Protein AF-0000000065986230 (afdb_homodimer)

pLDDT: mean 93.47, std 9.66, range [29.11, 98.75]

Secondary structure (DSSP, 8-state):
---EEEEEEEEEEEEEETTEEEEEEEEEEEEEETT-EEEEE--TTSSHHHHHHHHTTSS--SEEEEEETTB-GGGS-HHHHHHHHHHHEEEEESS----TTS-HHHHHHHHHHHHT--HHHHHHHHHHHHHHTT-GGGTT--GGGS-HHHHHHHHHHHHHTT--SEEEEESTTTTS-HHHHHHHHHHHHHHHHHH--EEEEE-S-HHHHGGGSEEEEEETTEEEEEE-----/---EEEEEEEEEEEEEETTEEEEEEEEEEEEEETT-EEEEE--TTSSHHHHHHHHTTSS--SEEEEEETTB-GGGS-HHHHHHHHHHHEEEEESS----TTS-HHHHHHHHHHHHT--HHHHHHHHHHHHHHTT-GGGTT--GGGS-HHHHHHHHHHHHHTT--SEEEEESTTTTS-HHHHHHHHHHHHHHHHHH--EEEEE-S-HHHHGGGSEEEEEETTEEEEEE-----

Sequence (464 aa):
MNDLVISCENLNKVYQDGSNQVAVLKGVDLALQQGEMLAIVGSSGSGKSTLLHILGTLDTATSGSAKIKNQEVAKLSRTEQAAFRNKNLGFIYQFHHLLMEFSAVENVAMPLLIKGLSAKAAKVAALEMLEKVGLAHRSSHKPSALSGGERQRVAIARALVTKPALVLADEPTGNLDKQNAIKIYDLINELNKSLNTSFVVVTHDLELADKLGKIAYLDDGKLTIKESQHVAMNDLVISCENLNKVYQDGSNQVAVLKGVDLALQQGEMLAIVGSSGSGKSTLLHILGTLDTATSGSAKIKNQEVAKLSRTEQAAFRNKNLGFIYQFHHLLMEFSAVENVAMPLLIKGLSAKAAKVAALEMLEKVGLAHRSSHKPSALSGGERQRVAIARALVTKPALVLADEPTGNLDKQNAIKIYDLINELNKSLNTSFVVVTHDLELADKLGKIAYLDDGKLTIKESQHVA

Radius of gyration: 23.33 Å; Cα contacts (8 Å, |Δi|>4): 1016; chains: 2; bounding box: 46×66×68 Å

Organism: Pseudoalteromonas translucida (strain TAC 125) (NCBI:txid326442)

Structure (mmCIF, N/CA/C/O backbone):
data_AF-0000000065986230-model_v1
#
loop_
_entity.id
_entity.type
_entity.pdbx_description
1 polymer 'Lipoprotein-releasing system ATP-binding protein LolD'
#
loop_
_atom_site.group_PDB
_atom_site.id
_atom_site.type_symbol
_atom_site.label_atom_id
_atom_site.label_alt_id
_atom_site.label_comp_id
_atom_site.label_asym_id
_atom_site.label_entity_id
_atom_site.label_seq_id
_atom_site.pdbx_PDB_ins_code
_atom_site.Cartn_x
_atom_site.Cartn_y
_atom_site.Cartn_z
_atom_site.occupancy
_atom_site.B_iso_or_equiv
_atom_site.auth_seq_id
_atom_site.auth_comp_id
_atom_site.auth_asym_id
_atom_site.auth_atom_id
_atom_site.pdbx_PDB_model_num
ATOM 1 N N . MET A 1 1 ? 13.422 33.094 14.484 1 44.09 1 MET A N 1
ATOM 2 C CA . MET A 1 1 ? 12.938 32.688 13.156 1 44.09 1 MET A CA 1
ATOM 3 C C . MET A 1 1 ? 11.742 31.75 13.273 1 44.09 1 MET A C 1
ATOM 5 O O . MET A 1 1 ? 11.688 30.922 14.18 1 44.09 1 MET A O 1
ATOM 9 N N . ASN A 1 2 ? 10.578 32.094 12.773 1 60.41 2 ASN A N 1
ATOM 10 C CA . ASN A 1 2 ? 9.305 31.469 13.133 1 60.41 2 ASN A CA 1
ATOM 11 C C . ASN A 1 2 ? 9.289 29.984 12.773 1 60.41 2 ASN A C 1
ATOM 13 O O . ASN A 1 2 ? 9.508 29.609 11.617 1 60.41 2 ASN A O 1
ATOM 17 N N . ASP A 1 3 ? 9.523 28.969 13.734 1 86.12 3 ASP A N 1
ATOM 18 C CA . ASP A 1 3 ? 9.758 27.531 13.797 1 86.12 3 ASP A CA 1
ATOM 19 C C . ASP A 1 3 ? 8.461 26.75 13.555 1 86.12 3 ASP A C 1
ATOM 21 O O . ASP A 1 3 ? 8.242 25.703 14.172 1 86.12 3 ASP A O 1
ATOM 25 N N . LEU A 1 4 ? 7.605 27.391 12.672 1 93.94 4 LEU A N 1
ATOM 26 C CA . LEU A 1 4 ? 6.336 26.719 12.422 1 93.94 4 LEU A CA 1
ATOM 27 C C . LEU A 1 4 ? 6.496 25.625 11.367 1 93.94 4 LEU A C 1
ATOM 29 O O . LEU A 1 4 ? 7.086 25.859 10.312 1 93.94 4 LEU A O 1
ATOM 33 N N . VAL A 1 5 ? 5.961 24.547 11.727 1 97.62 5 VAL A N 1
ATOM 34 C CA . VAL A 1 5 ? 5.965 23.484 10.734 1 97.62 5 VAL A CA 1
ATOM 35 C C . VAL A 1 5 ? 4.703 23.562 9.883 1 97.62 5 VAL A C 1
ATOM 37 O O . VAL A 1 5 ? 4.727 23.219 8.695 1 97.62 5 VAL A O 1
ATOM 40 N N . ILE A 1 6 ? 3.572 24.016 10.445 1 97.75 6 ILE A N 1
ATOM 41 C CA . ILE A 1 6 ? 2.32 24.234 9.734 1 97.75 6 ILE A CA 1
ATOM 42 C C . ILE A 1 6 ? 1.841 25.672 9.953 1 97.75 6 ILE A C 1
ATOM 44 O O . ILE A 1 6 ? 1.875 26.172 11.07 1 97.75 6 ILE A O 1
ATOM 48 N N . SER A 1 7 ? 1.421 26.312 8.898 1 97.19 7 SER A N 1
ATOM 49 C CA . SER A 1 7 ? 0.742 27.594 8.969 1 97.19 7 SER A CA 1
ATOM 50 C C . SER A 1 7 ? -0.382 27.688 7.941 1 97.19 7 SER A C 1
ATOM 52 O O . SER A 1 7 ? -0.126 27.828 6.742 1 97.19 7 SER A O 1
ATOM 54 N N . CYS A 1 8 ? -1.575 27.594 8.398 1 96.62 8 CYS A N 1
ATOM 55 C CA . CYS A 1 8 ? -2.756 27.734 7.551 1 96.62 8 CYS A CA 1
ATOM 56 C C . CYS A 1 8 ? -3.506 29.016 7.871 1 96.62 8 CYS A C 1
ATOM 58 O O . CYS A 1 8 ? -3.725 29.344 9.039 1 96.62 8 CYS A O 1
ATOM 60 N N . GLU A 1 9 ? -3.832 29.688 6.844 1 97 9 GLU A N 1
ATOM 61 C CA . GLU A 1 9 ? -4.598 30.922 6.98 1 97 9 GLU A CA 1
ATOM 62 C C . GLU A 1 9 ? -5.852 30.891 6.113 1 97 9 GLU A C 1
ATOM 64 O O . GLU A 1 9 ? -5.762 30.875 4.883 1 97 9 GLU A O 1
ATOM 69 N N . ASN A 1 10 ? -6.98 30.969 6.746 1 97.62 10 ASN A N 1
ATOM 70 C CA . ASN A 1 10 ? -8.281 31.031 6.094 1 97.62 10 ASN A CA 1
ATOM 71 C C . ASN A 1 10 ? -8.414 29.984 5 1 97.62 10 ASN A C 1
ATOM 73 O O . ASN A 1 10 ? -8.766 30.297 3.863 1 97.62 10 ASN A O 1
ATOM 77 N N . LEU A 1 11 ? -8.094 28.766 5.336 1 97.62 11 LEU A N 1
ATOM 78 C CA . LEU A 1 11 ? -8.078 27.672 4.367 1 97.62 11 LEU A CA 1
ATOM 79 C C . LEU A 1 11 ? -9.5 27.219 4.043 1 97.62 11 LEU A C 1
ATOM 81 O O . LEU A 1 11 ? -10.273 26.891 4.945 1 97.62 11 LEU A O 1
ATOM 85 N N . ASN A 1 12 ? -9.844 27.234 2.744 1 98 12 ASN A N 1
ATOM 86 C CA . ASN A 1 12 ? -11.156 26.828 2.268 1 98 12 ASN A CA 1
ATOM 87 C C . ASN A 1 12 ? -11.047 25.703 1.245 1 98 12 ASN A C 1
ATOM 89 O O . ASN A 1 12 ? -10.102 25.656 0.454 1 98 12 ASN A O 1
ATOM 93 N N . LYS A 1 13 ? -11.977 24.781 1.287 1 97.56 13 LYS A N 1
ATOM 94 C CA . LYS A 1 13 ? -12.078 23.734 0.271 1 97.56 13 LYS A CA 1
ATOM 95 C C . LYS A 1 13 ? -13.539 23.5 -0.131 1 97.56 13 LYS A C 1
ATOM 97 O O . LYS A 1 13 ? -14.383 23.219 0.719 1 97.56 13 LYS A O 1
ATOM 102 N N . VAL A 1 14 ? -13.773 23.688 -1.346 1 96.44 14 VAL A N 1
ATOM 103 C CA . VAL A 1 14 ? -15.086 23.453 -1.927 1 96.44 14 VAL A CA 1
ATOM 104 C C . VAL A 1 14 ? -14.984 22.406 -3.029 1 96.44 14 VAL A C 1
ATOM 106 O O . VAL A 1 14 ? -14.109 22.484 -3.893 1 96.44 14 VAL A O 1
ATOM 109 N N . TYR A 1 15 ? -15.789 21.406 -2.924 1 92.25 15 TYR A N 1
ATOM 110 C CA . TYR A 1 15 ? -15.859 20.406 -3.984 1 92.25 15 TYR A CA 1
ATOM 111 C C . TYR A 1 15 ? -17.078 20.625 -4.867 1 92.25 15 TYR A C 1
ATOM 113 O O . TYR A 1 15 ? -18.141 21.047 -4.383 1 92.25 15 TYR A O 1
ATOM 121 N N . GLN A 1 16 ? -16.859 20.344 -6.105 1 88.44 16 GLN A N 1
ATOM 122 C CA . GLN A 1 16 ? -17.984 20.406 -7.039 1 88.44 16 GLN A CA 1
ATOM 123 C C . GLN A 1 16 ? -18.703 19.062 -7.137 1 88.44 16 GLN A C 1
ATOM 125 O O . GLN A 1 16 ? -18.078 18.031 -7.344 1 88.44 16 GLN A O 1
ATOM 130 N N . ASP A 1 17 ? -19.922 18.922 -6.836 1 84.38 17 ASP A N 1
ATOM 131 C CA . ASP A 1 17 ? -20.781 17.75 -7 1 84.38 17 ASP A CA 1
ATOM 132 C C . ASP A 1 17 ? -21.891 18.016 -8.016 1 84.38 17 ASP A C 1
ATOM 134 O O . ASP A 1 17 ? -22.969 18.469 -7.652 1 84.38 17 ASP A O 1
ATOM 138 N N . GLY A 1 18 ? -21.656 17.562 -9.273 1 82.19 18 GLY A N 1
ATOM 139 C CA . GLY A 1 18 ? -22.594 17.969 -10.305 1 82.19 18 GLY A CA 1
ATOM 140 C C . GLY A 1 18 ? -22.766 19.469 -10.406 1 82.19 18 GLY A C 1
ATOM 141 O O . GLY A 1 18 ? -21.781 20.203 -10.609 1 82.19 18 GLY A O 1
ATOM 142 N N . SER A 1 19 ? -23.906 19.938 -10.266 1 84.62 19 SER A N 1
ATOM 143 C CA . SER A 1 19 ? -24.219 21.359 -10.328 1 84.62 19 SER A CA 1
ATOM 144 C C . SER A 1 19 ? -24.125 22.016 -8.961 1 84.62 19 SER A C 1
ATOM 146 O O . SER A 1 19 ? -24.15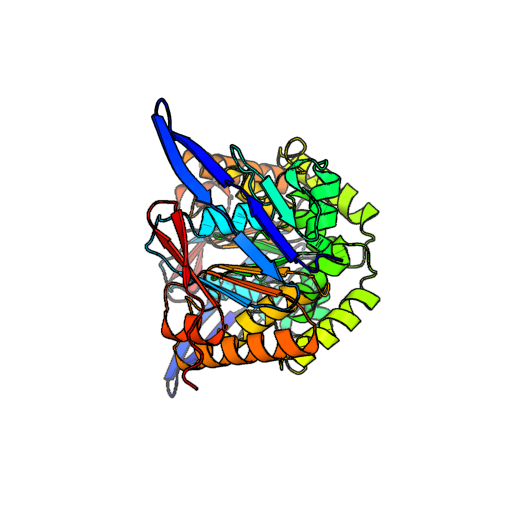6 23.25 -8.844 1 84.62 19 SER A O 1
ATOM 148 N N . ASN A 1 20 ? -23.812 21.203 -7.93 1 90.5 20 ASN A N 1
ATOM 149 C CA . ASN A 1 20 ? -23.766 21.719 -6.566 1 90.5 20 ASN A CA 1
ATOM 150 C C . ASN A 1 20 ? -22.344 21.844 -6.055 1 90.5 20 ASN A C 1
ATOM 152 O O . ASN A 1 20 ? -21.438 21.156 -6.543 1 90.5 20 ASN A O 1
ATOM 156 N N . GLN A 1 21 ? -22.188 22.891 -5.207 1 92.5 21 GLN A N 1
ATOM 157 C CA . GLN A 1 21 ? -20.922 23.094 -4.512 1 92.5 21 GLN A CA 1
ATOM 158 C C . GLN A 1 21 ? -21.047 22.75 -3.029 1 92.5 21 GLN A C 1
ATOM 160 O O . GLN A 1 21 ? -22.031 23.109 -2.387 1 92.5 21 GLN A O 1
ATOM 165 N N . VAL A 1 22 ? -20.125 21.969 -2.514 1 93.12 22 VAL A N 1
ATOM 166 C CA . VAL A 1 22 ? -20.125 21.594 -1.103 1 93.12 22 VAL A CA 1
ATOM 167 C C . VAL A 1 22 ? -18.859 22.141 -0.432 1 93.12 22 VAL A C 1
ATOM 169 O O . VAL A 1 22 ? -17.75 21.75 -0.783 1 93.12 22 VAL A O 1
ATOM 172 N N . ALA A 1 23 ? -19.078 23.047 0.481 1 95.81 23 ALA A N 1
ATOM 173 C CA . ALA A 1 23 ? -17.953 23.578 1.259 1 95.81 23 ALA A CA 1
ATOM 174 C C . ALA A 1 23 ? -17.562 22.609 2.377 1 95.81 23 ALA A C 1
ATOM 176 O O . ALA A 1 23 ? -18.344 22.375 3.305 1 95.81 23 ALA A O 1
ATOM 177 N N . VAL A 1 24 ? -16.344 22.125 2.338 1 96.69 24 VAL A N 1
ATOM 178 C CA . VAL A 1 24 ? -15.891 21.125 3.295 1 96.69 24 VAL A CA 1
ATOM 179 C C . VAL A 1 24 ? -15.039 21.781 4.375 1 96.69 24 VAL A C 1
ATOM 181 O O . VAL A 1 24 ? -15.164 21.453 5.559 1 96.69 24 VAL A O 1
ATOM 184 N N . LEU A 1 25 ? -14.172 22.672 3.998 1 98 25 LEU A N 1
ATOM 185 C CA . LEU A 1 25 ? -13.414 23.516 4.918 1 98 25 LEU A CA 1
ATOM 186 C C . LEU A 1 25 ? -13.812 24.969 4.773 1 98 25 LEU A C 1
ATOM 188 O O . LEU A 1 25 ? -13.922 25.484 3.654 1 98 25 LEU A O 1
ATOM 192 N N . LYS A 1 26 ? -14.055 25.625 5.883 1 97.69 26 LYS A N 1
ATOM 193 C CA . LYS A 1 26 ? -14.641 26.969 5.898 1 97.69 26 LYS A CA 1
ATOM 194 C C . LYS A 1 26 ? -13.781 27.938 6.699 1 97.69 26 LYS A C 1
ATOM 196 O O . LYS A 1 26 ? -14.211 28.453 7.734 1 97.69 26 LYS A O 1
ATOM 201 N N . GLY A 1 27 ? -12.641 28.188 6.16 1 97.44 27 GLY A N 1
ATOM 202 C CA . GLY A 1 27 ? -11.781 29.203 6.766 1 97.44 27 GLY A CA 1
ATOM 203 C C . GLY A 1 27 ? -10.969 28.672 7.934 1 97.44 27 GLY A C 1
ATOM 204 O O . GLY A 1 27 ? -10.992 29.234 9.023 1 97.44 27 GLY A O 1
ATOM 205 N N . VAL A 1 28 ? -10.18 27.625 7.711 1 97.25 28 VAL A N 1
ATOM 206 C CA . VAL A 1 28 ? -9.414 26.969 8.766 1 97.25 28 VAL A CA 1
ATOM 207 C C . VAL A 1 28 ? -8.109 27.734 9 1 97.25 28 VAL A C 1
ATOM 209 O O . VAL A 1 28 ? -7.367 28.016 8.055 1 97.25 28 VAL A O 1
ATOM 212 N N . ASP A 1 29 ? -7.902 28.141 10.234 1 97.06 29 ASP A N 1
ATOM 213 C CA . ASP A 1 29 ? -6.617 28.656 10.703 1 97.06 29 ASP A CA 1
ATOM 214 C C . ASP A 1 29 ? -5.918 27.656 11.609 1 97.06 29 ASP A C 1
ATOM 216 O O . ASP A 1 29 ? -6.523 27.125 12.547 1 97.06 29 ASP A O 1
ATOM 220 N N . LEU A 1 30 ? -4.676 27.375 11.258 1 96.62 30 LEU A N 1
ATOM 221 C CA . LEU A 1 30 ? -3.934 26.375 12.031 1 96.62 30 LEU A CA 1
ATOM 222 C C . LEU A 1 30 ? -2.443 26.703 12.039 1 96.62 30 LEU A C 1
ATOM 224 O O . LEU A 1 30 ? -1.858 26.984 10.992 1 96.62 30 LEU A O 1
ATOM 228 N N . ALA A 1 31 ? -1.879 26.703 13.203 1 96 31 ALA A N 1
ATOM 229 C CA . ALA A 1 31 ? -0.438 26.859 13.383 1 96 31 ALA A CA 1
ATOM 230 C C . ALA A 1 31 ? 0.117 25.781 14.312 1 96 31 ALA A C 1
ATOM 232 O O . ALA A 1 31 ? -0.494 25.453 15.336 1 96 31 ALA A O 1
ATOM 233 N N . LEU A 1 32 ? 1.18 25.188 13.891 1 96.5 32 LEU A N 1
ATOM 234 C CA . LEU A 1 32 ? 1.862 24.172 14.68 1 96.5 32 LEU A CA 1
ATOM 235 C C . LEU A 1 32 ? 3.371 24.391 14.656 1 96.5 32 LEU A C 1
ATOM 237 O O . LEU A 1 32 ? 3.953 24.625 13.594 1 96.5 32 LEU A O 1
ATOM 241 N N . GLN A 1 33 ? 4.008 24.297 15.805 1 96 33 GLN A N 1
ATOM 242 C CA . GLN A 1 33 ? 5.461 24.438 15.883 1 96 33 GLN A CA 1
ATOM 243 C C . GLN A 1 33 ? 6.156 23.109 15.586 1 96 33 GLN A C 1
ATOM 245 O O . GLN A 1 33 ? 5.574 22.047 15.781 1 96 33 GLN A O 1
ATOM 250 N N . GLN A 1 34 ? 7.383 23.266 15.117 1 96.56 34 GLN A N 1
ATOM 251 C CA . GLN A 1 34 ? 8.172 22.047 14.891 1 96.56 34 GLN A CA 1
ATOM 252 C C . GLN A 1 34 ? 8.32 21.234 16.172 1 96.56 34 GLN A C 1
ATOM 254 O O . GLN A 1 34 ? 8.609 21.797 17.234 1 96.56 34 GLN A O 1
ATOM 259 N N . GLY A 1 35 ? 8.016 20 16.078 1 96 35 GLY A N 1
ATOM 260 C CA . GLY A 1 35 ? 8.164 19.109 17.219 1 96 35 GLY A CA 1
ATOM 261 C C . GLY A 1 35 ? 6.891 18.938 18.016 1 96 35 GLY A C 1
ATOM 262 O O . GLY A 1 35 ? 6.801 18.062 18.875 1 96 35 GLY A O 1
ATOM 263 N N . GLU A 1 36 ? 5.883 19.688 17.703 1 96.06 36 GLU A N 1
ATOM 264 C CA . GLU A 1 36 ? 4.602 19.562 18.391 1 96.06 36 GLU A CA 1
ATOM 265 C C . GLU A 1 36 ? 3.742 18.469 17.75 1 96.06 36 GLU A C 1
ATOM 267 O O . GLU A 1 36 ? 3.965 18.094 16.609 1 96.06 36 GLU A O 1
ATOM 272 N N . MET A 1 37 ? 2.828 18.031 18.562 1 97.38 37 MET A N 1
ATOM 273 C CA . MET A 1 37 ? 1.848 17.062 18.078 1 97.38 37 MET A CA 1
ATOM 274 C C . MET A 1 37 ? 0.429 17.594 18.25 1 97.38 37 MET A C 1
ATOM 276 O O . MET A 1 37 ? 0.14 18.312 19.219 1 97.38 37 MET A O 1
ATOM 280 N N . LEU A 1 38 ? -0.382 17.281 17.297 1 97.44 38 LEU A N 1
ATOM 281 C CA . LEU A 1 38 ? -1.752 17.781 17.281 1 97.44 38 LEU A CA 1
ATOM 282 C C . LEU A 1 38 ? -2.734 16.672 16.906 1 97.44 38 LEU A C 1
ATOM 284 O O . LEU A 1 38 ? -2.525 15.953 15.938 1 97.44 38 LEU A O 1
ATOM 288 N N . ALA A 1 39 ? -3.734 16.5 17.719 1 97.44 39 ALA A N 1
ATOM 289 C CA . ALA A 1 39 ? -4.871 15.664 17.344 1 97.44 39 ALA A CA 1
ATOM 290 C C . ALA A 1 39 ? -6.004 16.5 16.75 1 97.44 39 ALA A C 1
ATOM 292 O O . ALA A 1 39 ? -6.332 17.562 17.281 1 97.44 39 ALA A O 1
ATOM 293 N N . ILE A 1 40 ? -6.504 16.062 15.703 1 97.19 40 ILE A N 1
ATOM 294 C CA . ILE A 1 40 ? -7.711 16.656 15.133 1 97.19 40 ILE A CA 1
ATOM 295 C C . ILE A 1 40 ? -8.891 15.695 15.312 1 97.19 40 ILE A C 1
ATOM 297 O O . ILE A 1 40 ? -8.867 14.57 14.797 1 97.19 40 ILE A O 1
ATOM 301 N N . VAL A 1 41 ? -9.859 16.172 16.016 1 96.12 41 VAL A N 1
ATOM 302 C CA . VAL A 1 41 ? -11.023 15.359 16.312 1 96.12 41 VAL A CA 1
ATOM 303 C C . VAL A 1 41 ? -12.273 15.984 15.695 1 96.12 41 VAL A C 1
ATOM 305 O O . VAL A 1 41 ? -12.32 17.203 15.492 1 96.12 41 VAL A O 1
ATOM 308 N N . GLY A 1 42 ? -13.227 15.125 15.352 1 92.69 42 GLY A N 1
ATOM 309 C CA . GLY A 1 42 ? -14.469 15.578 14.742 1 92.69 42 GLY A CA 1
ATOM 310 C C . GLY A 1 42 ? -15.328 14.438 14.227 1 92.69 42 GLY A C 1
ATOM 311 O O . GLY A 1 42 ? -14.883 13.297 14.164 1 92.69 42 GLY A O 1
ATOM 312 N N . SER A 1 43 ? -16.516 14.789 13.859 1 90.62 43 SER A N 1
ATOM 313 C CA . SER A 1 43 ? -17.469 13.789 13.367 1 90.62 43 SER A CA 1
ATOM 314 C C . SER A 1 43 ? -17.109 13.344 11.953 1 90.62 43 SER A C 1
ATOM 316 O O . SER A 1 43 ? -16.281 13.977 11.281 1 90.62 43 SER A O 1
ATOM 318 N N . SER A 1 44 ? -17.641 12.203 11.555 1 88.5 44 SER A N 1
ATOM 319 C CA . SER A 1 44 ? -17.484 11.758 10.172 1 88.5 44 SER A CA 1
ATOM 320 C C . SER A 1 44 ? -17.984 12.812 9.188 1 88.5 44 SER A C 1
ATOM 322 O O . SER A 1 44 ? -19.031 13.414 9.406 1 88.5 44 SER A O 1
ATOM 324 N N . GLY A 1 45 ? -17.203 13.102 8.258 1 88.19 45 GLY A N 1
ATOM 325 C CA . GLY A 1 45 ? -17.625 14.055 7.242 1 88.19 45 GLY A CA 1
ATOM 326 C C . GLY A 1 45 ? -17.312 15.492 7.613 1 88.19 45 GLY A C 1
ATOM 327 O O . GLY A 1 45 ? -17.641 16.406 6.863 1 88.19 45 GLY A O 1
ATOM 328 N N . SER A 1 46 ? -16.609 15.711 8.648 1 92.38 46 SER A N 1
ATOM 329 C CA . SER A 1 46 ? -16.391 17.062 9.125 1 92.38 46 SER A CA 1
ATOM 330 C C . SER A 1 46 ? -15.273 17.75 8.336 1 92.38 46 SER A C 1
ATOM 332 O O . SER A 1 46 ? -15.109 18.969 8.414 1 92.38 46 SER A O 1
ATOM 334 N N . GLY A 1 47 ? -14.469 16.953 7.605 1 94 47 GLY A N 1
ATOM 335 C CA . GLY A 1 47 ? -13.414 17.531 6.793 1 94 47 GLY A CA 1
ATOM 336 C C . GLY A 1 47 ? -12.023 17.156 7.273 1 94 47 GLY A C 1
ATOM 337 O O . GLY A 1 47 ? -11.023 17.672 6.754 1 94 47 GLY A O 1
ATOM 338 N N . LYS A 1 48 ? -11.906 16.281 8.227 1 94.94 48 LYS A N 1
ATOM 339 C CA . LYS A 1 48 ? -10.625 15.922 8.82 1 94.94 48 LYS A CA 1
ATOM 340 C C . LYS A 1 48 ? -9.664 15.367 7.762 1 94.94 48 LYS A C 1
ATOM 342 O O . LYS A 1 48 ? -8.531 15.836 7.645 1 94.94 48 LYS A O 1
ATOM 347 N N . SER A 1 49 ? -10.18 14.422 6.984 1 93.69 49 SER A N 1
ATOM 348 C CA . SER A 1 49 ? -9.328 13.812 5.965 1 93.69 49 SER A CA 1
ATOM 349 C C . SER A 1 49 ? -8.969 14.82 4.871 1 93.69 49 SER A C 1
ATOM 351 O O . SER A 1 49 ? -7.844 14.812 4.367 1 93.69 49 SER A O 1
ATOM 353 N N . THR A 1 50 ? -9.898 15.688 4.508 1 94.62 50 THR A N 1
ATOM 354 C CA . THR A 1 50 ? -9.633 16.734 3.525 1 94.62 50 THR A CA 1
ATOM 355 C C . THR A 1 50 ? -8.516 17.656 4.008 1 94.62 50 THR A C 1
ATOM 357 O O . THR A 1 50 ? -7.574 17.938 3.26 1 94.62 50 THR A O 1
ATOM 360 N N . LEU A 1 51 ? -8.648 18.078 5.27 1 96.62 51 LEU A N 1
ATOM 361 C CA . LEU A 1 51 ? -7.609 18.922 5.84 1 96.62 51 LEU A CA 1
ATOM 362 C C . LEU A 1 51 ? -6.262 18.219 5.828 1 96.62 51 LEU A C 1
ATOM 364 O O . LEU A 1 51 ? -5.254 18.797 5.406 1 96.62 51 LEU A O 1
ATOM 368 N N . LEU A 1 52 ? -6.246 16.969 6.254 1 96.38 52 LEU A N 1
ATOM 369 C CA . LEU A 1 52 ? -5.016 16.188 6.281 1 96.38 52 LEU A CA 1
ATOM 370 C C . LEU A 1 52 ? -4.418 16.078 4.883 1 96.38 52 LEU A C 1
ATOM 372 O O . LEU A 1 52 ? -3.203 16.219 4.715 1 96.38 52 LEU A O 1
ATOM 376 N N . HIS A 1 53 ? -5.223 15.891 3.914 1 94.56 53 HIS A N 1
ATOM 377 C CA . HIS A 1 53 ? -4.754 15.734 2.541 1 94.56 53 HIS A CA 1
ATOM 378 C C . HIS A 1 53 ? -4.176 17.031 2.006 1 94.56 53 HIS A C 1
ATOM 380 O O . HIS A 1 53 ? -3.193 17.031 1.259 1 94.56 53 HIS A O 1
ATOM 386 N N . ILE A 1 54 ? -4.781 18.094 2.334 1 95.12 54 ILE A N 1
ATOM 387 C CA . ILE A 1 54 ? -4.273 19.391 1.903 1 95.12 54 ILE A CA 1
ATOM 388 C C . ILE A 1 54 ? -2.928 19.672 2.568 1 95.12 54 ILE A C 1
ATOM 390 O O . ILE A 1 54 ? -1.97 20.078 1.904 1 95.12 54 ILE A O 1
ATOM 394 N N . LEU A 1 55 ? -2.867 19.344 3.852 1 95.44 55 LEU A N 1
ATOM 395 C CA . LEU A 1 55 ? -1.605 19.516 4.562 1 95.44 55 LEU A CA 1
ATOM 396 C C . LEU A 1 55 ? -0.524 18.625 3.973 1 95.44 55 LEU A C 1
ATOM 398 O O . LEU A 1 55 ? 0.649 19 3.936 1 95.44 55 LEU A O 1
ATOM 402 N N . GLY A 1 56 ? -0.938 17.5 3.496 1 94.75 56 GLY A N 1
ATOM 403 C CA . GLY A 1 56 ? -0.013 16.531 2.947 1 94.75 56 GLY A CA 1
ATOM 404 C C . GLY A 1 56 ? 0.272 16.734 1.472 1 94.75 56 GLY A C 1
ATOM 405 O O . GLY A 1 56 ? 0.973 15.938 0.848 1 94.75 56 GLY A O 1
ATOM 406 N N . THR A 1 57 ? -0.316 17.734 0.903 1 92.44 57 THR A N 1
ATOM 407 C CA . THR A 1 57 ? -0.129 18.078 -0.5 1 92.44 57 THR A CA 1
ATOM 408 C C . THR A 1 57 ? -0.72 17.016 -1.411 1 92.44 57 THR A C 1
ATOM 410 O O . THR A 1 57 ? -0.25 16.812 -2.533 1 92.44 57 THR A O 1
ATOM 413 N N . LEU A 1 58 ? -1.607 16.297 -0.912 1 91.81 58 LEU A N 1
ATOM 414 C CA . LEU A 1 58 ? -2.326 15.289 -1.691 1 91.81 58 LEU A CA 1
ATOM 415 C C . LEU A 1 58 ? -3.578 15.891 -2.322 1 91.81 58 LEU A C 1
ATOM 417 O O . LEU A 1 58 ? -4.172 15.289 -3.225 1 91.81 58 LEU A O 1
ATOM 421 N N . ASP A 1 59 ? -3.963 17.016 -1.85 1 91.56 59 ASP A N 1
ATOM 422 C CA . ASP A 1 59 ? -5.055 17.844 -2.365 1 91.56 59 ASP A CA 1
ATOM 423 C C . ASP A 1 59 ? -4.723 19.328 -2.254 1 91.56 59 ASP A C 1
ATOM 425 O O . ASP A 1 59 ? -3.715 19.703 -1.649 1 91.56 59 ASP A O 1
ATOM 429 N N . THR A 1 60 ? -5.543 20.109 -2.922 1 92.56 60 THR A N 1
ATOM 430 C CA . THR A 1 60 ? -5.297 21.547 -2.916 1 92.56 60 THR A CA 1
ATOM 431 C C . THR A 1 60 ? -6.512 22.297 -2.377 1 92.56 60 THR A C 1
ATOM 433 O O . THR A 1 60 ? -7.652 21.953 -2.693 1 92.56 60 THR A O 1
ATOM 436 N N . ALA A 1 61 ? -6.211 23.312 -1.619 1 95.75 61 ALA A N 1
ATOM 437 C CA . ALA A 1 61 ? -7.277 24.172 -1.11 1 95.75 61 ALA A CA 1
ATOM 438 C C . ALA A 1 61 ? -7.898 25 -2.232 1 95.75 61 ALA A C 1
ATOM 440 O O . ALA A 1 61 ? -7.234 25.297 -3.229 1 95.75 61 ALA A O 1
ATOM 441 N N . THR A 1 62 ? -9.156 25.281 -2.064 1 96.38 62 THR A N 1
ATOM 442 C CA . THR A 1 62 ? -9.82 26.172 -3.014 1 96.38 62 THR A CA 1
ATOM 443 C C . THR A 1 62 ? -9.336 27.609 -2.846 1 96.38 62 THR A C 1
ATOM 445 O O . THR A 1 62 ? -9.102 28.312 -3.832 1 96.38 62 THR A O 1
ATOM 448 N N . SER A 1 63 ? -9.258 28.047 -1.63 1 96.94 63 SER A N 1
ATOM 449 C CA . SER A 1 63 ? -8.719 29.359 -1.31 1 96.94 63 SER A CA 1
ATOM 450 C C . SER A 1 63 ? -8.062 29.359 0.066 1 96.94 63 SER A C 1
ATOM 452 O O . SER A 1 63 ? -8.148 28.391 0.807 1 96.94 63 SER A O 1
ATOM 454 N N . GLY A 1 64 ? -7.289 30.422 0.317 1 96.88 64 GLY A N 1
ATOM 455 C CA . GLY A 1 64 ? -6.461 30.469 1.512 1 96.88 64 GLY A CA 1
ATOM 456 C C . GLY A 1 64 ? -5.051 29.953 1.281 1 96.88 64 GLY A C 1
ATOM 457 O O . GLY A 1 64 ? -4.617 29.812 0.136 1 96.88 64 GLY A O 1
ATOM 458 N N . SER A 1 65 ? -4.363 29.828 2.486 1 95.75 65 SER A N 1
ATOM 459 C CA . SER A 1 65 ? -2.979 29.406 2.328 1 95.75 65 SER A CA 1
ATOM 460 C C . SER A 1 65 ? -2.602 28.359 3.371 1 95.75 65 SER A C 1
ATOM 462 O O . SER A 1 65 ? -3.105 28.375 4.496 1 95.75 65 SER A O 1
ATOM 464 N N . ALA A 1 66 ? -1.837 27.469 2.91 1 95.94 66 ALA A N 1
ATOM 465 C CA . ALA A 1 66 ? -1.217 26.469 3.771 1 95.94 66 ALA A CA 1
ATOM 466 C C . ALA A 1 66 ? 0.284 26.375 3.512 1 95.94 66 ALA A C 1
ATOM 468 O O . ALA A 1 66 ? 0.71 26.125 2.381 1 95.94 66 ALA A O 1
ATOM 469 N N . LYS A 1 67 ? 1.016 26.609 4.551 1 96.62 67 LYS A N 1
ATOM 470 C CA . LYS A 1 67 ? 2.467 26.484 4.453 1 96.62 67 LYS A CA 1
ATOM 471 C C . LYS A 1 67 ? 2.984 25.359 5.34 1 96.62 67 LYS A C 1
ATOM 473 O O . LYS A 1 67 ? 2.512 25.172 6.461 1 96.62 67 LYS A O 1
ATOM 478 N N . ILE A 1 68 ? 3.855 24.625 4.777 1 96.75 68 ILE A N 1
ATOM 479 C CA . ILE A 1 68 ? 4.617 23.625 5.516 1 96.75 68 ILE A CA 1
ATOM 480 C C . ILE A 1 68 ? 6.098 24 5.516 1 96.75 68 ILE A C 1
ATOM 482 O O . ILE A 1 68 ? 6.691 24.219 4.457 1 96.75 68 ILE A O 1
ATOM 486 N N . LYS A 1 69 ? 6.664 24.125 6.652 1 95.81 69 LYS A N 1
ATOM 487 C CA . LYS A 1 69 ? 8.039 24.609 6.766 1 95.81 69 LYS A CA 1
ATOM 488 C C . LYS A 1 69 ? 8.227 25.906 5.984 1 95.81 69 LYS A C 1
ATOM 490 O O . LYS A 1 69 ? 9.164 26.031 5.191 1 95.81 69 LYS A O 1
ATOM 495 N N . ASN A 1 70 ? 7.277 26.734 6.094 1 93.88 70 ASN A N 1
ATOM 496 C CA . ASN A 1 70 ? 7.281 28.094 5.539 1 93.88 70 ASN A CA 1
ATOM 497 C C . ASN A 1 70 ? 7.234 28.062 4.016 1 93.88 70 ASN A C 1
ATOM 499 O O . ASN A 1 70 ? 7.551 29.062 3.365 1 93.88 70 ASN A O 1
ATOM 503 N N . GLN A 1 71 ? 6.891 26.953 3.479 1 94.44 71 GLN A N 1
ATOM 504 C CA . GLN A 1 71 ? 6.762 26.844 2.029 1 94.44 71 GLN A CA 1
ATOM 505 C C . GLN A 1 71 ? 5.305 26.641 1.62 1 94.44 71 GLN A C 1
ATOM 507 O O . GLN A 1 71 ? 4.613 25.781 2.164 1 94.44 71 GLN A O 1
ATOM 512 N N . GLU A 1 72 ? 4.871 27.469 0.707 1 93.94 72 GLU A N 1
ATOM 513 C CA . GLU A 1 72 ? 3.562 27.25 0.096 1 93.94 72 GLU A CA 1
ATOM 514 C C . GLU A 1 72 ? 3.627 26.172 -0.974 1 93.94 72 GLU A C 1
ATOM 516 O O . GLU A 1 72 ? 3.791 26.469 -2.158 1 93.94 72 GLU A O 1
ATOM 521 N N . VAL A 1 73 ? 3.334 25.016 -0.612 1 89 73 VAL A N 1
ATOM 522 C CA . VAL A 1 73 ? 3.625 23.844 -1.433 1 89 73 VAL A CA 1
ATOM 523 C C . VAL A 1 73 ? 2.707 23.828 -2.652 1 89 73 VAL A C 1
ATOM 525 O O . VAL A 1 73 ? 3.086 23.328 -3.715 1 89 73 VAL A O 1
ATOM 528 N N . ALA A 1 74 ? 1.52 24.438 -2.516 1 89.31 74 ALA A N 1
ATOM 529 C CA . ALA A 1 74 ? 0.554 24.453 -3.611 1 89.31 74 ALA A CA 1
ATOM 530 C C . ALA A 1 74 ? 1.089 25.234 -4.805 1 89.31 74 ALA A C 1
ATOM 532 O O . ALA A 1 74 ? 0.588 25.094 -5.922 1 89.31 74 ALA A O 1
ATOM 533 N N . LYS A 1 75 ? 2.061 26 -4.629 1 91.81 75 LYS A N 1
ATOM 534 C CA . LYS A 1 75 ? 2.596 26.875 -5.68 1 91.81 75 LYS A CA 1
ATOM 535 C C . LYS A 1 75 ? 3.758 26.203 -6.406 1 91.81 75 LYS A C 1
ATOM 537 O O . LYS A 1 75 ? 4.238 26.703 -7.418 1 91.81 75 LYS A O 1
ATOM 542 N N . LEU A 1 76 ? 4.156 25.062 -5.93 1 91.44 76 LEU A N 1
ATOM 543 C CA . LEU A 1 76 ? 5.25 24.328 -6.547 1 91.44 76 LEU A CA 1
ATOM 544 C C . LEU A 1 76 ? 4.754 23.516 -7.738 1 91.44 76 LEU A C 1
ATOM 546 O O . LEU A 1 76 ? 3.551 23.266 -7.871 1 91.44 76 LEU A O 1
ATOM 550 N N . SER A 1 77 ? 5.738 23.172 -8.578 1 90.31 77 SER A N 1
ATOM 551 C CA . SER A 1 77 ? 5.414 22.25 -9.648 1 90.31 77 SER A CA 1
ATOM 552 C C . SER A 1 77 ? 5.098 20.859 -9.102 1 90.31 77 SER A C 1
ATOM 554 O O . SER A 1 77 ? 5.398 20.562 -7.945 1 90.31 77 SER A O 1
ATOM 556 N N . ARG A 1 78 ? 4.539 20.031 -9.898 1 86.06 78 ARG A N 1
ATOM 557 C CA . ARG A 1 78 ? 4.195 18.688 -9.484 1 86.06 78 ARG A CA 1
ATOM 558 C C . ARG A 1 78 ? 5.434 17.922 -9.031 1 86.06 78 ARG A C 1
ATOM 560 O O . ARG A 1 78 ? 5.406 17.234 -8.008 1 86.06 78 ARG A O 1
ATOM 567 N N . THR A 1 79 ? 6.465 18.141 -9.758 1 87.56 79 THR A N 1
ATOM 568 C CA . THR A 1 79 ? 7.719 17.453 -9.438 1 87.56 79 THR A CA 1
ATOM 569 C C . THR A 1 79 ? 8.289 17.969 -8.125 1 87.56 79 THR A C 1
ATOM 571 O O . THR A 1 79 ? 8.75 17.188 -7.293 1 87.56 79 THR A O 1
ATOM 574 N N . GLU A 1 80 ? 8.195 19.203 -7.926 1 92.19 80 GLU A N 1
ATOM 575 C CA . GLU A 1 80 ? 8.695 19.812 -6.695 1 92.19 80 GLU A CA 1
ATOM 576 C C . GLU A 1 80 ? 7.836 19.406 -5.496 1 92.19 80 GLU A C 1
ATOM 578 O O . GLU A 1 80 ? 8.359 19.203 -4.398 1 92.19 80 GLU A O 1
ATOM 583 N N . GLN A 1 81 ? 6.555 19.312 -5.734 1 93.06 81 GLN A N 1
ATOM 584 C CA . GLN A 1 81 ? 5.66 18.859 -4.676 1 93.06 81 GLN A CA 1
ATOM 585 C C . GLN A 1 81 ? 6 17.438 -4.23 1 93.06 81 GLN A C 1
ATOM 587 O O . GLN A 1 81 ? 6.035 17.156 -3.033 1 93.06 81 GLN A O 1
ATOM 592 N N . ALA A 1 82 ? 6.312 16.656 -5.176 1 91.06 82 ALA A N 1
ATOM 593 C CA . ALA A 1 82 ? 6.652 15.258 -4.887 1 91.06 82 ALA A CA 1
ATOM 594 C C . ALA A 1 82 ? 7.945 15.164 -4.082 1 91.06 82 ALA A C 1
ATOM 596 O O . ALA A 1 82 ? 8.023 14.422 -3.1 1 91.06 82 ALA A O 1
ATOM 597 N N . ALA A 1 83 ? 8.906 15.93 -4.531 1 93.12 83 ALA A N 1
ATOM 598 C CA . ALA A 1 83 ? 10.18 15.953 -3.822 1 93.12 83 ALA A CA 1
ATOM 599 C C . ALA A 1 83 ? 10.016 16.5 -2.406 1 93.12 83 ALA A C 1
ATOM 601 O O . ALA A 1 83 ? 10.602 15.969 -1.459 1 93.12 83 ALA A O 1
ATOM 602 N N . PHE A 1 84 ? 9.203 17.531 -2.332 1 95.06 84 PHE A N 1
ATOM 603 C CA . PHE A 1 84 ? 8.938 18.141 -1.029 1 95.06 84 PHE A CA 1
ATOM 604 C C . PHE A 1 84 ? 8.258 17.125 -0.104 1 95.06 84 PHE A C 1
ATOM 606 O O . PHE A 1 84 ? 8.664 16.969 1.049 1 95.06 84 PHE A O 1
ATOM 613 N N . ARG A 1 85 ? 7.293 16.422 -0.587 1 95.75 85 ARG A N 1
ATOM 614 C CA . ARG A 1 85 ? 6.535 15.438 0.184 1 95.75 85 ARG A CA 1
ATOM 615 C C . ARG A 1 85 ? 7.438 14.305 0.662 1 95.75 85 ARG A C 1
ATOM 617 O O . ARG A 1 85 ? 7.398 13.922 1.834 1 95.75 85 ARG A O 1
ATOM 624 N N . ASN A 1 86 ? 8.203 13.805 -0.185 1 96 86 ASN A N 1
ATOM 625 C CA . ASN A 1 86 ? 9.102 12.703 0.15 1 96 86 ASN A CA 1
ATOM 626 C C . ASN A 1 86 ? 10.094 13.102 1.236 1 96 86 ASN A C 1
ATOM 628 O O . ASN A 1 86 ? 10.367 12.32 2.148 1 96 86 ASN A O 1
ATOM 632 N N . LYS A 1 87 ? 10.492 14.32 1.158 1 96 87 LYS A N 1
ATOM 633 C CA . LYS A 1 87 ? 11.547 14.789 2.051 1 96 87 LYS A CA 1
ATOM 634 C C . LYS A 1 87 ? 10.977 15.211 3.404 1 96 87 LYS A C 1
ATOM 636 O O . LYS A 1 87 ? 11.586 14.945 4.445 1 96 87 LYS A O 1
ATOM 641 N N . ASN A 1 88 ? 9.812 15.844 3.367 1 97.38 88 ASN A N 1
ATOM 642 C CA . ASN A 1 88 ? 9.414 16.578 4.559 1 97.38 88 ASN A CA 1
ATOM 643 C C . ASN A 1 88 ? 8.18 15.969 5.211 1 97.38 88 ASN A C 1
ATOM 645 O O . ASN A 1 88 ? 7.84 16.312 6.348 1 97.38 88 ASN A O 1
ATOM 649 N N . LEU A 1 89 ? 7.57 15.039 4.48 1 97.94 89 LEU A N 1
ATOM 650 C CA . LEU A 1 89 ? 6.293 14.547 4.988 1 97.94 89 LEU A CA 1
ATOM 651 C C . LEU A 1 89 ? 6.293 13.031 5.086 1 97.94 89 LEU A C 1
ATOM 653 O O . LEU A 1 89 ? 6.887 12.352 4.246 1 97.94 89 LEU A O 1
ATOM 657 N N . GLY A 1 90 ? 5.68 12.492 6.113 1 98 90 GLY A N 1
ATOM 658 C CA . GLY A 1 90 ? 5.32 11.094 6.254 1 98 90 GLY A CA 1
ATOM 659 C C . GLY A 1 90 ? 3.828 10.875 6.414 1 98 90 GLY A C 1
ATOM 660 O O . GLY A 1 90 ? 3.102 11.781 6.828 1 98 90 GLY A O 1
ATOM 661 N N . PHE A 1 91 ? 3.418 9.68 6.094 1 97.75 91 PHE A N 1
ATOM 662 C CA . PHE A 1 91 ? 1.989 9.391 6.125 1 97.75 91 PHE A CA 1
ATOM 663 C C . PHE A 1 91 ? 1.722 8.055 6.805 1 97.75 91 PHE A C 1
ATOM 665 O O . PHE A 1 91 ? 2.443 7.078 6.578 1 97.75 91 PHE A O 1
ATOM 672 N N . ILE A 1 92 ? 0.749 8.078 7.648 1 97.25 92 ILE A N 1
ATOM 673 C CA . ILE A 1 92 ? 0.264 6.863 8.297 1 97.25 92 ILE A CA 1
ATOM 674 C C . ILE A 1 92 ? -1.245 6.742 8.102 1 97.25 92 ILE A C 1
ATOM 676 O O . ILE A 1 92 ? -1.982 7.711 8.289 1 97.25 92 ILE A O 1
ATOM 680 N N . TYR A 1 93 ? -1.672 5.551 7.738 1 94.12 93 TYR A N 1
ATOM 681 C CA . TYR A 1 93 ? -3.088 5.301 7.492 1 94.12 93 TYR A CA 1
ATOM 682 C C . TYR A 1 93 ? -3.604 4.168 8.375 1 94.12 93 TYR A C 1
ATOM 684 O O . TYR A 1 93 ? -2.816 3.381 8.906 1 94.12 93 TYR A O 1
ATOM 692 N N . GLN A 1 94 ? -4.902 4.219 8.406 1 89.69 94 GLN A N 1
ATOM 693 C CA . GLN A 1 94 ? -5.547 3.123 9.117 1 89.69 94 GLN A CA 1
ATOM 694 C C . GLN A 1 94 ? -5.227 1.781 8.461 1 89.69 94 GLN A C 1
ATOM 696 O O . GLN A 1 94 ? -4.879 0.819 9.148 1 89.69 94 GLN A O 1
ATOM 701 N N . PHE A 1 95 ? -5.32 1.858 7.105 1 88.81 95 PHE A N 1
ATOM 702 C CA . PHE A 1 95 ? -4.848 0.704 6.355 1 88.81 95 PHE A CA 1
ATOM 703 C C . PHE A 1 95 ? -3.367 0.848 6.02 1 88.81 95 PHE A C 1
ATOM 705 O O . PHE A 1 95 ? -2.979 1.751 5.273 1 88.81 95 PHE A O 1
ATOM 712 N N . HIS A 1 96 ? -2.562 0.04 6.566 1 89.88 96 HIS A N 1
ATOM 713 C CA . HIS A 1 96 ? -1.11 0.174 6.578 1 89.88 96 HIS A CA 1
ATOM 714 C C . HIS A 1 96 ? -0.562 0.366 5.168 1 89.88 96 HIS A C 1
ATOM 716 O O . HIS A 1 96 ? 0.491 0.982 4.988 1 89.88 96 HIS A O 1
ATOM 722 N N . HIS A 1 97 ? -1.28 -0.164 4.152 1 92.81 97 HIS A N 1
ATOM 723 C CA . HIS A 1 97 ? -0.875 -0.122 2.754 1 92.81 97 HIS A CA 1
ATOM 724 C C . HIS A 1 97 ? 0.509 -0.734 2.562 1 92.81 97 HIS A C 1
ATOM 726 O O . HIS A 1 97 ? 1.325 -0.208 1.802 1 92.81 97 HIS A O 1
ATOM 732 N N . LEU A 1 98 ? 0.775 -1.682 3.348 1 96.19 98 LEU A N 1
ATOM 733 C CA . LEU A 1 98 ? 2.012 -2.422 3.125 1 96.19 98 LEU A CA 1
ATOM 734 C C . LEU A 1 98 ? 1.897 -3.312 1.893 1 96.19 98 LEU A C 1
ATOM 736 O O . LEU A 1 98 ? 0.845 -3.908 1.646 1 96.19 98 LEU A O 1
ATOM 740 N N . LEU A 1 99 ? 2.938 -3.371 1.183 1 95.38 99 LEU A N 1
ATOM 741 C CA . LEU A 1 99 ? 3.004 -4.312 0.071 1 95.38 99 LEU A CA 1
ATOM 742 C C . LEU A 1 99 ? 3.33 -5.719 0.567 1 95.38 99 LEU A C 1
ATOM 744 O O . LEU A 1 99 ? 4.43 -5.961 1.073 1 95.38 99 LEU A O 1
ATOM 748 N N . MET A 1 100 ? 2.492 -6.637 0.319 1 93.19 100 MET A N 1
ATOM 749 C CA . MET A 1 100 ? 2.48 -7.941 0.978 1 93.19 100 MET A CA 1
ATOM 750 C C . MET A 1 100 ? 3.607 -8.828 0.452 1 93.19 100 MET A C 1
ATOM 752 O O . MET A 1 100 ? 4.016 -9.781 1.116 1 93.19 100 MET A O 1
ATOM 756 N N . GLU A 1 101 ? 4.098 -8.586 -0.674 1 93.69 101 GLU A N 1
ATOM 757 C CA . GLU A 1 101 ? 5.117 -9.422 -1.304 1 93.69 101 GLU A CA 1
ATOM 758 C C . GLU A 1 101 ? 6.52 -8.992 -0.894 1 93.69 101 GLU A C 1
ATOM 760 O O . GLU A 1 101 ? 7.504 -9.656 -1.215 1 93.69 101 GLU A O 1
ATOM 765 N N . PHE A 1 102 ? 6.582 -7.902 -0.131 1 95.44 102 PHE A N 1
ATOM 766 C CA . PHE A 1 102 ? 7.883 -7.414 0.32 1 95.44 102 PHE A CA 1
ATOM 767 C C . PHE A 1 102 ? 7.996 -7.504 1.837 1 95.44 102 PHE A C 1
ATOM 769 O O . PHE A 1 102 ? 6.984 -7.508 2.543 1 95.44 102 PHE A O 1
ATOM 776 N N . SER A 1 103 ? 9.242 -7.559 2.293 1 96.19 103 SER A N 1
ATOM 777 C CA . SER A 1 103 ? 9.508 -7.641 3.727 1 96.19 103 SER A CA 1
ATOM 778 C C . SER A 1 103 ? 9.266 -6.301 4.41 1 96.19 103 SER A C 1
ATOM 780 O O . SER A 1 103 ? 9.062 -5.281 3.742 1 96.19 103 SER A O 1
ATOM 782 N N . ALA A 1 104 ? 9.297 -6.387 5.742 1 97.69 104 ALA A N 1
ATOM 783 C CA . ALA A 1 104 ? 9.164 -5.164 6.527 1 97.69 104 ALA A CA 1
ATOM 784 C C . ALA A 1 104 ? 10.227 -4.145 6.141 1 97.69 104 ALA A C 1
ATOM 786 O O . ALA A 1 104 ? 9.922 -2.975 5.898 1 97.69 104 ALA A O 1
ATOM 787 N N . VAL A 1 105 ? 11.445 -4.582 6.02 1 98.06 105 VAL A N 1
ATOM 788 C CA . VAL A 1 105 ? 12.555 -3.674 5.742 1 98.06 105 VAL A CA 1
ATOM 789 C C . VAL A 1 105 ? 12.422 -3.1 4.336 1 98.06 105 VAL A C 1
ATOM 791 O O . VAL A 1 105 ? 12.711 -1.925 4.105 1 98.06 105 VAL A O 1
ATOM 794 N N . GLU A 1 106 ? 11.945 -3.898 3.416 1 97.38 106 GLU A N 1
ATOM 795 C CA . GLU A 1 106 ? 11.742 -3.42 2.053 1 97.38 106 GLU A CA 1
ATOM 796 C C . GLU A 1 106 ? 10.602 -2.4 1.992 1 97.38 106 GLU A C 1
ATOM 798 O O . GLU A 1 106 ? 10.703 -1.397 1.283 1 97.38 106 GLU A O 1
ATOM 803 N N . ASN A 1 107 ? 9.562 -2.658 2.689 1 98.12 107 ASN A N 1
ATOM 804 C CA . ASN A 1 107 ? 8.461 -1.701 2.775 1 98.12 107 ASN A CA 1
ATOM 805 C C . ASN A 1 107 ? 8.93 -0.361 3.336 1 98.12 107 ASN A C 1
ATOM 807 O O . ASN A 1 107 ? 8.586 0.695 2.801 1 98.12 107 ASN A O 1
ATOM 811 N N . VAL A 1 108 ? 9.742 -0.404 4.332 1 98.69 108 VAL A N 1
ATOM 812 C CA . VAL A 1 108 ? 10.195 0.795 5.031 1 98.69 108 VAL A CA 1
ATOM 813 C C . VAL A 1 108 ? 11.188 1.56 4.152 1 98.69 108 VAL A C 1
ATOM 815 O O . VAL A 1 108 ? 11.234 2.791 4.191 1 98.69 108 VAL A O 1
ATOM 818 N N . ALA A 1 109 ? 11.867 0.891 3.277 1 98.44 109 ALA A N 1
ATOM 819 C CA . ALA A 1 109 ? 12.953 1.492 2.498 1 98.44 109 ALA A CA 1
ATOM 820 C C . ALA A 1 109 ? 12.398 2.26 1.3 1 98.44 109 ALA A C 1
ATOM 822 O O . ALA A 1 109 ? 13.109 3.059 0.686 1 98.44 109 ALA A O 1
ATOM 823 N N . MET A 1 110 ? 11.203 2.1 0.98 1 97.62 110 MET A N 1
ATOM 824 C CA . MET A 1 110 ? 10.633 2.537 -0.292 1 97.62 110 MET A CA 1
ATOM 825 C C . MET A 1 110 ? 10.766 4.047 -0.458 1 97.62 110 MET A C 1
ATOM 827 O O . MET A 1 110 ? 11.211 4.523 -1.502 1 97.62 110 MET A O 1
ATOM 831 N N . PRO A 1 111 ? 10.422 4.836 0.557 1 98.06 111 PRO A N 1
ATOM 832 C CA . PRO A 1 111 ? 10.555 6.285 0.373 1 98.06 111 PRO A CA 1
ATOM 833 C C . PRO A 1 111 ? 11.992 6.707 0.064 1 98.06 111 PRO A C 1
ATOM 835 O O . PRO A 1 111 ? 12.211 7.621 -0.739 1 98.06 111 PRO A O 1
ATOM 838 N N . LEU A 1 112 ? 12.945 6.035 0.645 1 98.38 112 LEU A N 1
ATOM 839 C CA . LEU A 1 112 ? 14.352 6.359 0.42 1 98.38 112 LEU A CA 1
ATOM 840 C C . LEU A 1 112 ? 14.781 5.957 -0.986 1 98.38 112 LEU A C 1
ATOM 842 O O . LEU A 1 112 ? 15.547 6.676 -1.634 1 98.38 112 LEU A O 1
ATOM 846 N N . LEU A 1 113 ? 14.289 4.836 -1.424 1 97.62 113 LEU A N 1
ATOM 847 C CA . LEU A 1 113 ? 14.586 4.375 -2.775 1 97.62 113 LEU A CA 1
ATOM 848 C C . LEU A 1 113 ? 14.047 5.348 -3.814 1 97.62 113 LEU A C 1
ATOM 850 O O . LEU A 1 113 ? 14.742 5.691 -4.773 1 97.62 113 LEU A O 1
ATOM 854 N N . ILE A 1 114 ? 12.867 5.797 -3.582 1 95.62 114 ILE A N 1
ATOM 855 C CA . ILE A 1 114 ? 12.227 6.742 -4.488 1 95.62 114 ILE A CA 1
ATOM 856 C C . ILE A 1 114 ? 13 8.055 -4.492 1 95.62 114 ILE A C 1
ATOM 858 O O . ILE A 1 114 ? 13.117 8.711 -5.531 1 95.62 114 ILE A O 1
ATOM 862 N N . LYS A 1 115 ? 13.562 8.391 -3.344 1 94.62 115 LYS A N 1
ATOM 863 C CA . LYS A 1 115 ? 14.367 9.602 -3.199 1 94.62 115 LYS A CA 1
ATOM 864 C C . LYS A 1 115 ? 15.688 9.484 -3.953 1 94.62 115 LYS A C 1
ATOM 866 O O . LYS A 1 115 ? 16.359 10.484 -4.203 1 94.62 115 LYS A O 1
ATOM 871 N N . GLY A 1 116 ? 16.141 8.227 -4.207 1 95.12 116 GLY A N 1
ATOM 872 C CA . GLY A 1 116 ? 17.312 8.039 -5.035 1 95.12 116 GLY A CA 1
ATOM 873 C C . GLY A 1 116 ? 18.469 7.375 -4.297 1 95.12 116 GLY A C 1
ATOM 874 O O . GLY A 1 116 ? 19.562 7.215 -4.848 1 95.12 116 GLY A O 1
ATOM 875 N N . LEU A 1 117 ? 18.234 7.004 -3.104 1 96.06 117 LEU A N 1
ATOM 876 C CA . LEU A 1 117 ? 19.281 6.277 -2.387 1 96.06 117 LEU A CA 1
ATOM 877 C C . LEU A 1 117 ? 19.484 4.895 -2.99 1 96.06 117 LEU A C 1
ATOM 879 O O . LEU A 1 117 ? 18.562 4.301 -3.539 1 96.06 117 LEU A O 1
ATOM 883 N N . SER A 1 118 ? 20.703 4.406 -2.836 1 95.5 118 SER A N 1
ATOM 884 C CA . SER A 1 118 ? 20.953 3.033 -3.26 1 95.5 118 SER A CA 1
ATOM 885 C C . SER A 1 118 ? 20.188 2.035 -2.393 1 95.5 118 SER A C 1
ATOM 887 O O . SER A 1 118 ? 19.875 2.326 -1.237 1 95.5 118 SER A O 1
ATOM 889 N N . ALA A 1 119 ? 19.953 0.899 -2.922 1 94.19 119 ALA A N 1
ATOM 890 C CA . ALA A 1 119 ? 19.266 -0.15 -2.184 1 94.19 119 ALA A CA 1
ATOM 891 C C . ALA A 1 119 ? 19.984 -0.478 -0.88 1 94.19 119 ALA A C 1
ATOM 893 O O . ALA A 1 119 ? 19.344 -0.667 0.159 1 94.19 119 ALA A O 1
ATOM 894 N N . LYS A 1 120 ? 21.266 -0.496 -0.957 1 95.31 120 LYS A N 1
ATOM 895 C CA . LYS A 1 120 ? 22.062 -0.82 0.223 1 95.31 120 LYS A CA 1
ATOM 896 C C . LYS A 1 120 ? 21.906 0.248 1.302 1 95.31 120 LYS A C 1
ATOM 898 O O . LYS A 1 120 ? 21.625 -0.069 2.459 1 95.31 120 LYS A O 1
ATOM 903 N N . ALA A 1 121 ? 22.047 1.529 0.953 1 97.69 121 ALA A N 1
ATOM 904 C CA . ALA A 1 121 ? 21.938 2.633 1.903 1 97.69 121 ALA A CA 1
ATOM 905 C C . ALA A 1 121 ? 20.516 2.721 2.467 1 97.69 121 ALA A C 1
ATOM 907 O O . ALA A 1 121 ? 20.328 2.955 3.664 1 97.69 121 ALA A O 1
ATOM 908 N N . ALA A 1 122 ? 19.547 2.529 1.61 1 98.12 122 ALA A N 1
ATOM 909 C CA . ALA A 1 122 ? 18.156 2.57 2.033 1 98.12 122 ALA A CA 1
ATOM 910 C C . ALA A 1 122 ? 17.859 1.465 3.041 1 98.12 122 ALA A C 1
ATOM 912 O O . ALA A 1 122 ? 17.141 1.689 4.027 1 98.12 122 ALA A O 1
ATOM 913 N N . LYS A 1 123 ? 18.422 0.306 2.801 1 97.06 123 LYS A N 1
ATOM 914 C CA . LYS A 1 123 ? 18.203 -0.83 3.689 1 97.06 123 LYS A CA 1
ATOM 915 C C . LYS A 1 123 ? 18.797 -0.572 5.074 1 97.06 123 LYS A C 1
ATOM 917 O O . LYS A 1 123 ? 18.172 -0.881 6.09 1 97.06 123 LYS A O 1
ATOM 922 N N . VAL A 1 124 ? 19.906 0.014 5.125 1 98.19 124 VAL A N 1
ATOM 923 C CA . VAL A 1 124 ? 20.562 0.321 6.395 1 98.19 124 VAL A CA 1
ATOM 924 C C . VAL A 1 124 ? 19.719 1.3 7.195 1 98.19 124 VAL A C 1
ATOM 926 O O . VAL A 1 124 ? 19.438 1.07 8.375 1 98.19 124 VAL A O 1
ATOM 929 N N . ALA A 1 125 ? 19.266 2.338 6.539 1 98.5 125 ALA A N 1
ATOM 930 C CA . ALA A 1 125 ? 18.438 3.336 7.203 1 98.5 125 ALA A CA 1
ATOM 931 C C . ALA A 1 125 ? 17.094 2.734 7.645 1 98.5 125 ALA A C 1
ATOM 933 O O . ALA A 1 125 ? 16.609 3.045 8.734 1 98.5 125 ALA A O 1
ATOM 934 N N . ALA A 1 126 ? 16.547 1.891 6.816 1 98.69 126 ALA A N 1
ATOM 935 C CA . ALA A 1 126 ? 15.281 1.235 7.129 1 98.69 126 ALA A CA 1
ATOM 936 C C . ALA A 1 126 ? 15.414 0.324 8.344 1 98.69 126 ALA A C 1
ATOM 938 O O . ALA A 1 126 ? 14.531 0.284 9.203 1 98.69 126 ALA A O 1
ATOM 939 N N . LEU A 1 127 ? 16.516 -0.38 8.375 1 98.5 127 LEU A N 1
ATOM 940 C CA . LEU A 1 127 ? 16.766 -1.264 9.508 1 98.5 127 LEU A CA 1
ATOM 941 C C . LEU A 1 127 ? 16.891 -0.465 10.805 1 98.5 127 LEU A C 1
ATOM 943 O O . LEU A 1 127 ? 16.359 -0.87 11.844 1 98.5 127 LEU A O 1
ATOM 947 N N . GLU A 1 128 ? 17.547 0.661 10.727 1 98.5 128 GLU A N 1
ATOM 948 C CA . GLU A 1 128 ? 17.672 1.538 11.891 1 98.5 128 GLU A CA 1
ATOM 949 C C . GLU A 1 128 ? 16.297 2.023 12.359 1 98.5 128 GLU A C 1
ATOM 951 O O . GLU A 1 128 ? 16.031 2.055 13.562 1 98.5 128 GLU A O 1
ATOM 956 N N . MET A 1 129 ? 15.469 2.357 11.438 1 98.5 129 MET A N 1
ATOM 957 C CA . MET A 1 129 ? 14.141 2.852 11.797 1 98.5 129 MET A CA 1
ATOM 958 C C . MET A 1 129 ? 13.281 1.73 12.375 1 98.5 129 MET A C 1
ATOM 960 O O . MET A 1 129 ? 12.508 1.95 13.312 1 98.5 129 MET A O 1
ATOM 964 N N . LEU A 1 130 ? 13.422 0.553 11.805 1 98.69 130 LEU A N 1
ATOM 965 C CA . LEU A 1 130 ? 12.703 -0.596 12.336 1 98.69 130 LEU A CA 1
ATOM 966 C C . LEU A 1 130 ? 13.133 -0.892 13.766 1 98.69 130 LEU A C 1
ATOM 968 O O . LEU A 1 130 ? 12.32 -1.315 14.594 1 98.69 130 LEU A O 1
ATOM 972 N N . GLU A 1 131 ? 14.406 -0.692 14.023 1 98.38 131 GLU A N 1
ATOM 973 C CA . GLU A 1 131 ? 14.906 -0.85 15.383 1 98.38 131 GLU A CA 1
ATOM 974 C C . GLU A 1 131 ? 14.242 0.147 16.328 1 98.38 131 GLU A C 1
ATOM 976 O O . GLU A 1 131 ? 13.852 -0.212 17.438 1 98.38 131 GLU A O 1
ATOM 981 N N . LYS A 1 132 ? 14.062 1.341 15.945 1 97.75 132 LYS A N 1
ATOM 982 C CA . LYS A 1 132 ? 13.453 2.387 16.766 1 97.75 132 LYS A CA 1
ATOM 983 C C . LYS A 1 132 ? 12.008 2.051 17.094 1 97.75 132 LYS A C 1
ATOM 985 O O . LYS A 1 132 ? 11.484 2.482 18.125 1 97.75 132 LYS A O 1
ATOM 990 N N . VAL A 1 133 ? 11.398 1.279 16.188 1 98 133 VAL A N 1
ATOM 991 C CA . VAL A 1 133 ? 10 0.952 16.469 1 98 133 VAL A CA 1
ATOM 992 C C . VAL A 1 133 ? 9.906 -0.449 17.062 1 98 133 VAL A C 1
ATOM 994 O O . VAL A 1 133 ? 8.82 -1.022 17.156 1 98 133 VAL A O 1
ATOM 997 N N . GLY A 1 134 ? 10.992 -1.069 17.328 1 97.44 134 GLY A N 1
ATOM 998 C CA . GLY A 1 134 ? 11.039 -2.326 18.062 1 97.44 134 GLY A CA 1
ATOM 999 C C . GLY A 1 134 ? 10.844 -3.541 17.172 1 97.44 134 GLY A C 1
ATOM 1000 O O . GLY A 1 134 ? 10.344 -4.57 17.625 1 97.44 134 GLY A O 1
ATOM 1001 N N . LEU A 1 135 ? 11.281 -3.432 15.875 1 97.88 135 LEU A N 1
ATOM 1002 C CA . LEU A 1 135 ? 10.992 -4.531 14.961 1 97.88 135 LEU A CA 1
ATOM 1003 C C . LEU A 1 135 ? 12.258 -4.98 14.234 1 97.88 135 LEU A C 1
ATOM 1005 O O . LEU A 1 135 ? 12.18 -5.566 13.148 1 97.88 135 LEU A O 1
ATOM 1009 N N . ALA A 1 136 ? 13.414 -4.695 14.797 1 96.25 136 ALA A N 1
ATOM 1010 C CA . ALA A 1 136 ? 14.664 -5.133 14.18 1 96.25 136 ALA A CA 1
ATOM 1011 C C . ALA A 1 136 ? 14.656 -6.641 13.938 1 96.25 136 ALA A C 1
ATOM 1013 O O . ALA A 1 136 ? 15.047 -7.102 12.859 1 96.25 136 ALA A O 1
ATOM 1014 N N . HIS A 1 137 ? 14.125 -7.383 14.875 1 95.12 137 HIS A N 1
ATOM 1015 C CA . HIS A 1 137 ? 14.133 -8.844 14.82 1 95.12 137 HIS A CA 1
ATOM 1016 C C . HIS A 1 137 ? 13.102 -9.367 13.828 1 95.12 137 HIS A C 1
ATOM 1018 O O . HIS A 1 137 ? 13.094 -10.555 13.508 1 95.12 137 HIS A O 1
ATOM 1024 N N . ARG A 1 138 ? 12.227 -8.484 13.305 1 95.06 138 ARG A N 1
ATOM 1025 C CA . ARG A 1 138 ? 11.172 -8.867 12.375 1 95.06 138 ARG A CA 1
ATOM 1026 C C . ARG A 1 138 ? 11.375 -8.203 11.016 1 95.06 138 ARG A C 1
ATOM 1028 O O . ARG A 1 138 ? 10.469 -8.195 10.18 1 95.06 138 ARG A O 1
ATOM 1035 N N . SER A 1 139 ? 12.562 -7.738 10.773 1 96.38 139 SER A N 1
ATOM 1036 C CA . SER A 1 139 ? 12.82 -6.895 9.609 1 96.38 139 SER A CA 1
ATOM 1037 C C . SER A 1 139 ? 12.625 -7.668 8.305 1 96.38 139 SER A C 1
ATOM 1039 O O . SER A 1 139 ? 12.211 -7.102 7.297 1 96.38 139 SER A O 1
ATOM 1041 N N . SER A 1 140 ? 12.836 -8.977 8.336 1 94.25 140 SER A N 1
ATOM 1042 C CA . SER A 1 140 ? 12.789 -9.773 7.109 1 94.25 140 SER A CA 1
ATOM 1043 C C . SER A 1 140 ? 11.422 -10.422 6.922 1 94.25 140 SER A C 1
ATOM 1045 O O . SER A 1 140 ? 11.172 -11.07 5.906 1 94.25 140 SER A O 1
ATOM 1047 N N . HIS A 1 141 ? 10.523 -10.234 7.852 1 93.94 141 HIS A N 1
ATOM 1048 C CA . HIS A 1 141 ? 9.203 -10.844 7.773 1 93.94 141 HIS A CA 1
ATOM 1049 C C . HIS A 1 141 ? 8.305 -10.102 6.793 1 93.94 141 HIS A C 1
ATOM 1051 O O . HIS A 1 141 ? 8.383 -8.875 6.684 1 93.94 141 HIS A O 1
ATOM 1057 N N . LYS A 1 142 ? 7.516 -10.883 6.164 1 94.12 142 LYS A N 1
ATOM 1058 C CA . LYS A 1 142 ? 6.461 -10.289 5.348 1 94.12 142 LYS A CA 1
ATOM 1059 C C . LYS A 1 142 ? 5.281 -9.844 6.211 1 94.12 142 LYS A C 1
ATOM 1061 O O . LYS A 1 142 ? 5.102 -10.344 7.324 1 94.12 142 LYS A O 1
ATOM 1066 N N . PRO A 1 143 ? 4.504 -8.914 5.668 1 94.88 143 PRO A N 1
ATOM 1067 C CA . PRO A 1 143 ? 3.371 -8.398 6.438 1 94.88 143 PRO A CA 1
ATOM 1068 C C . PRO A 1 143 ? 2.432 -9.5 6.914 1 94.88 143 PRO A C 1
ATOM 1070 O O . PRO A 1 143 ? 1.876 -9.414 8.008 1 94.88 143 PRO A O 1
ATOM 1073 N N . SER A 1 144 ? 2.295 -10.57 6.215 1 89.88 144 SER A N 1
ATOM 1074 C CA . SER A 1 144 ? 1.402 -11.664 6.59 1 89.88 144 SER A CA 1
ATOM 1075 C C . SER A 1 144 ? 1.894 -12.375 7.848 1 89.88 144 SER A C 1
ATOM 1077 O O . SER A 1 144 ? 1.123 -13.062 8.523 1 89.88 144 SER A O 1
ATOM 1079 N N . ALA A 1 145 ? 3.094 -12.211 8.141 1 91.31 145 ALA A N 1
ATOM 1080 C CA . ALA A 1 145 ? 3.689 -12.859 9.305 1 91.31 145 ALA A CA 1
ATOM 1081 C C . ALA A 1 145 ? 3.754 -11.914 10.492 1 91.31 145 ALA A C 1
ATOM 1083 O O . ALA A 1 145 ? 4.402 -12.211 11.5 1 91.31 145 ALA A O 1
ATOM 1084 N N . LEU A 1 146 ? 3.156 -10.742 10.383 1 94.38 146 LEU A N 1
ATOM 1085 C CA . LEU A 1 146 ? 3.176 -9.719 11.43 1 94.38 146 LEU A CA 1
ATOM 1086 C C . LEU A 1 146 ? 1.79 -9.547 12.039 1 94.38 146 LEU A C 1
ATOM 1088 O O . LEU A 1 146 ? 0.779 -9.672 11.344 1 94.38 146 LEU A O 1
ATOM 1092 N N . SER A 1 147 ? 1.789 -9.258 13.32 1 93.69 147 SER A N 1
ATOM 1093 C CA . SER A 1 147 ? 0.526 -8.898 13.953 1 93.69 147 SER A CA 1
ATOM 1094 C C . SER A 1 147 ? 0.047 -7.523 13.492 1 93.69 147 SER A C 1
ATOM 1096 O O . SER A 1 147 ? 0.791 -6.785 12.844 1 93.69 147 SER A O 1
ATOM 1098 N N . GLY A 1 148 ? -1.204 -7.195 13.789 1 93.5 148 GLY A N 1
ATOM 1099 C CA . GLY A 1 148 ? -1.733 -5.883 13.453 1 93.5 148 GLY A CA 1
ATOM 1100 C C . GLY A 1 148 ? -0.884 -4.742 13.984 1 93.5 148 GLY A C 1
ATOM 1101 O O . GLY A 1 148 ? -0.573 -3.801 13.258 1 93.5 148 GLY A O 1
ATOM 1102 N N . GLY A 1 149 ? -0.521 -4.879 15.242 1 95.12 149 GLY A N 1
ATOM 1103 C CA . GLY A 1 149 ? 0.332 -3.881 15.867 1 95.12 149 GLY A CA 1
ATOM 1104 C C . GLY A 1 149 ? 1.697 -3.771 15.211 1 95.12 149 GLY A C 1
ATOM 1105 O O . GLY A 1 149 ? 2.232 -2.672 15.062 1 95.12 149 GLY A O 1
ATOM 1106 N N . GLU A 1 150 ? 2.26 -4.934 14.828 1 96.88 150 GLU A N 1
ATOM 1107 C CA . GLU A 1 150 ? 3.559 -4.938 14.164 1 96.88 150 GLU A CA 1
ATOM 1108 C C . GLU A 1 150 ? 3.471 -4.289 12.781 1 96.88 150 GLU A C 1
ATOM 1110 O O . GLU A 1 150 ? 4.367 -3.539 12.383 1 96.88 150 GLU A O 1
ATOM 1115 N N . ARG A 1 151 ? 2.381 -4.551 12.102 1 97.31 151 ARG A N 1
ATOM 1116 C CA . ARG A 1 151 ? 2.189 -3.928 10.789 1 97.31 151 ARG A CA 1
ATOM 1117 C C . ARG A 1 151 ? 2.105 -2.41 10.914 1 97.31 151 ARG A C 1
ATOM 1119 O O . ARG A 1 151 ? 2.67 -1.684 10.094 1 97.31 151 ARG A O 1
ATOM 1126 N N . GLN A 1 152 ? 1.424 -1.99 11.906 1 97.5 152 GLN A N 1
ATOM 1127 C CA . GLN A 1 152 ? 1.317 -0.552 12.125 1 97.5 152 GLN A CA 1
ATOM 1128 C C . GLN A 1 152 ? 2.682 0.06 12.438 1 97.5 152 GLN A C 1
ATOM 1130 O O . GLN A 1 152 ? 2.998 1.153 11.961 1 97.5 152 GLN A O 1
ATOM 1135 N N . ARG A 1 153 ? 3.459 -0.643 13.203 1 98.06 153 ARG A N 1
ATOM 1136 C CA . ARG A 1 153 ? 4.801 -0.161 13.516 1 98.06 153 ARG A CA 1
ATOM 1137 C C . ARG A 1 153 ? 5.66 -0.082 12.266 1 98.06 153 ARG A C 1
ATOM 1139 O O . ARG A 1 153 ? 6.465 0.842 12.117 1 98.06 153 ARG A O 1
ATOM 1146 N N . VAL A 1 154 ? 5.477 -1.047 11.352 1 98.5 154 VAL A N 1
ATOM 1147 C CA . VAL A 1 154 ? 6.184 -0.992 10.07 1 98.5 154 VAL A CA 1
ATOM 1148 C C . VAL A 1 154 ? 5.742 0.242 9.289 1 98.5 154 VAL A C 1
ATOM 1150 O O . VAL A 1 154 ? 6.574 0.953 8.719 1 98.5 154 VAL A O 1
ATOM 1153 N N . ALA A 1 155 ? 4.473 0.507 9.297 1 98.25 155 ALA A N 1
ATOM 1154 C CA . ALA A 1 155 ? 3.938 1.676 8.602 1 98.25 155 ALA A CA 1
ATOM 1155 C C . ALA A 1 155 ? 4.48 2.969 9.203 1 98.25 155 ALA A C 1
ATOM 1157 O O . ALA A 1 155 ? 4.797 3.914 8.477 1 98.25 155 ALA A O 1
ATOM 1158 N N . ILE A 1 156 ? 4.59 3.004 10.469 1 98.44 156 ILE A N 1
ATOM 1159 C CA . ILE A 1 156 ? 5.145 4.16 11.164 1 98.44 156 ILE A CA 1
ATOM 1160 C C . ILE A 1 156 ? 6.617 4.332 10.789 1 98.44 156 ILE A C 1
ATOM 1162 O O . ILE A 1 156 ? 7.059 5.441 10.484 1 98.44 156 ILE A O 1
ATOM 1166 N N . ALA A 1 157 ? 7.328 3.219 10.766 1 98.75 157 ALA A N 1
ATOM 1167 C CA . ALA A 1 157 ? 8.734 3.262 10.359 1 98.75 157 ALA A CA 1
ATOM 1168 C C . ALA A 1 157 ? 8.875 3.803 8.945 1 98.75 157 ALA A C 1
ATOM 1170 O O . ALA A 1 157 ? 9.75 4.633 8.68 1 98.75 157 ALA A O 1
ATOM 1171 N N . ARG A 1 158 ? 8.016 3.371 8.094 1 98.62 158 ARG A N 1
ATOM 1172 C CA . ARG A 1 158 ? 8.062 3.84 6.711 1 98.62 158 ARG A CA 1
ATOM 1173 C C . ARG A 1 158 ? 7.812 5.344 6.637 1 98.62 158 ARG A C 1
ATOM 1175 O O . ARG A 1 158 ? 8.469 6.051 5.875 1 98.62 158 ARG A O 1
ATOM 1182 N N . ALA A 1 159 ? 6.918 5.801 7.426 1 98.5 159 ALA A N 1
ATOM 1183 C CA . ALA A 1 159 ? 6.559 7.215 7.434 1 98.5 159 ALA A CA 1
ATOM 1184 C C . ALA A 1 159 ? 7.719 8.07 7.941 1 98.5 159 ALA A C 1
ATOM 1186 O O . ALA A 1 159 ? 7.84 9.242 7.578 1 98.5 159 ALA A O 1
ATOM 1187 N N . LEU A 1 160 ? 8.617 7.484 8.719 1 98.56 160 LEU A N 1
ATOM 1188 C CA . LEU A 1 160 ? 9.609 8.266 9.445 1 98.56 160 LEU A CA 1
ATOM 1189 C C . LEU A 1 160 ? 11 8.07 8.844 1 98.56 160 LEU A C 1
ATOM 1191 O O . LEU A 1 160 ? 11.938 8.789 9.203 1 98.56 160 LEU A O 1
ATOM 1195 N N . VAL A 1 161 ? 11.102 7.164 7.93 1 98.5 161 VAL A N 1
ATOM 1196 C CA . VAL A 1 161 ? 12.422 6.699 7.504 1 98.5 161 VAL A CA 1
ATOM 1197 C C . VAL A 1 161 ? 13.18 7.844 6.836 1 98.5 161 VAL A C 1
ATOM 1199 O O . VAL A 1 161 ? 14.414 7.891 6.887 1 98.5 161 VAL A O 1
ATOM 1202 N N . THR A 1 162 ? 12.477 8.805 6.277 1 98 162 THR A N 1
ATOM 1203 C CA . THR A 1 162 ? 13.117 9.945 5.645 1 98 162 THR A CA 1
ATOM 1204 C C . THR A 1 162 ? 13.375 11.055 6.66 1 98 162 THR A C 1
ATOM 1206 O O . THR A 1 162 ? 13.883 12.125 6.309 1 98 162 THR A O 1
ATOM 1209 N N . LYS A 1 163 ? 12.977 10.797 7.941 1 97.38 163 LYS A N 1
ATOM 1210 C CA . LYS A 1 163 ? 13.102 11.773 9.016 1 97.38 163 LYS A CA 1
ATOM 1211 C C . LYS A 1 163 ? 12.391 13.078 8.664 1 97.38 163 LYS A C 1
ATOM 1213 O O . LYS A 1 163 ? 12.992 14.148 8.695 1 97.38 163 LYS A O 1
ATOM 1218 N N . PRO A 1 164 ? 11.125 12.969 8.391 1 98.19 164 PRO A N 1
ATOM 1219 C CA . PRO A 1 164 ? 10.352 14.125 7.934 1 98.19 164 PRO A CA 1
ATOM 1220 C C . PRO A 1 164 ? 10.125 15.156 9.031 1 98.19 164 PRO A C 1
ATOM 1222 O O . PRO A 1 164 ? 10.312 14.859 10.219 1 98.19 164 PRO A O 1
ATOM 1225 N N . ALA A 1 165 ? 9.766 16.344 8.578 1 97.69 165 ALA A N 1
ATOM 1226 C CA . ALA A 1 165 ? 9.422 17.406 9.516 1 97.69 165 ALA A CA 1
ATOM 1227 C C . ALA A 1 165 ? 8.039 17.188 10.117 1 97.69 165 ALA A C 1
ATOM 1229 O O . ALA A 1 165 ? 7.766 17.594 11.242 1 97.69 165 ALA A O 1
ATOM 1230 N N . LEU A 1 166 ? 7.203 16.484 9.344 1 98.31 166 LEU A N 1
ATOM 1231 C CA . LEU A 1 166 ? 5.801 16.344 9.719 1 98.31 166 LEU A CA 1
ATOM 1232 C C . LEU A 1 166 ? 5.246 15 9.266 1 98.31 166 LEU A C 1
ATOM 1234 O O . LEU A 1 166 ? 5.441 14.594 8.117 1 98.31 166 LEU A O 1
ATOM 1238 N N . VAL A 1 167 ? 4.613 14.336 10.188 1 98.62 167 VAL A N 1
ATOM 1239 C CA . VAL A 1 167 ? 3.879 13.1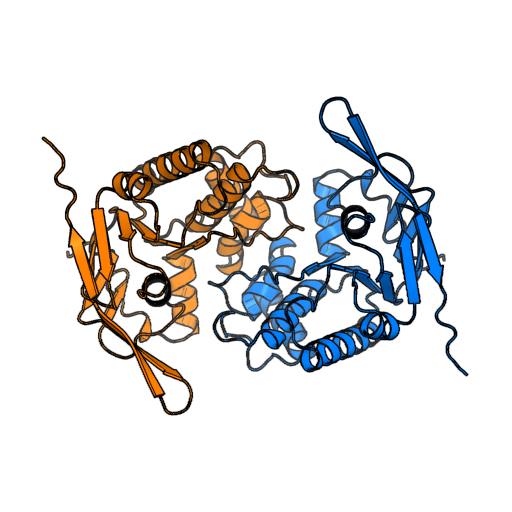17 9.859 1 98.62 167 VAL A CA 1
ATOM 1240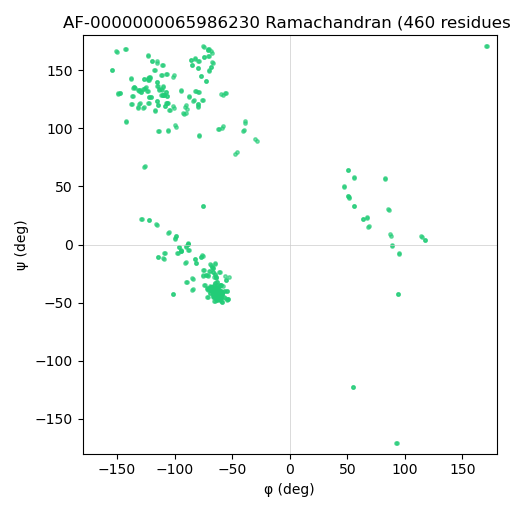 C C . VAL A 1 167 ? 2.377 13.367 9.992 1 98.62 167 VAL A C 1
ATOM 1242 O O . VAL A 1 167 ? 1.922 13.945 10.977 1 98.62 167 VAL A O 1
ATOM 1245 N N . LEU A 1 168 ? 1.675 13.016 8.969 1 98.38 168 LEU A N 1
ATOM 1246 C CA . LEU A 1 168 ? 0.219 13.094 8.93 1 98.38 168 LEU A CA 1
ATOM 1247 C C . LEU A 1 168 ? -0.403 11.703 9.047 1 98.38 168 LEU A C 1
ATOM 1249 O O . LEU A 1 168 ? -0.126 10.828 8.227 1 98.38 168 LEU A O 1
ATOM 1253 N N . ALA A 1 169 ? -1.215 11.523 10.047 1 98.06 169 ALA A N 1
ATOM 1254 C CA . ALA A 1 169 ? -1.787 10.211 10.305 1 98.06 169 ALA A CA 1
ATOM 1255 C C . ALA A 1 169 ? -3.312 10.258 10.281 1 98.06 169 ALA A C 1
ATOM 1257 O O . ALA A 1 169 ? -3.922 11.07 10.977 1 98.06 169 ALA A O 1
ATOM 1258 N N . ASP A 1 170 ? -3.93 9.422 9.508 1 96.25 170 ASP A N 1
ATOM 1259 C CA . ASP A 1 170 ? -5.383 9.305 9.422 1 96.25 170 ASP A CA 1
ATOM 1260 C C . ASP A 1 170 ? -5.879 8.039 10.117 1 96.25 170 ASP A C 1
ATOM 1262 O O . ASP A 1 170 ? -5.828 6.953 9.547 1 96.25 170 ASP A O 1
ATOM 1266 N N . GLU A 1 171 ? -6.305 8.227 11.289 1 95.44 171 GLU A N 1
ATOM 1267 C CA . GLU A 1 171 ? -6.801 7.137 12.125 1 95.44 171 GLU A CA 1
ATOM 1268 C C . GLU A 1 171 ? -5.809 5.98 12.172 1 95.44 171 GLU A C 1
ATOM 1270 O O . GLU A 1 171 ? -6.168 4.836 11.875 1 95.44 171 GLU A O 1
ATOM 1275 N N . PRO A 1 172 ? -4.637 6.223 12.727 1 96.06 172 PRO A N 1
ATOM 1276 C CA . PRO A 1 172 ? -3.559 5.238 12.602 1 96.06 172 PRO A CA 1
ATOM 1277 C C . PRO A 1 172 ? -3.832 3.963 13.398 1 96.06 172 PRO A C 1
ATOM 1279 O O . PRO A 1 172 ? -3.188 2.938 13.164 1 96.06 172 PRO A O 1
ATOM 1282 N N . THR A 1 173 ? -4.746 3.988 14.336 1 95.12 173 THR A N 1
ATOM 1283 C CA . THR A 1 173 ? -4.965 2.799 15.148 1 95.12 173 THR A CA 1
ATOM 1284 C C . THR A 1 173 ? -6.41 2.33 15.047 1 95.12 173 THR A C 1
ATOM 1286 O O . THR A 1 173 ? -6.91 1.639 15.938 1 95.12 173 THR A O 1
ATOM 1289 N N . GLY A 1 174 ? -7.09 2.725 14 1 91.19 174 GLY A N 1
ATOM 1290 C CA . GLY A 1 174 ? -8.492 2.389 13.844 1 91.19 174 GLY A CA 1
ATOM 1291 C C . GLY A 1 174 ? -8.75 0.895 13.781 1 91.19 174 GLY A C 1
ATOM 1292 O O . GLY A 1 174 ? -9.844 0.43 14.117 1 91.19 174 GLY A O 1
ATOM 1293 N N . ASN A 1 175 ? -7.812 0.159 13.422 1 89.75 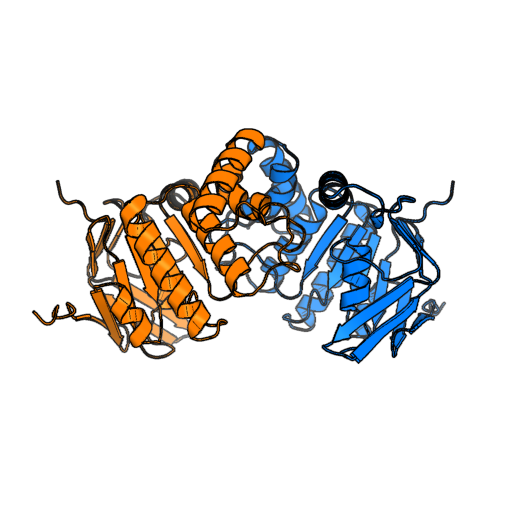175 ASN A N 1
ATOM 1294 C CA . ASN A 1 175 ? -7.988 -1.278 13.242 1 89.75 175 ASN A CA 1
ATOM 1295 C C . ASN A 1 175 ? -7.352 -2.07 14.383 1 89.75 175 ASN A C 1
ATOM 1297 O O . ASN A 1 175 ? -7.234 -3.293 14.305 1 89.75 175 ASN A O 1
ATOM 1301 N N . LEU A 1 176 ? -6.938 -1.414 15.414 1 93.69 176 LEU A N 1
ATOM 1302 C CA . LEU A 1 176 ? -6.246 -2.078 16.516 1 93.69 176 LEU A CA 1
ATOM 1303 C C . LEU A 1 176 ? -7.121 -2.109 17.766 1 93.69 176 LEU A C 1
ATOM 1305 O O . LEU A 1 176 ? -7.996 -1.26 17.938 1 93.69 176 LEU A O 1
ATOM 1309 N N . ASP A 1 177 ? -6.852 -3.096 18.594 1 93.38 177 ASP A N 1
ATOM 1310 C CA . ASP A 1 177 ? -7.492 -3.088 19.906 1 93.38 177 ASP A CA 1
ATOM 1311 C C . ASP A 1 177 ? -6.926 -1.979 20.797 1 93.38 177 ASP A C 1
ATOM 1313 O O . ASP A 1 177 ? -5.898 -1.382 20.469 1 93.38 177 ASP A O 1
ATOM 1317 N N . LYS A 1 178 ? -7.605 -1.753 21.875 1 93.44 178 LYS A N 1
ATOM 1318 C CA . LYS A 1 178 ? -7.293 -0.609 22.734 1 93.44 178 LYS A CA 1
ATOM 1319 C C . LYS A 1 178 ? -5.867 -0.699 23.266 1 93.44 178 LYS A C 1
ATOM 1321 O O . LYS A 1 178 ? -5.137 0.294 23.281 1 93.44 178 LYS A O 1
ATOM 1326 N N . GLN A 1 179 ? -5.492 -1.82 23.703 1 94.69 179 GLN A N 1
ATOM 1327 C CA . GLN A 1 179 ? -4.164 -1.986 24.281 1 94.69 179 GLN A CA 1
ATOM 1328 C C . GLN A 1 179 ? -3.072 -1.689 23.266 1 94.69 179 GLN A C 1
ATOM 1330 O O . GLN A 1 179 ? -2.127 -0.952 23.547 1 94.69 179 GLN A O 1
ATOM 1335 N N . ASN A 1 180 ? -3.184 -2.182 22.094 1 94.56 180 ASN A N 1
ATOM 1336 C CA . ASN A 1 180 ? -2.213 -1.944 21.031 1 94.56 180 ASN A CA 1
ATOM 1337 C C . ASN A 1 180 ? -2.24 -0.493 20.562 1 94.56 180 ASN A C 1
ATOM 1339 O O . ASN A 1 180 ? -1.199 0.074 20.219 1 94.56 180 ASN A O 1
ATOM 1343 N N . ALA A 1 181 ? -3.432 0.018 20.562 1 96.25 181 ALA A N 1
ATOM 1344 C CA . ALA A 1 181 ? -3.557 1.422 20.172 1 96.25 181 ALA A CA 1
ATOM 1345 C C . ALA A 1 181 ? -2.771 2.32 21.125 1 96.25 181 ALA A C 1
ATOM 1347 O O . ALA A 1 181 ? -2.029 3.201 20.688 1 96.25 181 ALA A O 1
ATOM 1348 N N . ILE A 1 182 ? -2.881 2.055 22.344 1 96.12 182 ILE A N 1
ATOM 1349 C CA . ILE A 1 182 ? -2.18 2.84 23.359 1 96.12 182 ILE A CA 1
ATOM 1350 C C . ILE A 1 182 ? -0.671 2.709 23.156 1 96.12 182 ILE A C 1
ATOM 1352 O O . ILE A 1 182 ? 0.056 3.703 23.203 1 96.12 182 ILE A O 1
ATOM 1356 N N . LYS A 1 183 ? -0.245 1.5 22.891 1 96.56 183 LYS A N 1
ATOM 1357 C CA . LYS A 1 183 ? 1.176 1.259 22.656 1 96.56 183 LYS A CA 1
ATOM 1358 C C . LYS A 1 183 ? 1.678 2.047 21.453 1 96.56 183 LYS A C 1
ATOM 1360 O O . LYS A 1 183 ? 2.801 2.553 21.453 1 96.56 183 LYS A O 1
ATOM 1365 N N . ILE A 1 184 ? 0.871 2.104 20.484 1 96.94 184 ILE A N 1
ATOM 1366 C CA . ILE A 1 184 ? 1.24 2.828 19.281 1 96.94 184 ILE A CA 1
ATOM 1367 C C . ILE A 1 184 ? 1.37 4.32 19.594 1 96.94 184 ILE A C 1
ATOM 1369 O O . ILE A 1 184 ? 2.326 4.969 19.156 1 96.94 184 ILE A O 1
ATOM 1373 N N . TYR A 1 185 ? 0.472 4.918 20.312 1 97.12 185 TYR A N 1
ATOM 1374 C CA . TYR A 1 185 ? 0.545 6.336 20.656 1 97.12 185 TYR A CA 1
ATOM 1375 C C . TYR A 1 185 ? 1.733 6.613 21.562 1 97.12 185 TYR A C 1
ATOM 1377 O O . TYR A 1 185 ? 2.375 7.66 21.453 1 97.12 185 TYR A O 1
ATOM 1385 N N . ASP A 1 186 ? 2.035 5.652 22.453 1 97.25 186 ASP A N 1
ATOM 1386 C CA . ASP A 1 186 ? 3.246 5.777 23.25 1 97.25 186 ASP A CA 1
ATOM 1387 C C . ASP A 1 186 ? 4.492 5.801 22.375 1 97.25 186 ASP A C 1
ATOM 1389 O O . ASP A 1 186 ? 5.406 6.594 22.609 1 97.25 186 ASP A O 1
ATOM 1393 N N . LEU A 1 187 ? 4.453 4.949 21.438 1 97.56 187 LEU A N 1
ATOM 1394 C CA . LEU A 1 187 ? 5.562 4.902 20.484 1 97.56 187 LEU A CA 1
ATOM 1395 C C . LEU A 1 187 ? 5.68 6.219 19.719 1 97.56 187 LEU A C 1
ATOM 1397 O O . LEU A 1 187 ? 6.781 6.75 19.562 1 97.56 187 LEU A O 1
ATOM 1401 N N . ILE A 1 188 ? 4.586 6.746 19.281 1 97.56 188 ILE A N 1
ATOM 1402 C CA . ILE A 1 188 ? 4.566 8.008 18.562 1 97.56 188 ILE A CA 1
ATOM 1403 C C . ILE A 1 188 ? 5.164 9.109 19.438 1 97.56 188 ILE A C 1
ATOM 1405 O O . ILE A 1 188 ? 5.98 9.914 18.969 1 97.56 188 ILE A O 1
ATOM 1409 N N . ASN A 1 189 ? 4.809 9.133 20.641 1 96.75 189 ASN A N 1
ATOM 1410 C CA . ASN A 1 189 ? 5.344 10.109 21.578 1 96.75 189 ASN A CA 1
ATOM 1411 C C . ASN A 1 189 ? 6.859 9.984 21.719 1 96.75 189 ASN A C 1
ATOM 1413 O O . ASN A 1 189 ? 7.574 10.992 21.719 1 96.75 189 ASN A O 1
ATOM 1417 N N . GLU A 1 190 ? 7.277 8.781 21.828 1 97.06 190 GLU A N 1
ATOM 1418 C CA . GLU A 1 190 ? 8.711 8.539 21.953 1 97.06 190 GLU A CA 1
ATOM 1419 C C . GLU A 1 190 ? 9.461 8.992 20.719 1 97.06 190 GLU A C 1
ATOM 1421 O O . GLU A 1 190 ? 10.508 9.633 20.812 1 97.06 190 GLU A O 1
ATOM 1426 N N . LEU A 1 191 ? 8.922 8.664 19.594 1 97.44 191 LEU A N 1
ATOM 1427 C CA . LEU A 1 191 ? 9.562 9.016 18.328 1 97.44 191 LEU A CA 1
ATOM 1428 C C . LEU A 1 191 ? 9.555 10.523 18.109 1 97.44 191 LEU A C 1
ATOM 1430 O O . LEU A 1 191 ? 10.523 11.086 17.594 1 97.44 191 LEU A O 1
ATOM 1434 N N . ASN A 1 192 ? 8.469 11.133 18.484 1 97 192 ASN A N 1
ATOM 1435 C CA . ASN A 1 192 ? 8.391 12.594 18.438 1 97 192 ASN A CA 1
ATOM 1436 C C . ASN A 1 192 ? 9.547 13.234 19.219 1 97 192 ASN A C 1
ATOM 1438 O O . ASN A 1 192 ? 10.227 14.125 18.688 1 97 192 ASN A O 1
ATOM 1442 N N . LYS A 1 193 ? 9.805 12.797 20.375 1 94.38 193 LYS A N 1
ATOM 1443 C CA . LYS A 1 193 ? 10.836 13.359 21.25 1 94.38 193 LYS A CA 1
ATOM 1444 C C . LYS A 1 193 ? 12.227 13.094 20.703 1 94.38 193 LYS A C 1
ATOM 1446 O O . LYS A 1 193 ? 13.094 13.977 20.734 1 94.38 193 LYS A O 1
ATOM 1451 N N . SER A 1 194 ? 12.414 11.953 20.109 1 95.5 194 SER A N 1
ATOM 1452 C CA . SER A 1 194 ? 13.742 11.547 19.688 1 95.5 194 SER A CA 1
ATOM 1453 C C . SER A 1 194 ? 14.094 12.117 18.312 1 95.5 194 SER A C 1
ATOM 1455 O O . SER A 1 194 ? 15.266 12.383 18.031 1 95.5 194 SER A O 1
ATOM 1457 N N . LEU A 1 195 ? 13.117 12.352 17.438 1 95 195 LEU A N 1
ATOM 1458 C CA . LEU A 1 195 ? 13.406 12.734 16.047 1 95 195 LEU A CA 1
ATOM 1459 C C . LEU A 1 195 ? 13.023 14.195 15.805 1 95 195 LEU A C 1
ATOM 1461 O O . LEU A 1 195 ? 13.375 14.766 14.773 1 95 195 LEU A O 1
ATOM 1465 N N . ASN A 1 196 ? 12.312 14.836 16.688 1 94.06 196 ASN A N 1
ATOM 1466 C CA . ASN A 1 196 ? 11.805 16.203 16.547 1 94.06 196 ASN A CA 1
ATOM 1467 C C . ASN A 1 196 ? 10.812 16.312 15.391 1 94.06 196 ASN A C 1
ATOM 1469 O O . ASN A 1 196 ? 10.727 17.359 14.75 1 94.06 196 ASN A O 1
ATOM 1473 N N . THR A 1 197 ? 10.227 15.219 14.992 1 97.12 197 THR A N 1
ATOM 1474 C CA . THR A 1 197 ? 9.188 15.18 13.969 1 97.12 197 THR A CA 1
ATOM 1475 C C . THR A 1 197 ? 7.84 15.594 14.555 1 97.12 197 THR A C 1
ATOM 1477 O O . THR A 1 197 ? 7.488 15.188 15.664 1 97.12 197 THR A O 1
ATOM 1480 N N . SER A 1 198 ? 7.176 16.469 13.891 1 98.12 198 SER A N 1
ATOM 1481 C CA . SER A 1 198 ? 5.82 16.828 14.289 1 98.12 198 SER A CA 1
ATOM 1482 C C . SER A 1 198 ? 4.809 15.797 13.812 1 98.12 198 SER A C 1
ATOM 1484 O O . SER A 1 198 ? 5.035 15.109 12.812 1 98.12 198 SER A O 1
ATOM 1486 N N . PHE A 1 199 ? 3.701 15.688 14.586 1 98.38 199 PHE A N 1
ATOM 1487 C CA . PHE A 1 199 ? 2.637 14.758 14.211 1 98.38 199 PHE A CA 1
ATOM 1488 C C . PHE A 1 199 ? 1.285 15.461 14.203 1 98.38 199 PHE A C 1
ATOM 1490 O O . PHE A 1 199 ? 0.97 16.219 15.125 1 98.38 199 PHE A O 1
ATOM 1497 N N . VAL A 1 200 ? 0.542 15.289 13.172 1 98.31 200 VAL A N 1
ATOM 1498 C CA . VAL A 1 200 ? -0.886 15.586 13.133 1 98.31 200 VAL A CA 1
ATOM 1499 C C . VAL A 1 200 ? -1.679 14.297 12.953 1 98.31 200 VAL A C 1
ATOM 1501 O O . VAL A 1 200 ? -1.508 13.586 11.961 1 98.31 200 VAL A O 1
ATOM 1504 N N . VAL A 1 201 ? -2.543 14.031 13.93 1 98.06 201 VAL A N 1
ATOM 1505 C CA . VAL A 1 201 ? -3.277 12.766 13.93 1 98.06 201 VAL A CA 1
ATOM 1506 C C . VAL A 1 201 ? -4.781 13.047 13.945 1 98.06 201 VAL A C 1
ATOM 1508 O O . VAL A 1 201 ? -5.277 13.766 14.812 1 98.06 201 VAL A O 1
ATOM 1511 N N . VAL A 1 202 ? -5.398 12.531 12.93 1 96.94 202 VAL A N 1
ATOM 1512 C CA . VAL A 1 202 ? -6.855 12.539 12.93 1 96.94 202 VAL A CA 1
ATOM 1513 C C . VAL A 1 202 ? -7.383 11.297 13.633 1 96.94 202 VAL A C 1
ATOM 1515 O O . VAL A 1 202 ? -6.965 10.172 13.328 1 96.94 202 VAL A O 1
ATOM 1518 N N . THR A 1 203 ? -8.258 11.508 14.625 1 94.5 203 THR A N 1
ATOM 1519 C CA . THR A 1 203 ? -8.82 10.375 15.352 1 94.5 203 THR A CA 1
ATOM 1520 C C . THR A 1 203 ? -10.18 10.734 15.938 1 94.5 203 THR A C 1
ATOM 1522 O O . THR A 1 203 ? -10.461 11.898 16.219 1 94.5 203 THR A O 1
ATOM 1525 N N . HIS A 1 204 ? -10.93 9.766 16.031 1 91.31 204 HIS A N 1
ATOM 1526 C CA . HIS A 1 204 ? -12.203 9.953 16.719 1 91.31 204 HIS A CA 1
ATOM 1527 C C . HIS A 1 204 ? -12.102 9.555 18.188 1 91.31 204 HIS A C 1
ATOM 1529 O O . HIS A 1 204 ? -13.055 9.742 18.953 1 91.31 204 HIS A O 1
ATOM 1535 N N . ASP A 1 205 ? -11.039 9.047 18.641 1 91.69 205 ASP A N 1
ATOM 1536 C CA . ASP A 1 205 ? -10.82 8.578 20 1 91.69 205 ASP A CA 1
ATOM 1537 C C . ASP A 1 205 ? -10.219 9.688 20.859 1 91.69 205 ASP A C 1
ATOM 1539 O O . ASP A 1 205 ? -9.023 9.977 20.766 1 91.69 205 ASP A O 1
ATOM 1543 N N . LEU A 1 206 ? -10.945 10.141 21.797 1 91.81 206 LEU A N 1
ATOM 1544 C CA . LEU A 1 206 ? -10.531 11.289 22.594 1 91.81 206 LEU A CA 1
ATOM 1545 C C . LEU A 1 206 ? -9.438 10.898 23.578 1 91.81 206 LEU A C 1
ATOM 1547 O O . LEU A 1 206 ? -8.57 11.703 23.906 1 91.81 206 LEU A O 1
ATOM 1551 N N . GLU A 1 207 ? -9.523 9.742 24.062 1 92.88 207 GLU A N 1
ATOM 1552 C CA . GLU A 1 207 ? -8.492 9.273 24.984 1 92.88 207 GLU A CA 1
ATOM 1553 C C . GLU A 1 207 ? -7.125 9.234 24.312 1 92.88 207 GLU A C 1
ATOM 1555 O O . GLU A 1 207 ? -6.129 9.664 24.891 1 92.88 207 GLU A O 1
ATOM 1560 N N . LEU A 1 208 ? -7.125 8.773 23.125 1 94.12 208 LEU A N 1
ATOM 1561 C CA . LEU A 1 208 ? -5.879 8.727 22.375 1 94.12 208 LEU A CA 1
ATOM 1562 C C . LEU A 1 208 ? -5.438 10.133 21.969 1 94.12 208 LEU A C 1
ATOM 1564 O O . LEU A 1 208 ? -4.246 10.445 22 1 94.12 208 LEU A O 1
ATOM 1568 N N . ALA A 1 209 ? -6.379 10.961 21.625 1 94.69 209 ALA A N 1
ATOM 1569 C CA . ALA A 1 209 ? -6.098 12.344 21.266 1 94.69 209 ALA A CA 1
ATOM 1570 C C . ALA A 1 209 ? -5.398 13.078 22.406 1 94.69 209 ALA A C 1
ATOM 1572 O O . ALA A 1 209 ? -4.473 13.859 22.188 1 94.69 209 ALA A O 1
ATOM 1573 N N . ASP A 1 210 ? -5.762 12.766 23.578 1 92.69 210 ASP A N 1
ATOM 1574 C CA . ASP A 1 210 ? -5.25 13.438 24.766 1 92.69 210 ASP A CA 1
ATOM 1575 C C . ASP A 1 210 ? -3.76 13.148 24.953 1 92.69 210 ASP A C 1
ATOM 1577 O O . ASP A 1 210 ? -3.051 13.93 25.594 1 92.69 210 ASP A O 1
ATOM 1581 N N . LYS A 1 211 ? -3.324 12.164 24.375 1 92.88 211 LYS A N 1
ATOM 1582 C CA . LYS A 1 211 ? -1.926 11.766 24.516 1 92.88 211 LYS A CA 1
ATOM 1583 C C . LYS A 1 211 ? -1.011 12.648 23.672 1 92.88 211 LYS A C 1
ATOM 1585 O O . LYS A 1 211 ? 0.211 12.609 23.828 1 92.88 211 LYS A O 1
ATOM 1590 N N . LEU A 1 212 ? -1.532 13.445 22.812 1 94.44 212 LEU A N 1
ATOM 1591 C CA . LEU A 1 212 ? -0.716 14.203 21.859 1 94.44 212 LEU A CA 1
ATOM 1592 C C . LEU A 1 212 ? -0.467 15.617 22.359 1 94.44 212 LEU A C 1
ATOM 1594 O O . LEU A 1 212 ? 0.335 16.359 21.781 1 94.44 212 LEU A O 1
ATOM 1598 N N . GLY A 1 213 ? -1.028 16.047 23.359 1 89.19 213 GLY A N 1
ATOM 1599 C CA . GLY A 1 213 ? -0.734 17.312 23.984 1 89.19 213 GLY A CA 1
ATOM 1600 C C . GLY A 1 213 ? -1.64 18.438 23.516 1 89.19 213 GLY A C 1
ATOM 1601 O O . GLY A 1 213 ? -1.987 19.328 24.297 1 89.19 213 GLY A O 1
ATOM 1602 N N . LYS A 1 214 ? -1.918 18.531 22.234 1 94.19 214 LYS A N 1
ATOM 1603 C CA . LYS A 1 214 ? -2.838 19.516 21.672 1 94.19 214 LYS A CA 1
ATOM 1604 C C . LYS A 1 214 ? -3.98 18.828 20.922 1 94.19 214 LYS A C 1
ATOM 1606 O O . LYS A 1 214 ? -3.771 17.828 20.234 1 94.19 214 LYS A O 1
ATOM 1611 N N . ILE A 1 215 ? -5.156 19.516 21.078 1 95.94 215 ILE A N 1
ATOM 1612 C CA . ILE A 1 215 ? -6.328 18.969 20.391 1 95.94 215 ILE A CA 1
ATOM 1613 C C . ILE A 1 215 ? -7.047 20.094 19.641 1 95.94 215 ILE A C 1
ATOM 1615 O O . ILE A 1 215 ? -7.242 21.188 20.172 1 95.94 215 ILE A O 1
ATOM 1619 N N . ALA A 1 216 ? -7.359 19.828 18.438 1 96.62 216 ALA A N 1
ATOM 1620 C CA . ALA A 1 216 ? -8.219 20.688 17.625 1 96.62 216 ALA A CA 1
ATOM 1621 C C . ALA A 1 216 ? -9.516 19.969 17.266 1 96.62 216 ALA A C 1
ATOM 1623 O O . ALA A 1 216 ? -9.508 18.781 16.953 1 96.62 216 ALA A O 1
ATOM 1624 N N . TYR A 1 217 ? -10.594 20.703 17.312 1 96.12 217 TYR A N 1
ATOM 1625 C CA . TYR A 1 217 ? -11.898 20.172 16.938 1 96.12 217 TYR A CA 1
ATOM 1626 C C . TYR A 1 217 ? -12.359 20.734 15.602 1 96.12 217 TYR A C 1
ATOM 1628 O O . TYR A 1 217 ? -12.383 21.953 15.398 1 96.12 217 TYR A O 1
ATOM 1636 N N . LEU A 1 218 ? -12.602 19.828 14.711 1 96.19 218 LEU A N 1
ATOM 1637 C CA . LEU A 1 218 ? -13.141 20.219 13.422 1 96.19 218 LEU A CA 1
ATOM 1638 C C . LEU A 1 218 ? -14.633 19.891 13.328 1 96.19 218 LEU A C 1
ATOM 1640 O O . LEU A 1 218 ? -15.016 18.719 13.383 1 96.19 218 LEU A O 1
ATOM 1644 N N . ASP A 1 219 ? -15.414 20.906 13.211 1 93.88 219 ASP A N 1
ATOM 1645 C CA . ASP A 1 219 ? -16.859 20.781 13.141 1 93.88 219 ASP A CA 1
ATOM 1646 C C . ASP A 1 219 ? -17.438 21.594 11.984 1 93.88 219 ASP A C 1
ATOM 1648 O O . ASP A 1 219 ? -17.297 22.812 11.953 1 93.88 219 ASP A O 1
ATOM 1652 N N . ASP A 1 220 ? -18.031 20.906 11.086 1 94.19 220 ASP A N 1
ATOM 1653 C CA . ASP A 1 220 ? -18.656 21.531 9.914 1 94.19 220 ASP A CA 1
ATOM 1654 C C . ASP A 1 220 ? -17.688 22.469 9.203 1 94.19 220 ASP A C 1
ATOM 1656 O O . ASP A 1 220 ? -18 23.625 8.945 1 94.19 220 ASP A O 1
ATOM 1660 N N . GLY A 1 221 ? -16.453 22.031 9.109 1 96 221 GLY A N 1
ATOM 1661 C CA . GLY A 1 221 ? -15.469 22.719 8.305 1 96 221 GLY A CA 1
ATOM 1662 C C . GLY A 1 221 ? -14.727 23.797 9.07 1 96 221 GLY A C 1
ATOM 1663 O O . GLY A 1 221 ? -13.844 24.469 8.523 1 96 221 GLY A O 1
ATOM 1664 N N . LYS A 1 222 ? -15.055 23.984 10.32 1 96.06 222 LYS A N 1
ATOM 1665 C CA . LYS A 1 222 ? -14.398 24.984 11.156 1 96.06 222 LYS A CA 1
ATOM 1666 C C . LYS A 1 222 ? -13.531 24.328 12.219 1 96.06 222 LYS A C 1
ATOM 1668 O O . LYS A 1 222 ? -13.922 23.328 12.812 1 96.06 222 LYS A O 1
ATOM 1673 N N . LEU A 1 223 ? -12.336 24.875 12.367 1 96.69 223 LEU A N 1
ATOM 1674 C CA . LEU A 1 223 ? -11.367 24.281 13.289 1 96.69 223 LEU A CA 1
ATOM 1675 C C . LEU A 1 223 ? -11.188 25.172 14.523 1 96.69 223 LEU A C 1
ATOM 1677 O O . LEU A 1 223 ? -11 26.375 14.398 1 96.69 223 LEU A O 1
ATOM 1681 N N . THR A 1 224 ? -11.305 24.578 15.68 1 94.88 224 THR A N 1
ATOM 1682 C CA . THR A 1 224 ? -11.031 25.234 16.953 1 94.88 224 THR A CA 1
ATOM 1683 C C . THR A 1 224 ? -9.977 24.469 17.75 1 94.88 224 THR A C 1
ATOM 1685 O O . THR A 1 224 ? -10.016 23.25 17.812 1 94.88 224 THR A O 1
ATOM 1688 N N . ILE A 1 225 ? -9.047 25.172 18.234 1 89.44 225 ILE A N 1
ATOM 1689 C CA . ILE A 1 225 ? -7.961 24.531 18.969 1 89.44 225 ILE A CA 1
ATOM 1690 C C . ILE A 1 225 ? -8.195 24.703 20.469 1 89.44 225 ILE A C 1
ATOM 1692 O O . ILE A 1 225 ? -8.484 25.797 20.938 1 89.44 225 ILE A O 1
ATOM 1696 N N . LYS A 1 226 ? -8.328 23.547 21.078 1 77.19 226 LYS A N 1
ATOM 1697 C CA . LYS A 1 226 ? -8.406 23.578 2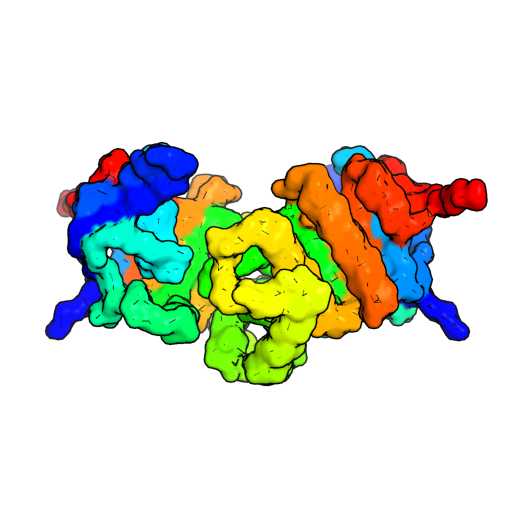2.547 1 77.19 226 LYS A CA 1
ATOM 1698 C C . LYS A 1 226 ? -7.055 23.219 23.156 1 77.19 226 LYS A C 1
ATOM 1700 O O . LYS A 1 226 ? -6.375 22.297 22.719 1 77.19 226 LYS A O 1
ATOM 1705 N N . GLU A 1 227 ? -6.273 24.172 23.656 1 63.16 227 GLU A N 1
ATOM 1706 C CA . GLU A 1 227 ? -5.035 23.828 24.344 1 63.16 227 GLU A CA 1
ATOM 1707 C C . GLU A 1 227 ? -5.309 22.922 25.547 1 63.16 227 GLU A C 1
ATOM 1709 O O . GLU A 1 227 ? -6.348 23.047 26.203 1 63.16 227 GLU A O 1
ATOM 1714 N N . SER A 1 228 ? -5.105 21.656 25.422 1 55.72 228 SER A N 1
ATOM 1715 C CA . SER A 1 228 ? -5.258 20.812 26.594 1 55.72 228 SER A CA 1
ATOM 1716 C C . SER A 1 228 ? -4.719 21.5 27.844 1 55.72 228 SER A C 1
ATOM 1718 O O . SER A 1 228 ? -3.684 22.156 27.797 1 55.72 228 SER A O 1
ATOM 1720 N N . GLN A 1 229 ? -5.543 21.969 28.734 1 44.28 229 GLN A N 1
ATOM 1721 C CA . GLN A 1 229 ? -5.137 22.391 30.078 1 44.28 229 GLN A CA 1
ATOM 1722 C C . GLN A 1 229 ? -4.238 21.344 30.734 1 44.28 229 GLN A C 1
ATOM 1724 O O . GLN A 1 229 ? -4.594 20.172 30.812 1 44.28 229 GLN A O 1
ATOM 1729 N N . HIS A 1 230 ? -2.982 21.203 30.438 1 41.28 230 HIS A N 1
ATOM 1730 C CA . HIS A 1 230 ? -2.221 20.453 31.422 1 41.28 230 HIS A CA 1
ATOM 1731 C C . HIS A 1 230 ? -2.822 20.594 32.812 1 41.28 230 HIS A C 1
ATOM 1733 O O . HIS A 1 230 ? -3.029 21.719 33.281 1 41.28 230 HIS A O 1
ATOM 1739 N N . VAL A 1 231 ? -3.793 19.766 33.312 1 35.41 231 VAL A N 1
ATOM 1740 C CA . VAL A 1 231 ? -3.98 19.797 34.781 1 35.41 231 VAL A CA 1
ATOM 1741 C C . VAL A 1 231 ? -2.623 19.891 35.469 1 35.41 231 VAL A C 1
ATOM 1743 O O . VAL A 1 231 ? -1.778 19 35.312 1 35.41 231 VAL A O 1
ATOM 1746 N N . ALA A 1 232 ? -2.236 21.125 35.875 1 30.42 232 ALA A N 1
ATOM 1747 C CA . ALA A 1 232 ? -1.217 21.172 36.938 1 30.42 232 ALA A CA 1
ATOM 1748 C C . ALA A 1 232 ? -1.572 20.234 38.094 1 30.42 232 ALA A C 1
ATOM 1750 O O . ALA A 1 232 ? -2.744 20.109 38.438 1 30.42 232 ALA A O 1
ATOM 1751 N N . MET B 1 1 ? 11.648 -29.5 -23.016 1 44.31 1 MET B N 1
ATOM 1752 C CA . MET B 1 1 ? 11.945 -29.172 -21.625 1 44.31 1 MET B CA 1
ATOM 1753 C C . MET B 1 1 ? 10.711 -28.641 -20.922 1 44.31 1 MET B C 1
ATOM 1755 O O . MET B 1 1 ? 9.906 -27.922 -21.516 1 44.31 1 MET B O 1
ATOM 1759 N N . ASN B 1 2 ? 10.188 -29.25 -19.875 1 60.44 2 ASN B N 1
ATOM 1760 C CA . ASN B 1 2 ? 8.836 -29.078 -19.359 1 60.44 2 ASN B CA 1
ATOM 1761 C C . ASN B 1 2 ? 8.602 -27.641 -18.906 1 60.44 2 ASN B C 1
ATOM 1763 O O . ASN B 1 2 ? 9.32 -27.125 -18.031 1 60.44 2 ASN B O 1
ATOM 1767 N N . ASP B 1 3 ? 7.93 -26.688 -19.703 1 86.12 3 ASP B N 1
ATOM 1768 C CA . ASP B 1 3 ? 7.652 -25.25 -19.734 1 86.12 3 ASP B CA 1
ATOM 1769 C C . ASP B 1 3 ? 6.574 -24.875 -18.719 1 86.12 3 ASP B C 1
ATOM 1771 O O . ASP B 1 3 ? 5.738 -24 -18.984 1 86.12 3 ASP B O 1
ATOM 1775 N N . LEU B 1 4 ? 6.621 -25.656 -17.578 1 93.94 4 LEU B N 1
ATOM 1776 C CA . LEU B 1 4 ? 5.602 -25.359 -16.562 1 93.94 4 LEU B CA 1
ATOM 1777 C C . LEU B 1 4 ? 6.008 -24.172 -15.703 1 93.94 4 LEU B C 1
ATOM 1779 O O . LEU B 1 4 ? 7.133 -24.109 -15.211 1 93.94 4 LEU B O 1
ATOM 1783 N N . VAL B 1 5 ? 5.078 -23.344 -15.578 1 97.62 5 VAL B N 1
ATOM 1784 C CA . VAL B 1 5 ? 5.332 -22.219 -14.68 1 97.62 5 VAL B CA 1
ATOM 1785 C C . VAL B 1 5 ? 4.898 -22.594 -13.266 1 97.62 5 VAL B C 1
ATOM 1787 O O . VAL B 1 5 ? 5.496 -22.141 -12.289 1 97.62 5 VAL B O 1
ATOM 1790 N N . ILE B 1 6 ? 3.85 -23.422 -13.109 1 97.81 6 ILE B N 1
ATOM 1791 C CA . ILE B 1 6 ? 3.383 -23.938 -11.828 1 97.81 6 ILE B CA 1
ATOM 1792 C C . ILE B 1 6 ? 3.326 -25.453 -11.867 1 97.81 6 ILE B C 1
ATOM 1794 O O . ILE B 1 6 ? 2.852 -26.047 -12.844 1 97.81 6 ILE B O 1
ATOM 1798 N N . SER B 1 7 ? 3.803 -26.078 -10.836 1 97.19 7 SER B N 1
ATOM 1799 C CA . SER B 1 7 ? 3.637 -27.516 -10.617 1 97.19 7 SER B CA 1
ATOM 1800 C C . SER B 1 7 ? 3.41 -27.828 -9.141 1 97.19 7 SER B C 1
ATOM 1802 O O . SER B 1 7 ? 4.344 -27.766 -8.336 1 97.19 7 SER B O 1
ATOM 1804 N N . CYS B 1 8 ? 2.215 -28.156 -8.805 1 96.69 8 CYS B N 1
ATOM 1805 C CA . CYS B 1 8 ? 1.856 -28.562 -7.445 1 96.69 8 CYS B CA 1
ATOM 1806 C C . CYS B 1 8 ? 1.489 -30.031 -7.391 1 96.69 8 CYS B C 1
ATOM 1808 O O . CYS B 1 8 ? 0.74 -30.531 -8.234 1 96.69 8 CYS B O 1
ATOM 1810 N N . GLU B 1 9 ? 2.029 -30.656 -6.434 1 97 9 GLU B N 1
ATOM 1811 C CA . GLU B 1 9 ? 1.739 -32.094 -6.219 1 97 9 GLU B CA 1
ATOM 1812 C C . GLU B 1 9 ? 1.285 -32.344 -4.785 1 97 9 GLU B C 1
ATOM 1814 O O . GLU B 1 9 ? 2.061 -32.156 -3.842 1 97 9 GLU B O 1
ATOM 1819 N N . ASN B 1 10 ? 0.087 -32.812 -4.652 1 97.62 10 ASN B N 1
ATOM 1820 C CA . ASN B 1 10 ? -0.499 -33.188 -3.373 1 97.62 10 ASN B CA 1
ATOM 1821 C C . ASN B 1 10 ? -0.275 -32.125 -2.311 1 97.62 10 ASN B C 1
ATOM 1823 O O . ASN B 1 10 ? 0.218 -32.406 -1.221 1 97.62 10 ASN B O 1
ATOM 1827 N N . LEU B 1 11 ? -0.583 -30.906 -2.65 1 97.62 11 LEU B N 1
ATOM 1828 C CA . LEU B 1 11 ? -0.338 -29.781 -1.77 1 97.62 11 LEU B CA 1
ATOM 1829 C C . LEU B 1 11 ? -1.357 -29.734 -0.636 1 97.62 11 LEU B C 1
ATOM 1831 O O . LEU B 1 11 ? -2.566 -29.75 -0.881 1 97.62 11 LEU B O 1
ATOM 1835 N N . ASN B 1 12 ? -0.863 -29.719 0.605 1 98 12 ASN B N 1
ATOM 1836 C CA . ASN B 1 12 ? -1.704 -29.672 1.796 1 98 12 ASN B CA 1
ATOM 1837 C C . ASN B 1 12 ? -1.365 -28.469 2.67 1 98 12 ASN B C 1
ATOM 1839 O O . ASN B 1 12 ? -0.201 -28.078 2.766 1 98 12 ASN B O 1
ATOM 1843 N N . LYS B 1 13 ? -2.357 -27.875 3.258 1 97.62 13 LYS B N 1
ATOM 1844 C CA . LYS B 1 13 ? -2.156 -26.812 4.242 1 97.62 13 LYS B CA 1
ATOM 1845 C C . LYS B 1 13 ? -3.092 -26.984 5.434 1 97.62 13 LYS B C 1
ATOM 1847 O O . LYS B 1 13 ? -4.312 -27.062 5.27 1 97.62 13 LYS B O 1
ATOM 1852 N N . VAL B 1 14 ? -2.512 -27.109 6.535 1 96.5 14 VAL B N 1
ATOM 1853 C CA . VAL B 1 14 ? -3.24 -27.219 7.793 1 96.5 14 VAL B CA 1
ATOM 1854 C C . VAL B 1 14 ? -2.838 -26.078 8.727 1 96.5 14 VAL B C 1
ATOM 1856 O O . VAL B 1 14 ? -1.648 -25.812 8.906 1 96.5 14 VAL B O 1
ATOM 1859 N N . TYR B 1 15 ? -3.805 -25.375 9.203 1 92.38 15 TYR B N 1
ATOM 1860 C CA . TYR B 1 15 ? -3.543 -24.344 10.195 1 92.38 15 TYR B CA 1
ATOM 1861 C C . TYR B 1 15 ? -3.885 -24.844 11.602 1 92.38 15 TYR B C 1
ATOM 1863 O O . TYR B 1 15 ? -4.84 -25.594 11.781 1 92.38 15 TYR B O 1
ATOM 1871 N N . GLN B 1 16 ? -3.1 -24.375 12.508 1 88.69 16 GLN B N 1
ATOM 1872 C CA . GLN B 1 16 ? -3.379 -24.672 13.906 1 88.69 16 GLN B CA 1
ATOM 1873 C C . GLN B 1 16 ? -4.258 -23.609 14.539 1 88.69 16 GLN B C 1
ATOM 1875 O O . GLN B 1 16 ? -3.965 -22.406 14.438 1 88.69 16 GLN B O 1
ATOM 1880 N N . ASP B 1 17 ? -5.395 -23.859 15.008 1 84.5 17 ASP B N 1
ATOM 1881 C CA . ASP B 1 17 ? -6.289 -22.984 15.758 1 84.5 17 ASP B CA 1
ATOM 1882 C C . ASP B 1 17 ? -6.457 -23.469 17.203 1 84.5 17 ASP B C 1
ATOM 1884 O O . ASP B 1 17 ? -7.363 -24.25 17.5 1 84.5 17 ASP B O 1
ATOM 1888 N N . GLY B 1 18 ? -5.684 -22.859 18.125 1 82.56 18 GLY B N 1
ATOM 1889 C CA . GLY B 1 18 ? -5.672 -23.422 19.469 1 82.56 18 GLY B CA 1
ATOM 1890 C C . GLY B 1 18 ? -5.297 -24.891 19.484 1 82.56 18 GLY B C 1
ATOM 1891 O O . GLY B 1 18 ? -4.223 -25.281 19.016 1 82.56 18 GLY B O 1
ATOM 1892 N N . SER B 1 19 ? -6.109 -25.703 20 1 85 19 SER B N 1
ATOM 1893 C CA . SER B 1 19 ? -5.879 -27.141 20.094 1 85 19 SER B CA 1
ATOM 1894 C C . SER B 1 19 ? -6.41 -27.859 18.859 1 85 19 SER B C 1
ATOM 1896 O O . SER B 1 19 ? -6.145 -29.047 18.672 1 85 19 SER B O 1
ATOM 1898 N N . ASN B 1 20 ? -7.02 -27.094 17.938 1 90.62 20 ASN B N 1
ATOM 1899 C CA . ASN B 1 20 ? -7.633 -27.703 16.766 1 90.62 20 ASN B CA 1
ATOM 1900 C C . ASN B 1 20 ? -6.809 -27.438 15.508 1 90.62 20 ASN B C 1
ATOM 1902 O O . ASN B 1 20 ? -6.047 -26.469 15.438 1 90.62 20 ASN B O 1
ATOM 1906 N N . GLN B 1 21 ? -6.875 -28.484 14.633 1 92.62 21 GLN B N 1
ATOM 1907 C CA . GLN B 1 21 ? -6.262 -28.359 13.312 1 92.62 21 GLN B CA 1
ATOM 1908 C C . GLN B 1 21 ? -7.32 -28.219 12.219 1 92.62 21 GLN B C 1
ATOM 1910 O O . GLN B 1 21 ? -8.336 -28.922 12.25 1 92.62 21 GLN B O 1
ATOM 1915 N N . VAL B 1 22 ? -7.16 -27.25 11.344 1 93.12 22 VAL B N 1
ATOM 1916 C CA . VAL B 1 22 ? -8.086 -27.047 10.234 1 93.12 22 VAL B CA 1
ATOM 1917 C C . VAL B 1 22 ? -7.355 -27.25 8.914 1 93.12 22 VAL B C 1
ATOM 1919 O O . VAL B 1 22 ? -6.426 -26.516 8.578 1 93.12 22 VAL B O 1
ATOM 1922 N N . ALA B 1 23 ? -7.777 -28.266 8.211 1 95.81 23 ALA B N 1
ATOM 1923 C CA . ALA B 1 23 ? -7.223 -28.516 6.879 1 95.81 23 ALA B CA 1
ATOM 1924 C C . ALA B 1 23 ? -7.867 -27.609 5.84 1 95.81 23 ALA B C 1
ATOM 1926 O O . ALA B 1 23 ? -9.062 -27.719 5.566 1 95.81 23 ALA B O 1
ATOM 1927 N N . VAL B 1 24 ? -7.078 -26.781 5.211 1 96.69 24 VAL B N 1
ATOM 1928 C CA . VAL B 1 24 ? -7.598 -25.781 4.273 1 96.69 24 VAL B CA 1
ATOM 1929 C C . VAL B 1 24 ? -7.383 -26.266 2.84 1 96.69 24 VAL B C 1
ATOM 1931 O O . VAL B 1 24 ? -8.266 -26.125 1.99 1 96.69 24 VAL B O 1
ATOM 1934 N N . LEU B 1 25 ? -6.238 -26.812 2.549 1 98 25 LEU B N 1
ATOM 1935 C CA . LEU B 1 25 ? -5.953 -27.469 1.281 1 98 25 LEU B CA 1
ATOM 1936 C C . LEU B 1 25 ? -5.73 -28.969 1.488 1 98 25 LEU B C 1
ATOM 1938 O O . LEU B 1 25 ? -5.016 -29.375 2.406 1 98 25 LEU B O 1
ATOM 1942 N N . LYS B 1 26 ? -6.348 -29.766 0.661 1 97.69 26 LYS B N 1
ATOM 1943 C CA . LYS B 1 26 ? -6.406 -31.219 0.863 1 97.69 26 LYS B CA 1
ATOM 1944 C C . LYS B 1 26 ? -5.926 -31.969 -0.378 1 97.69 26 LYS B C 1
ATOM 1946 O O . LYS B 1 26 ? -6.703 -32.688 -1.012 1 97.69 26 LYS B O 1
ATOM 1951 N N . GLY B 1 27 ? -4.684 -31.797 -0.625 1 97.44 27 GLY B N 1
ATOM 1952 C CA . GLY B 1 27 ? -4.082 -32.562 -1.711 1 97.44 27 GLY B CA 1
ATOM 1953 C C . GLY B 1 27 ? -4.305 -31.938 -3.074 1 97.44 27 GLY B C 1
ATOM 1954 O O . GLY B 1 27 ? -4.781 -32.594 -3.996 1 97.44 27 GLY B O 1
ATOM 1955 N N . VAL B 1 28 ? -3.895 -30.703 -3.252 1 97.25 28 VAL B N 1
ATOM 1956 C CA . VAL B 1 28 ? -4.121 -29.953 -4.488 1 97.25 28 VAL B CA 1
ATOM 1957 C C . VAL B 1 28 ? -3.043 -30.297 -5.508 1 97.25 28 VAL B C 1
ATOM 1959 O O . VAL B 1 28 ? -1.85 -30.266 -5.199 1 97.25 28 VAL B O 1
ATOM 1962 N N . ASP B 1 29 ? -3.479 -30.75 -6.672 1 97.06 29 ASP B N 1
ATOM 1963 C CA . ASP B 1 29 ? -2.623 -30.906 -7.844 1 97.06 29 ASP B CA 1
ATOM 1964 C C . ASP B 1 29 ? -2.926 -29.828 -8.891 1 97.06 29 ASP B C 1
ATOM 1966 O O . ASP B 1 29 ? -4.086 -29.609 -9.242 1 97.06 29 ASP B O 1
ATOM 1970 N N . LEU B 1 30 ? -1.862 -29.156 -9.297 1 96.62 30 LEU B N 1
ATOM 1971 C CA . LEU B 1 30 ? -2.049 -28.062 -10.258 1 96.62 30 LEU B CA 1
ATOM 1972 C C . LEU B 1 30 ? -0.829 -27.922 -11.156 1 96.62 30 LEU B C 1
ATOM 1974 O O . LEU B 1 30 ? 0.307 -27.922 -10.68 1 96.62 30 LEU B O 1
ATOM 1978 N N . ALA B 1 31 ? -1.065 -27.875 -12.422 1 96.06 31 ALA B N 1
ATOM 1979 C CA . ALA B 1 31 ? -0.032 -27.609 -13.422 1 96.06 31 ALA B CA 1
ATOM 1980 C C . ALA B 1 31 ? -0.476 -26.516 -14.391 1 96.06 31 ALA B C 1
ATOM 1982 O O . ALA B 1 31 ? -1.628 -26.5 -14.836 1 96.06 31 ALA B O 1
ATOM 1983 N N . LEU B 1 32 ? 0.386 -25.594 -14.617 1 96.44 32 LEU B N 1
ATOM 1984 C CA . LEU B 1 32 ? 0.138 -24.516 -15.555 1 96.44 32 LEU B CA 1
ATOM 1985 C C . LEU B 1 32 ? 1.357 -24.266 -16.438 1 96.44 32 LEU B C 1
ATOM 1987 O O . LEU B 1 32 ? 2.484 -24.203 -15.938 1 96.44 32 LEU B O 1
ATOM 1991 N N . GLN B 1 33 ? 1.154 -24.094 -17.719 1 95.94 33 GLN B N 1
ATOM 1992 C CA . GLN B 1 33 ? 2.25 -23.812 -18.641 1 95.94 33 GLN B CA 1
ATOM 1993 C C . GLN B 1 33 ? 2.549 -22.312 -18.672 1 95.94 33 GLN B C 1
ATOM 1995 O O . GLN B 1 33 ? 1.674 -21.484 -18.391 1 95.94 33 GLN B O 1
ATOM 2000 N N . GLN B 1 34 ? 3.793 -22.047 -19.031 1 96.56 34 GLN B N 1
ATOM 2001 C CA . GLN B 1 34 ? 4.156 -20.641 -19.172 1 96.56 34 GLN B CA 1
ATOM 2002 C C . GLN B 1 34 ? 3.281 -19.953 -20.219 1 96.56 34 GLN B C 1
ATOM 2004 O O . GLN B 1 34 ? 3.051 -20.5 -21.297 1 96.56 34 GLN B O 1
ATOM 2009 N N . GLY B 1 35 ? 2.73 -18.844 -19.844 1 95.88 35 GLY B N 1
ATOM 2010 C CA . GLY B 1 35 ? 1.915 -18.078 -20.766 1 95.88 35 GLY B CA 1
ATOM 2011 C C . GLY B 1 35 ? 0.433 -18.375 -20.656 1 95.88 35 GLY B C 1
ATOM 2012 O O . GLY B 1 35 ? -0.398 -17.656 -21.203 1 95.88 35 GLY B O 1
ATOM 2013 N N . GLU B 1 36 ? 0.077 -19.359 -19.891 1 96.06 36 GLU B N 1
ATOM 2014 C CA . GLU B 1 36 ? -1.33 -19.688 -19.688 1 96.06 36 GLU B CA 1
ATOM 2015 C C . GLU B 1 36 ? -1.932 -18.844 -18.562 1 96.06 36 GLU B C 1
ATOM 2017 O O . GLU B 1 36 ? -1.204 -18.297 -17.719 1 96.06 36 GLU B O 1
ATOM 2022 N N . MET B 1 37 ? -3.223 -18.781 -18.641 1 97.31 37 MET B N 1
ATOM 2023 C CA . MET B 1 37 ? -3.971 -18.109 -17.578 1 97.31 37 MET B CA 1
ATOM 2024 C C . MET B 1 37 ? -4.98 -19.062 -16.953 1 97.31 37 MET B C 1
ATOM 2026 O O . MET B 1 37 ? -5.543 -19.922 -17.625 1 97.31 37 MET B O 1
ATOM 2030 N N . LEU B 1 38 ? -5.145 -18.891 -15.672 1 97.44 38 LEU B N 1
ATOM 2031 C CA . LEU B 1 38 ? -6.023 -19.766 -14.914 1 97.44 38 LEU B CA 1
ATOM 2032 C C . LEU B 1 38 ? -6.883 -18.984 -13.938 1 97.44 38 LEU B C 1
ATOM 2034 O O . LEU B 1 38 ? -6.371 -18.141 -13.195 1 97.44 38 LEU B O 1
ATOM 2038 N N . ALA B 1 39 ? -8.156 -19.203 -13.992 1 97.44 39 ALA B N 1
ATOM 2039 C CA . ALA B 1 39 ? -9.055 -18.719 -12.953 1 97.44 39 ALA B CA 1
ATOM 2040 C C . ALA B 1 39 ? -9.312 -19.781 -11.898 1 97.44 39 ALA B C 1
ATOM 2042 O O . ALA B 1 39 ? -9.547 -20.953 -12.234 1 97.44 39 ALA B O 1
ATOM 2043 N N . ILE B 1 40 ? -9.211 -19.422 -10.719 1 97.19 40 ILE B N 1
ATOM 2044 C CA . ILE B 1 40 ? -9.617 -20.281 -9.609 1 97.19 40 ILE B CA 1
ATOM 2045 C C . ILE B 1 40 ? -10.898 -19.734 -8.984 1 97.19 40 ILE B C 1
ATOM 2047 O O . ILE B 1 40 ? -10.922 -18.625 -8.469 1 97.19 40 ILE B O 1
ATOM 2051 N N . VAL B 1 41 ? -11.898 -20.562 -9.039 1 96.19 41 VAL B N 1
ATOM 2052 C CA . VAL B 1 41 ? -13.203 -20.156 -8.523 1 96.19 41 VAL B CA 1
ATOM 2053 C C . VAL B 1 41 ? -13.602 -21.062 -7.355 1 96.19 41 VAL B C 1
ATOM 2055 O O . VAL B 1 41 ? -13.156 -22.219 -7.277 1 96.19 41 VAL B O 1
ATOM 2058 N N . GLY B 1 42 ? -14.367 -20.5 -6.43 1 92.69 42 GLY B N 1
ATOM 2059 C CA . GLY B 1 42 ? -14.828 -21.25 -5.262 1 92.69 42 GLY B CA 1
ATOM 2060 C C . GLY B 1 42 ? -15.516 -20.375 -4.234 1 92.69 42 GLY B C 1
ATOM 2061 O O . GLY B 1 42 ? -15.484 -19.141 -4.336 1 92.69 42 GLY B O 1
ATOM 2062 N N . 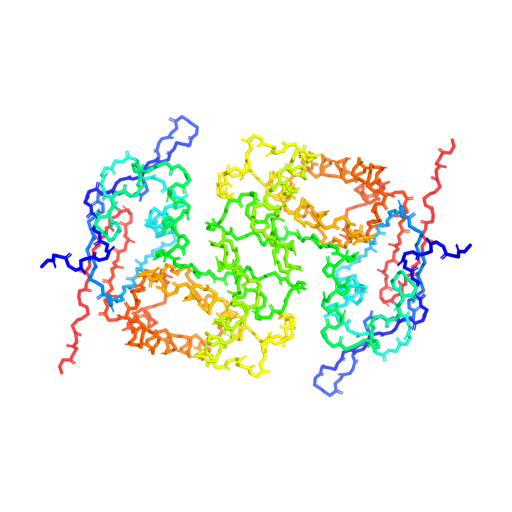SER B 1 43 ? -16.094 -21.016 -3.283 1 90.56 43 SER B N 1
ATOM 2063 C CA . SER B 1 43 ? -16.828 -20.297 -2.238 1 90.56 43 SER B CA 1
ATOM 2064 C C . SER B 1 43 ? -15.867 -19.625 -1.264 1 90.56 43 SER B C 1
ATOM 2066 O O . SER B 1 43 ? -14.664 -19.906 -1.27 1 90.56 43 SER B O 1
ATOM 2068 N N . SER B 1 44 ? -16.375 -18.672 -0.528 1 88.38 44 SER B N 1
ATOM 2069 C CA . SER B 1 44 ? -15.586 -18.047 0.535 1 88.38 44 SER B CA 1
ATOM 2070 C C . SER B 1 44 ? -15.078 -19.094 1.523 1 88.38 44 SER B C 1
ATOM 2072 O O . SER B 1 44 ? -15.82 -20 1.908 1 88.38 44 SER B O 1
ATOM 2074 N N . GLY B 1 45 ? -13.875 -19.047 1.797 1 88.06 45 GLY B N 1
ATOM 2075 C CA . GLY B 1 45 ? -13.305 -19.969 2.768 1 88.06 45 GLY B CA 1
ATOM 2076 C C . GLY B 1 45 ? -12.859 -21.281 2.154 1 88.06 45 GLY B C 1
ATOM 2077 O O . GLY B 1 45 ? -12.383 -22.172 2.861 1 88.06 45 GLY B O 1
ATOM 2078 N N . SER B 1 46 ? -12.859 -21.391 0.884 1 92.38 46 SER B N 1
ATOM 2079 C CA . SER B 1 46 ? -12.555 -22.672 0.245 1 92.38 46 SER B CA 1
ATOM 2080 C C . SER B 1 46 ? -11.055 -22.906 0.168 1 92.38 46 SER B C 1
ATOM 2082 O O . SER B 1 46 ? -10.609 -24.016 -0.109 1 92.38 46 SER B O 1
ATOM 2084 N N . GLY B 1 47 ? -10.266 -21.828 0.358 1 94.06 47 GLY B N 1
ATOM 2085 C CA . GLY B 1 47 ? -8.82 -21.984 0.344 1 94.06 47 GLY B CA 1
ATOM 2086 C C . GLY B 1 47 ? -8.156 -21.266 -0.816 1 94.06 47 GLY B C 1
ATOM 2087 O O . GLY B 1 47 ? -6.945 -21.406 -1.025 1 94.06 47 GLY B O 1
ATOM 2088 N N . LYS B 1 48 ? -8.883 -20.5 -1.57 1 95 48 LYS B N 1
ATOM 2089 C CA . LYS B 1 48 ? -8.359 -19.828 -2.76 1 95 48 LYS B CA 1
ATOM 2090 C C . LYS B 1 48 ? -7.191 -18.906 -2.412 1 95 48 LYS B C 1
ATOM 2092 O O . LYS B 1 48 ? -6.125 -19 -3.021 1 95 48 LYS B O 1
ATOM 2097 N N . SER B 1 49 ? -7.414 -18.078 -1.394 1 93.75 49 SER B N 1
ATOM 2098 C CA . SER B 1 49 ? -6.359 -17.156 -1.001 1 93.75 49 SER B CA 1
ATOM 2099 C C . SER B 1 49 ? -5.152 -17.891 -0.429 1 93.75 49 SER B C 1
ATOM 2101 O O . SER B 1 49 ? -4.012 -17.5 -0.676 1 93.75 49 SER B O 1
ATOM 2103 N N . THR B 1 50 ? -5.387 -18.953 0.325 1 94.69 50 THR B N 1
ATOM 2104 C CA . THR B 1 50 ? -4.301 -19.766 0.861 1 94.69 50 THR B CA 1
ATOM 2105 C C . THR B 1 50 ? -3.457 -20.344 -0.268 1 94.69 50 THR B C 1
ATOM 2107 O O . THR B 1 50 ? -2.229 -20.266 -0.239 1 94.69 50 THR B O 1
ATOM 2110 N N . LEU B 1 51 ? -4.164 -20.922 -1.247 1 96.69 51 LEU B N 1
ATOM 2111 C CA . LEU B 1 51 ? -3.455 -21.484 -2.395 1 96.69 51 LEU B CA 1
ATOM 2112 C C . LEU B 1 51 ? -2.641 -20.406 -3.104 1 96.69 51 LEU B C 1
ATOM 2114 O O . LEU B 1 51 ? -1.462 -20.609 -3.402 1 96.69 51 LEU B O 1
ATOM 2118 N N . LEU B 1 52 ? -3.25 -19.25 -3.334 1 96.44 52 LEU B N 1
ATOM 2119 C CA . LEU B 1 52 ? -2.568 -18.141 -3.994 1 96.44 52 LEU B CA 1
ATOM 2120 C C . LEU B 1 52 ? -1.336 -17.719 -3.205 1 96.44 52 LEU B C 1
ATOM 2122 O O . LEU B 1 52 ? -0.277 -17.469 -3.785 1 96.44 52 LEU B O 1
ATOM 2126 N N . HIS B 1 53 ? -1.433 -17.688 -1.932 1 94.62 53 HIS B N 1
ATOM 2127 C CA . HIS B 1 53 ? -0.328 -17.25 -1.08 1 94.62 53 HIS B CA 1
ATOM 2128 C C . HIS B 1 53 ? 0.813 -18.266 -1.109 1 94.62 53 HIS B C 1
ATOM 2130 O O . HIS B 1 53 ? 1.986 -17.891 -1.075 1 94.62 53 HIS B O 1
ATOM 2136 N N . ILE B 1 54 ? 0.478 -19.484 -1.13 1 95.19 54 ILE B N 1
ATOM 2137 C CA . ILE B 1 54 ? 1.501 -20.531 -1.202 1 95.19 54 ILE B CA 1
ATOM 2138 C C . ILE B 1 54 ? 2.217 -20.453 -2.549 1 95.19 54 ILE B C 1
ATOM 2140 O O . ILE B 1 54 ? 3.447 -20.484 -2.607 1 95.19 54 ILE B O 1
ATOM 2144 N N . LEU B 1 55 ? 1.421 -20.266 -3.586 1 95.62 55 LEU B N 1
ATOM 2145 C CA . LEU B 1 55 ? 2.014 -20.125 -4.91 1 95.62 55 LEU B CA 1
ATOM 2146 C C . LEU B 1 55 ? 2.906 -18.875 -4.977 1 95.62 55 LEU B C 1
ATOM 2148 O O . LEU B 1 55 ? 3.932 -18.891 -5.66 1 95.62 55 LEU B O 1
ATOM 2152 N N . GLY B 1 56 ? 2.533 -17.891 -4.242 1 94.88 56 GLY B N 1
ATOM 2153 C CA . GLY B 1 56 ? 3.26 -16.641 -4.238 1 94.88 56 GLY B CA 1
ATOM 2154 C C . GLY B 1 56 ? 4.395 -16.609 -3.234 1 94.88 56 GLY B C 1
ATOM 2155 O O . GLY B 1 56 ? 5.043 -15.57 -3.059 1 94.88 56 GLY B O 1
ATOM 2156 N N . THR B 1 57 ? 4.586 -17.672 -2.535 1 92.5 57 THR B N 1
ATOM 2157 C CA . THR B 1 57 ? 5.645 -17.812 -1.543 1 92.5 57 THR B CA 1
ATOM 2158 C C . THR B 1 57 ? 5.402 -16.875 -0.357 1 92.5 57 THR B C 1
ATOM 2160 O O . THR B 1 57 ? 6.348 -16.438 0.298 1 92.5 57 THR B O 1
ATOM 2163 N N . LEU B 1 58 ? 4.23 -16.516 -0.175 1 91.88 58 LEU B N 1
ATOM 2164 C CA . LEU B 1 58 ? 3.84 -15.703 0.969 1 91.88 58 LEU B CA 1
ATOM 2165 C C . LEU B 1 58 ? 3.436 -16.578 2.15 1 91.88 58 LEU B C 1
ATOM 2167 O O . LEU B 1 58 ? 3.332 -16.094 3.279 1 91.88 58 LEU B O 1
ATOM 2171 N N . ASP B 1 59 ? 3.195 -17.797 1.882 1 91.69 59 ASP B N 1
ATOM 2172 C CA . ASP B 1 59 ? 2.918 -18.859 2.855 1 91.69 59 ASP B CA 1
ATOM 2173 C C . ASP B 1 59 ? 3.551 -20.172 2.43 1 91.69 59 ASP B C 1
ATOM 2175 O O . ASP B 1 59 ? 4.07 -20.297 1.317 1 91.69 59 ASP B O 1
ATOM 2179 N N . THR B 1 60 ? 3.551 -21.109 3.365 1 92.62 60 THR B N 1
ATOM 2180 C CA . THR B 1 60 ? 4.164 -22.391 3.078 1 92.62 60 THR B CA 1
ATOM 2181 C C . THR B 1 60 ? 3.158 -23.531 3.273 1 92.62 60 THR B C 1
ATOM 2183 O O . THR B 1 60 ? 2.373 -23.516 4.223 1 92.62 60 THR B O 1
ATOM 2186 N N . ALA B 1 61 ? 3.248 -24.484 2.391 1 95.81 61 ALA B N 1
ATOM 2187 C CA . ALA B 1 61 ? 2.404 -25.656 2.516 1 95.81 61 ALA B CA 1
ATOM 2188 C C . ALA B 1 61 ? 2.834 -26.516 3.701 1 95.81 61 ALA B C 1
ATOM 2190 O O . ALA B 1 61 ? 4.004 -26.5 4.094 1 95.81 61 ALA B O 1
ATOM 2191 N N . THR B 1 62 ? 1.877 -27.188 4.266 1 96.44 62 THR B N 1
ATOM 2192 C CA . THR B 1 62 ? 2.189 -28.125 5.336 1 96.44 62 THR B CA 1
ATOM 2193 C C . THR B 1 62 ? 2.885 -29.359 4.777 1 96.44 62 THR B C 1
ATOM 2195 O O . THR B 1 62 ? 3.848 -29.859 5.367 1 96.44 62 THR B O 1
ATOM 2198 N N . SER B 1 63 ? 2.369 -29.859 3.709 1 96.94 63 SER B N 1
ATOM 2199 C CA . SER B 1 63 ? 2.984 -30.984 3.006 1 96.94 63 SER B CA 1
ATOM 2200 C C . SER B 1 63 ? 2.682 -30.938 1.513 1 96.94 63 SER B C 1
ATOM 2202 O O . SER B 1 63 ? 1.889 -30.109 1.062 1 96.94 63 SER B O 1
ATOM 2204 N N . GLY B 1 64 ? 3.42 -31.75 0.764 1 96.94 64 GLY B N 1
ATOM 2205 C CA . GLY B 1 64 ? 3.363 -31.656 -0.687 1 96.94 64 GLY B CA 1
ATOM 2206 C C . GLY B 1 64 ? 4.414 -30.734 -1.271 1 96.94 64 GLY B C 1
ATOM 2207 O O . GLY B 1 64 ? 5.359 -30.344 -0.585 1 96.94 64 GLY B O 1
ATOM 2208 N N . SER B 1 65 ? 4.203 -30.516 -2.629 1 95.75 65 SER B N 1
ATOM 2209 C CA . SER B 1 65 ? 5.215 -29.672 -3.266 1 95.75 65 SER B CA 1
ATOM 2210 C C . SER B 1 65 ? 4.582 -28.672 -4.227 1 95.75 65 SER B C 1
ATOM 2212 O O . SER B 1 65 ? 3.549 -28.953 -4.836 1 95.75 65 SER B O 1
ATOM 2214 N N . ALA B 1 66 ? 5.16 -27.562 -4.219 1 96 66 ALA B N 1
ATOM 2215 C CA . ALA B 1 66 ? 4.828 -26.516 -5.176 1 96 66 ALA B CA 1
ATOM 2216 C C . ALA B 1 66 ? 6.086 -25.953 -5.832 1 96 66 ALA B C 1
ATOM 2218 O O . ALA B 1 66 ? 6.996 -25.484 -5.145 1 96 66 ALA B O 1
ATOM 2219 N N . LYS B 1 67 ? 6.109 -26.062 -7.121 1 96.62 67 LYS B N 1
ATOM 2220 C CA . LYS B 1 67 ? 7.227 -25.5 -7.879 1 96.62 67 LYS B CA 1
ATOM 2221 C C . LYS B 1 67 ? 6.77 -24.359 -8.781 1 96.62 67 LYS B C 1
ATOM 2223 O O . LYS B 1 67 ? 5.703 -24.438 -9.398 1 96.62 67 LYS B O 1
ATOM 2228 N N . ILE B 1 68 ? 7.535 -23.344 -8.766 1 96.75 68 ILE B N 1
ATOM 2229 C CA . ILE B 1 68 ? 7.387 -22.25 -9.711 1 96.75 68 ILE B CA 1
ATOM 2230 C C . ILE B 1 68 ? 8.617 -22.156 -10.609 1 96.75 68 ILE B C 1
ATOM 2232 O O . ILE B 1 68 ? 9.75 -22.094 -10.117 1 96.75 68 ILE B O 1
ATOM 2236 N N . LYS B 1 69 ? 8.422 -22.219 -11.859 1 95.81 69 LYS B N 1
ATOM 2237 C CA . LYS B 1 69 ? 9.539 -22.281 -12.797 1 95.81 69 LYS B CA 1
ATOM 2238 C C . LYS B 1 69 ? 10.531 -23.375 -12.406 1 95.81 69 LYS B C 1
ATOM 2240 O O . LYS B 1 69 ? 11.734 -23.125 -12.32 1 95.81 69 LYS B O 1
ATOM 2245 N N . ASN B 1 70 ? 9.992 -24.469 -12.016 1 93.94 70 ASN B N 1
ATOM 2246 C CA . ASN B 1 70 ? 10.719 -25.688 -11.703 1 93.94 70 ASN B CA 1
ATOM 2247 C C . ASN B 1 70 ? 11.57 -25.531 -10.438 1 93.94 70 ASN B C 1
ATOM 2249 O O . ASN B 1 70 ? 12.484 -26.312 -10.203 1 93.94 70 ASN B O 1
ATOM 2253 N N . GLN B 1 71 ? 11.297 -24.516 -9.703 1 94.5 71 GLN B N 1
ATOM 2254 C CA . GLN B 1 71 ? 12.008 -24.297 -8.445 1 94.5 71 GLN B CA 1
ATOM 2255 C C . GLN B 1 71 ? 11.078 -24.516 -7.25 1 94.5 71 GLN B C 1
ATOM 2257 O O . GLN B 1 71 ? 9.984 -23.953 -7.203 1 94.5 71 GLN B O 1
ATOM 2262 N N . GLU B 1 72 ? 11.523 -25.328 -6.34 1 94.06 72 GLU B N 1
ATOM 2263 C CA . GLU B 1 72 ? 10.828 -25.453 -5.066 1 94.06 72 GLU B CA 1
ATOM 2264 C C . GLU B 1 72 ? 11.164 -24.297 -4.129 1 94.06 72 GLU B C 1
ATOM 2266 O O . GLU B 1 72 ? 12.07 -24.406 -3.301 1 94.06 72 GLU B O 1
ATOM 2271 N N . VAL B 1 73 ? 10.391 -23.328 -4.145 1 89.31 73 VAL B N 1
ATOM 2272 C CA . VAL B 1 73 ? 10.742 -22.062 -3.535 1 89.31 73 VAL B CA 1
ATOM 2273 C C . VAL B 1 73 ? 10.742 -22.188 -2.014 1 89.31 73 VAL B C 1
ATOM 2275 O O . VAL B 1 73 ? 11.484 -21.484 -1.323 1 89.31 73 VAL B O 1
ATOM 2278 N N . ALA B 1 74 ? 9.945 -23.141 -1.494 1 89.75 74 ALA B N 1
ATOM 2279 C CA . ALA B 1 74 ? 9.852 -23.328 -0.05 1 89.75 74 ALA B CA 1
ATOM 2280 C C . ALA B 1 74 ? 11.188 -23.797 0.528 1 89.75 74 ALA B C 1
ATOM 2282 O O . ALA B 1 74 ? 11.414 -23.703 1.737 1 89.75 74 ALA B O 1
ATOM 2283 N N . LYS B 1 75 ? 12.062 -24.25 -0.252 1 91.88 75 LYS B N 1
ATOM 2284 C CA . LYS B 1 75 ? 13.336 -24.797 0.203 1 91.88 75 LYS B CA 1
ATOM 2285 C C . LYS B 1 75 ? 14.43 -23.734 0.182 1 91.88 75 LYS B C 1
ATOM 2287 O O . LYS B 1 75 ? 15.539 -23.969 0.676 1 91.88 75 LYS B O 1
ATOM 2292 N N . LEU B 1 76 ? 14.117 -22.594 -0.32 1 91.38 76 LEU B N 1
ATOM 2293 C CA . LEU B 1 76 ? 15.078 -21.5 -0.384 1 91.38 76 LEU B CA 1
ATOM 2294 C C . LEU B 1 76 ? 15.148 -20.766 0.947 1 91.38 76 LEU B C 1
ATOM 2296 O O . LEU B 1 76 ? 14.234 -20.875 1.772 1 91.38 76 LEU B O 1
ATOM 2300 N N . SER B 1 77 ? 16.281 -20.062 1.089 1 90.25 77 SER B N 1
ATOM 2301 C CA . SER B 1 77 ? 16.391 -19.172 2.236 1 90.25 77 SER B CA 1
ATOM 2302 C C . SER B 1 77 ? 15.414 -18 2.109 1 90.25 77 SER B C 1
ATOM 2304 O O . SER B 1 77 ? 14.875 -17.75 1.029 1 90.25 77 SER B O 1
ATOM 2306 N N . ARG B 1 78 ? 15.203 -17.328 3.145 1 86.12 78 ARG B N 1
ATOM 2307 C CA . ARG B 1 78 ? 14.297 -16.188 3.141 1 86.12 78 ARG B CA 1
ATOM 2308 C C . ARG B 1 78 ? 14.742 -15.133 2.129 1 86.12 78 ARG B C 1
ATOM 2310 O O . ARG B 1 78 ? 13.922 -14.594 1.383 1 86.12 78 ARG B O 1
ATOM 2317 N N . THR B 1 79 ? 16.016 -14.953 2.102 1 87.5 79 THR B N 1
ATOM 2318 C CA . THR B 1 79 ? 16.562 -13.961 1.183 1 87.5 79 THR B CA 1
ATOM 2319 C C . THR B 1 79 ? 16.391 -14.414 -0.265 1 87.5 79 THR B C 1
ATOM 2321 O O . THR B 1 79 ? 16.016 -13.609 -1.127 1 87.5 79 THR B O 1
ATOM 2324 N N . GLU B 1 80 ? 16.578 -15.633 -0.491 1 92.12 80 GLU B N 1
ATOM 2325 C CA . GLU B 1 80 ? 16.422 -16.188 -1.834 1 92.12 80 GLU B CA 1
ATOM 2326 C C . GLU B 1 80 ? 14.961 -16.172 -2.27 1 92.12 80 GLU B C 1
ATOM 2328 O O . GLU B 1 80 ? 14.656 -15.938 -3.439 1 92.12 80 GLU B O 1
ATOM 2333 N N . GLN B 1 81 ? 14.094 -16.438 -1.317 1 93.19 81 GLN B N 1
ATOM 2334 C CA . GLN B 1 81 ? 12.664 -16.391 -1.613 1 93.19 81 GLN B CA 1
ATOM 2335 C C . GLN B 1 81 ? 12.234 -14.984 -2.031 1 93.19 81 GLN B C 1
ATOM 2337 O O . GLN B 1 81 ? 11.484 -14.82 -2.99 1 93.19 81 GLN B O 1
ATOM 2342 N N . ALA B 1 82 ? 12.789 -14.047 -1.371 1 91 82 ALA B N 1
ATOM 2343 C CA . ALA B 1 82 ? 12.461 -12.656 -1.666 1 91 82 ALA B CA 1
ATOM 2344 C C . ALA B 1 82 ? 12.945 -12.266 -3.057 1 91 82 ALA B C 1
ATOM 2346 O O . ALA B 1 82 ? 12.211 -11.633 -3.822 1 91 82 ALA B O 1
ATOM 2347 N N . ALA B 1 83 ? 14.164 -12.656 -3.324 1 93.19 83 ALA B N 1
ATOM 2348 C CA . ALA B 1 83 ? 14.727 -12.359 -4.641 1 93.19 83 ALA B CA 1
ATOM 2349 C C . ALA B 1 83 ? 13.945 -13.07 -5.742 1 93.19 83 ALA B C 1
ATOM 2351 O O . ALA B 1 83 ? 13.68 -12.484 -6.797 1 93.19 83 ALA B O 1
ATOM 2352 N N . PHE B 1 84 ? 13.594 -14.305 -5.434 1 95.19 84 PHE B N 1
ATOM 2353 C CA . PHE B 1 84 ? 12.812 -15.086 -6.391 1 95.19 84 PHE B CA 1
ATOM 2354 C C . PHE B 1 84 ? 11.461 -14.43 -6.645 1 95.19 84 PHE B C 1
ATOM 2356 O O . PHE B 1 84 ? 11.055 -14.266 -7.797 1 95.19 84 PHE B O 1
ATOM 2363 N N . ARG B 1 85 ? 10.797 -13.992 -5.625 1 95.75 85 ARG B N 1
ATOM 2364 C CA . ARG B 1 85 ? 9.484 -13.367 -5.711 1 95.75 85 ARG B CA 1
ATOM 2365 C C . ARG B 1 85 ? 9.555 -12.07 -6.512 1 95.75 85 ARG B C 1
ATOM 2367 O O . ARG B 1 85 ? 8.727 -11.836 -7.398 1 95.75 85 ARG B O 1
ATOM 2374 N N . ASN B 1 86 ? 10.477 -11.273 -6.223 1 96 86 ASN B N 1
ATOM 2375 C CA . ASN B 1 86 ? 10.633 -10 -6.906 1 96 86 ASN B CA 1
ATOM 2376 C C . ASN B 1 86 ? 10.875 -10.188 -8.398 1 96 86 ASN B C 1
ATOM 2378 O O . ASN B 1 86 ? 10.32 -9.445 -9.219 1 96 86 ASN B O 1
ATOM 2382 N N . LYS B 1 87 ? 11.57 -11.227 -8.688 1 96.06 87 LYS B N 1
ATOM 2383 C CA . LYS B 1 87 ? 12 -11.445 -10.07 1 96.06 87 LYS B CA 1
ATOM 2384 C C . LYS B 1 87 ? 10.906 -12.141 -10.875 1 96.06 87 LYS B C 1
ATOM 2386 O O . LYS B 1 87 ? 10.68 -11.82 -12.039 1 96.06 87 LYS B O 1
ATOM 2391 N N . ASN B 1 88 ? 10.234 -13.086 -10.227 1 97.38 88 ASN B N 1
ATOM 2392 C CA . ASN B 1 88 ? 9.461 -14.031 -11.031 1 97.38 88 ASN B CA 1
ATOM 2393 C C . ASN B 1 88 ? 7.965 -13.883 -10.781 1 97.38 88 ASN B C 1
ATOM 2395 O O . ASN B 1 88 ? 7.148 -14.414 -11.531 1 97.38 88 ASN B O 1
ATOM 2399 N N . LEU B 1 89 ? 7.648 -13.109 -9.742 1 98 89 LEU B N 1
ATOM 2400 C CA . LEU B 1 89 ? 6.238 -13.078 -9.359 1 98 89 LEU B CA 1
ATOM 2401 C C . LEU B 1 89 ? 5.727 -11.641 -9.289 1 98 89 LEU B C 1
ATOM 2403 O O . LEU B 1 89 ? 6.461 -10.734 -8.891 1 98 89 LEU B O 1
ATOM 2407 N N . GLY B 1 90 ? 4.512 -11.43 -9.711 1 98 90 GLY B N 1
ATOM 2408 C CA . GLY B 1 90 ? 3.738 -10.219 -9.477 1 98 90 GLY B CA 1
ATOM 2409 C C . GLY B 1 90 ? 2.451 -10.469 -8.719 1 98 90 GLY B C 1
ATOM 2410 O O . GLY B 1 90 ? 1.934 -11.594 -8.719 1 98 90 GLY B O 1
ATOM 2411 N N . PHE B 1 91 ? 1.97 -9.422 -8.102 1 97.75 91 PHE B N 1
ATOM 2412 C CA . PHE B 1 91 ? 0.783 -9.578 -7.266 1 97.75 91 PHE B CA 1
ATOM 2413 C C . PHE B 1 91 ? -0.216 -8.461 -7.527 1 97.75 91 PHE B C 1
ATOM 2415 O O . PHE B 1 91 ? 0.17 -7.297 -7.664 1 97.75 91 PHE B O 1
ATOM 2422 N N . ILE B 1 92 ? -1.435 -8.867 -7.648 1 97.31 92 ILE B N 1
ATOM 2423 C CA . ILE B 1 92 ? -2.543 -7.926 -7.77 1 97.31 92 ILE B CA 1
ATOM 2424 C C . ILE B 1 92 ? -3.607 -8.242 -6.723 1 97.31 92 ILE B C 1
ATOM 2426 O O . ILE B 1 92 ? -3.98 -9.406 -6.539 1 97.31 92 ILE B O 1
ATOM 2430 N N . TYR B 1 93 ? -4.078 -7.211 -6.055 1 94.19 93 TYR B N 1
ATOM 2431 C CA . TYR B 1 93 ? -5.082 -7.375 -5.012 1 94.19 93 TYR B CA 1
ATOM 2432 C C . TYR B 1 93 ? -6.324 -6.539 -5.312 1 94.19 93 TYR B C 1
ATOM 2434 O O . TYR B 1 93 ? -6.273 -5.617 -6.129 1 94.19 93 TYR B O 1
ATOM 2442 N N . GLN B 1 94 ? -7.316 -6.977 -4.586 1 89.81 94 GLN B N 1
ATOM 2443 C CA . GLN B 1 94 ? -8.547 -6.191 -4.672 1 89.81 94 GLN B CA 1
ATOM 2444 C C . GLN B 1 94 ? -8.312 -4.758 -4.203 1 89.81 94 GLN B C 1
ATOM 2446 O O . GLN B 1 94 ? -8.727 -3.809 -4.871 1 89.81 94 GLN B O 1
ATOM 2451 N N . PHE B 1 95 ? -7.586 -4.727 -3.066 1 89 95 PHE B N 1
ATOM 2452 C CA . PHE B 1 95 ? -7.121 -3.416 -2.627 1 89 95 PHE B CA 1
ATOM 2453 C C . PHE B 1 95 ? -5.766 -3.09 -3.242 1 89 95 PHE B C 1
ATOM 2455 O O . PHE B 1 95 ? -4.785 -3.797 -3.004 1 89 95 PHE B O 1
ATOM 2462 N N . HIS B 1 96 ? -5.711 -2.094 -4.031 1 89.94 96 HIS B N 1
ATOM 2463 C CA . HIS B 1 96 ? -4.582 -1.792 -4.902 1 89.94 96 HIS B CA 1
ATOM 2464 C C . HIS B 1 96 ? -3.289 -1.67 -4.105 1 89.94 96 HIS B C 1
ATOM 2466 O O . HIS B 1 96 ? -2.203 -1.925 -4.633 1 89.94 96 HIS B O 1
ATOM 2472 N N . HIS B 1 97 ? -3.404 -1.288 -2.82 1 93 97 HIS B N 1
ATOM 2473 C CA . HIS B 1 97 ? -2.268 -1.068 -1.932 1 93 97 HIS B CA 1
ATOM 2474 C C . HIS B 1 97 ? -1.295 -0.053 -2.523 1 93 97 HIS B C 1
ATOM 2476 O O . HIS B 1 97 ? -0.078 -0.235 -2.443 1 93 97 HIS B O 1
ATOM 2482 N N . LEU B 1 98 ? -1.836 0.855 -3.211 1 96.19 98 LEU B N 1
ATOM 2483 C CA . LEU B 1 98 ? -0.991 1.948 -3.678 1 96.19 98 LEU B CA 1
ATOM 2484 C C . LEU B 1 98 ? -0.624 2.881 -2.529 1 96.19 98 LEU B C 1
ATOM 2486 O O . LEU B 1 98 ? -1.452 3.156 -1.658 1 96.19 98 LEU B O 1
ATOM 2490 N N . LEU B 1 99 ? 0.561 3.316 -2.559 1 95.44 99 LEU B N 1
ATOM 2491 C CA . LEU B 1 99 ? 0.974 4.344 -1.609 1 95.44 99 LEU B CA 1
ATOM 2492 C C . LEU B 1 99 ? 0.51 5.723 -2.064 1 95.44 99 LEU B C 1
ATOM 2494 O O . LEU B 1 99 ? 0.975 6.234 -3.086 1 95.44 99 LEU B O 1
ATOM 2498 N N . MET B 1 100 ? -0.259 6.371 -1.282 1 93.31 100 MET B N 1
ATOM 2499 C CA . MET B 1 100 ? -1.043 7.531 -1.686 1 93.31 100 MET B CA 1
ATOM 2500 C C . MET B 1 100 ? -0.154 8.766 -1.832 1 93.31 100 MET B C 1
ATOM 2502 O O . MET B 1 100 ? -0.521 9.719 -2.516 1 93.31 100 MET B O 1
ATOM 2506 N N . GLU B 1 101 ? 0.943 8.805 -1.23 1 93.75 101 GLU B N 1
ATOM 2507 C CA . GLU B 1 101 ? 1.825 9.969 -1.234 1 93.75 101 GLU B CA 1
ATOM 2508 C C . GLU B 1 101 ? 2.779 9.938 -2.426 1 93.75 101 GLU B C 1
ATOM 2510 O O . GLU B 1 101 ? 3.504 10.898 -2.676 1 93.75 101 GLU B O 1
ATOM 2515 N N . PHE B 1 102 ? 2.711 8.836 -3.184 1 95.44 102 PHE B N 1
ATOM 2516 C CA . PHE B 1 102 ? 3.576 8.727 -4.352 1 95.44 102 PHE B CA 1
ATOM 2517 C C . PHE B 1 102 ? 2.754 8.688 -5.633 1 95.44 102 PHE B C 1
ATOM 2519 O O . PHE B 1 102 ? 1.577 8.32 -5.609 1 95.44 102 PHE B O 1
ATOM 2526 N N . SER B 1 103 ? 3.42 9.055 -6.727 1 96.19 103 SER B N 1
ATOM 2527 C CA . SER B 1 103 ? 2.754 9.07 -8.023 1 96.19 103 SER B CA 1
ATOM 2528 C C . SER B 1 103 ? 2.58 7.656 -8.57 1 96.19 103 SER B C 1
ATOM 2530 O O . SER B 1 103 ? 3.121 6.699 -8.016 1 96.19 103 SER B O 1
ATOM 2532 N N . ALA B 1 104 ? 1.804 7.617 -9.664 1 97.69 104 ALA B N 1
ATOM 2533 C CA . ALA B 1 104 ? 1.613 6.336 -10.336 1 97.69 104 ALA B CA 1
ATOM 2534 C C . ALA B 1 104 ? 2.951 5.727 -10.75 1 97.69 104 ALA B C 1
ATOM 2536 O O . ALA B 1 104 ? 3.213 4.551 -10.492 1 97.69 104 ALA B O 1
ATOM 2537 N N . VAL B 1 105 ? 3.807 6.531 -11.312 1 98.06 105 VAL B N 1
ATOM 2538 C CA . VAL B 1 105 ? 5.078 6.031 -11.828 1 98.06 105 VAL B CA 1
ATOM 2539 C C . VAL B 1 105 ? 5.965 5.586 -10.672 1 98.06 105 VAL B C 1
ATOM 2541 O O . VAL B 1 105 ? 6.676 4.582 -10.773 1 98.06 105 VAL B O 1
ATOM 2544 N N . GLU B 1 106 ? 5.906 6.285 -9.57 1 97.44 106 GLU B N 1
ATOM 2545 C CA . GLU B 1 106 ? 6.688 5.902 -8.398 1 97.44 106 GLU B CA 1
ATOM 2546 C C . GLU B 1 106 ? 6.168 4.602 -7.789 1 97.44 106 GLU B C 1
ATOM 2548 O O . GLU B 1 106 ? 6.957 3.748 -7.375 1 97.44 106 GLU B O 1
ATOM 2553 N N . ASN B 1 107 ? 4.895 4.461 -7.715 1 98.12 107 ASN B N 1
ATOM 2554 C CA . ASN B 1 107 ? 4.305 3.217 -7.238 1 98.12 107 ASN B CA 1
ATOM 2555 C C . ASN B 1 107 ? 4.73 2.029 -8.094 1 98.12 107 ASN B C 1
ATOM 2557 O O . ASN B 1 107 ? 5.102 0.979 -7.566 1 98.12 107 ASN B O 1
ATOM 2561 N N . VAL B 1 108 ? 4.746 2.219 -9.367 1 98.69 108 VAL B N 1
ATOM 2562 C CA . VAL B 1 108 ? 5.043 1.146 -10.312 1 98.69 108 VAL B CA 1
ATOM 2563 C C . VAL B 1 108 ? 6.531 0.806 -10.258 1 98.69 108 VAL B C 1
ATOM 2565 O O . VAL B 1 108 ? 6.918 -0.351 -10.445 1 98.69 108 VAL B O 1
ATOM 2568 N N . ALA B 1 109 ? 7.359 1.731 -9.875 1 98.44 109 ALA B N 1
ATOM 2569 C CA . ALA B 1 109 ? 8.805 1.561 -9.938 1 98.44 109 ALA B CA 1
ATOM 2570 C C . ALA B 1 109 ? 9.32 0.787 -8.727 1 98.44 109 ALA B C 1
ATOM 2572 O O . ALA B 1 109 ? 10.453 0.302 -8.727 1 98.44 109 ALA B O 1
ATOM 2573 N N . MET B 1 110 ? 8.547 0.608 -7.758 1 97.69 110 MET B N 1
ATOM 2574 C CA . MET B 1 110 ? 8.992 0.153 -6.441 1 97.69 110 MET B CA 1
ATOM 2575 C C . MET B 1 110 ? 9.641 -1.226 -6.531 1 97.69 110 MET B C 1
ATOM 2577 O O . MET B 1 110 ? 10.727 -1.441 -5.996 1 97.69 110 MET B O 1
ATOM 2581 N N . PRO B 1 111 ? 9.039 -2.178 -7.23 1 98.06 111 PRO B N 1
ATOM 2582 C CA . PRO B 1 111 ? 9.68 -3.492 -7.297 1 98.06 111 PRO B CA 1
ATOM 2583 C C . PRO B 1 111 ? 11.07 -3.438 -7.922 1 98.06 111 PRO B C 1
ATOM 2585 O O . PRO B 1 111 ? 11.977 -4.16 -7.492 1 98.06 111 PRO B O 1
ATOM 2588 N N . LEU B 1 112 ? 11.25 -2.566 -8.883 1 98.38 112 LEU B N 1
ATOM 2589 C CA . LEU B 1 112 ? 12.539 -2.434 -9.555 1 98.38 112 LEU B CA 1
ATOM 2590 C C . LEU B 1 112 ? 13.57 -1.781 -8.633 1 98.38 112 LEU B C 1
ATOM 2592 O O . LEU B 1 112 ? 14.734 -2.17 -8.625 1 98.38 112 LEU B O 1
ATOM 2596 N N . LEU B 1 113 ? 13.109 -0.814 -7.875 1 97.62 113 LEU B N 1
ATOM 2597 C CA . LEU B 1 113 ? 13.984 -0.151 -6.914 1 97.62 113 LEU B CA 1
ATOM 2598 C C . LEU B 1 113 ? 14.477 -1.134 -5.855 1 97.62 113 LEU B C 1
ATOM 2600 O O . LEU B 1 113 ? 15.664 -1.154 -5.523 1 97.62 113 LEU B O 1
ATOM 2604 N N . ILE B 1 114 ? 13.578 -1.937 -5.406 1 95.62 114 ILE B N 1
ATOM 2605 C CA . ILE B 1 114 ? 13.906 -2.936 -4.395 1 95.62 114 ILE B CA 1
ATOM 2606 C C . ILE B 1 114 ? 14.898 -3.949 -4.973 1 95.62 114 ILE B C 1
ATOM 2608 O O . ILE B 1 114 ? 15.789 -4.426 -4.266 1 95.62 114 ILE B O 1
ATOM 2612 N N . LYS B 1 115 ? 14.758 -4.207 -6.262 1 94.56 115 LYS B N 1
ATOM 2613 C CA . LYS B 1 115 ? 15.641 -5.133 -6.961 1 94.56 115 LYS B CA 1
ATOM 2614 C C . LYS B 1 115 ? 17.047 -4.547 -7.113 1 94.56 115 LYS B C 1
ATOM 2616 O O . LYS B 1 115 ? 18 -5.273 -7.402 1 94.56 115 LYS B O 1
ATOM 2621 N N . GLY B 1 116 ? 17.156 -3.199 -7.051 1 95.12 116 GLY B N 1
ATOM 2622 C CA . GLY B 1 116 ? 18.469 -2.582 -7.051 1 95.12 116 GLY B CA 1
ATOM 2623 C C . GLY B 1 116 ? 18.703 -1.684 -8.25 1 95.12 116 GLY B C 1
ATOM 2624 O O . GLY B 1 116 ? 19.797 -1.146 -8.422 1 95.12 116 GLY B O 1
ATOM 2625 N N . LEU B 1 117 ? 17.719 -1.522 -9.047 1 96.06 117 LEU B N 1
ATOM 2626 C CA . LEU B 1 117 ? 17.875 -0.593 -10.156 1 96.06 117 LEU B CA 1
ATOM 2627 C C . LEU B 1 117 ? 17.969 0.844 -9.656 1 96.06 117 LEU B C 1
ATOM 2629 O O . LEU B 1 117 ? 17.406 1.182 -8.609 1 96.06 117 LEU B O 1
ATOM 2633 N N . SER B 1 118 ? 18.641 1.657 -10.438 1 95.5 118 SER B N 1
ATOM 2634 C CA . SER B 1 118 ? 18.672 3.078 -10.109 1 95.5 118 SER B CA 1
ATOM 2635 C C . SER B 1 118 ? 17.297 3.711 -10.266 1 95.5 118 SER B C 1
ATOM 2637 O O . SER B 1 118 ? 16.469 3.223 -11.039 1 95.5 118 SER B O 1
ATOM 2639 N N . ALA B 1 119 ? 17.094 4.762 -9.602 1 94.25 119 ALA B N 1
ATOM 2640 C CA . ALA B 1 119 ? 15.812 5.473 -9.68 1 94.25 119 ALA B CA 1
ATOM 2641 C C . ALA B 1 119 ? 15.5 5.867 -11.125 1 94.25 119 ALA B C 1
ATOM 2643 O O . ALA B 1 119 ? 14.359 5.754 -11.57 1 94.25 119 ALA B O 1
ATOM 2644 N N . LYS B 1 120 ? 16.516 6.289 -11.812 1 95.38 120 LYS B N 1
ATOM 2645 C CA . LYS B 1 120 ? 16.328 6.715 -13.195 1 95.38 120 LYS B CA 1
ATOM 2646 C C . LYS B 1 120 ? 15.898 5.547 -14.078 1 95.38 120 LYS B C 1
ATOM 2648 O O . LYS B 1 120 ? 14.914 5.645 -14.812 1 95.38 120 LYS B O 1
ATOM 2653 N N . ALA B 1 121 ? 16.594 4.406 -14 1 97.69 121 ALA B N 1
ATOM 2654 C CA . ALA B 1 121 ? 16.281 3.227 -14.805 1 97.69 121 ALA B CA 1
ATOM 2655 C C . ALA B 1 121 ? 14.914 2.664 -14.445 1 97.69 121 ALA B C 1
ATOM 2657 O O . ALA B 1 121 ? 14.141 2.264 -15.32 1 97.69 121 ALA B O 1
ATOM 2658 N N . ALA B 1 122 ? 14.625 2.643 -13.164 1 98.12 122 ALA B N 1
ATOM 2659 C CA . ALA B 1 122 ? 13.328 2.145 -12.695 1 98.12 122 ALA B CA 1
ATOM 2660 C C . ALA B 1 122 ? 12.188 3.002 -13.219 1 98.12 122 ALA B C 1
ATOM 2662 O O . ALA B 1 122 ? 11.148 2.479 -13.625 1 98.12 122 ALA B O 1
ATOM 2663 N N . LYS B 1 123 ? 12.406 4.297 -13.258 1 97.12 123 LYS B N 1
ATOM 2664 C CA . LYS B 1 123 ? 11.383 5.219 -13.734 1 97.12 123 LYS B CA 1
ATOM 2665 C C . LYS B 1 123 ? 11.102 5.012 -15.219 1 97.12 123 LYS B C 1
ATOM 2667 O O . LYS B 1 123 ? 9.945 5.016 -15.641 1 97.12 123 LYS B O 1
ATOM 2672 N N . VAL B 1 124 ? 12.094 4.789 -15.969 1 98.19 124 VAL B N 1
ATOM 2673 C CA . VAL B 1 124 ? 11.945 4.566 -17.406 1 98.19 124 VAL B CA 1
ATOM 2674 C C . VAL B 1 124 ? 11.125 3.301 -17.641 1 98.19 124 VAL B C 1
ATOM 2676 O O . VAL B 1 124 ? 10.156 3.318 -18.406 1 98.19 124 VAL B O 1
ATOM 2679 N N . ALA B 1 125 ? 11.477 2.246 -16.953 1 98.5 125 ALA B N 1
ATOM 2680 C CA . ALA B 1 125 ? 10.766 0.981 -17.109 1 98.5 125 ALA B CA 1
ATOM 2681 C C . ALA B 1 125 ? 9.32 1.106 -16.625 1 98.5 125 ALA B C 1
ATOM 2683 O O . ALA B 1 125 ? 8.406 0.556 -17.25 1 98.5 125 ALA B O 1
ATOM 2684 N N . ALA B 1 126 ? 9.133 1.823 -15.555 1 98.69 126 ALA B N 1
ATOM 2685 C CA . ALA B 1 126 ? 7.797 2.033 -15 1 98.69 126 ALA B CA 1
ATOM 2686 C C . ALA B 1 126 ? 6.922 2.818 -15.977 1 98.69 126 ALA B C 1
ATOM 2688 O O . ALA B 1 126 ? 5.742 2.506 -16.141 1 98.69 126 ALA B O 1
ATOM 2689 N N . LEU B 1 127 ? 7.516 3.812 -16.578 1 98.5 127 LEU B N 1
ATOM 2690 C CA . LEU B 1 127 ? 6.781 4.613 -17.547 1 98.5 127 LEU B CA 1
ATOM 2691 C C . LEU B 1 127 ? 6.363 3.764 -18.75 1 98.5 127 LEU B C 1
ATOM 2693 O O . LEU B 1 127 ? 5.238 3.885 -19.234 1 98.5 127 LEU B O 1
ATOM 2697 N N . GLU B 1 128 ? 7.242 2.898 -19.172 1 98.5 128 GLU B N 1
ATOM 2698 C CA . GLU B 1 128 ? 6.922 1.987 -20.266 1 98.5 128 GLU B CA 1
ATOM 2699 C C . GLU B 1 128 ? 5.762 1.068 -19.906 1 98.5 128 GLU B C 1
ATOM 2701 O O . GLU B 1 128 ? 4.863 0.839 -20.719 1 98.5 128 GLU B O 1
ATOM 2706 N N . MET B 1 129 ? 5.77 0.592 -18.703 1 98.5 129 MET B N 1
ATOM 2707 C CA . MET B 1 129 ? 4.707 -0.309 -18.266 1 98.5 129 MET B CA 1
ATOM 2708 C C . MET B 1 129 ? 3.385 0.439 -18.125 1 98.5 129 MET B C 1
ATOM 2710 O O . MET B 1 129 ? 2.324 -0.094 -18.453 1 98.5 129 MET B O 1
ATOM 2714 N N . LEU B 1 130 ? 3.473 1.661 -17.641 1 98.69 130 LEU B N 1
ATOM 2715 C CA . LEU B 1 130 ? 2.27 2.482 -17.531 1 98.69 130 LEU B CA 1
ATOM 2716 C C . LEU B 1 130 ? 1.678 2.75 -18.922 1 98.69 130 LEU B C 1
ATOM 2718 O O . LEU B 1 130 ? 0.456 2.826 -19.062 1 98.69 130 LEU B O 1
ATOM 2722 N N . GLU B 1 131 ? 2.549 2.912 -19.875 1 98.38 131 GLU B N 1
ATOM 2723 C CA . GLU B 1 131 ? 2.084 3.072 -21.25 1 98.38 131 GLU B CA 1
ATOM 2724 C C . GLU B 1 131 ? 1.33 1.835 -21.734 1 98.38 131 GLU B C 1
ATOM 2726 O O . GLU B 1 131 ? 0.279 1.947 -22.359 1 98.38 131 GLU B O 1
ATOM 2731 N N . LYS B 1 132 ? 1.776 0.689 -21.422 1 97.81 132 LYS B N 1
ATOM 2732 C CA . LYS B 1 132 ? 1.154 -0.565 -21.828 1 97.81 132 LYS B CA 1
ATOM 2733 C C . LYS B 1 132 ? -0.238 -0.714 -21.234 1 97.81 132 LYS B C 1
ATOM 2735 O O . LYS B 1 132 ? -1.101 -1.384 -21.797 1 97.81 132 LYS B O 1
ATOM 2740 N N . VAL B 1 133 ? -0.395 -0.065 -20.062 1 98 133 VAL B N 1
ATOM 2741 C CA . VAL B 1 133 ? -1.707 -0.199 -19.438 1 98 133 VAL B CA 1
ATOM 2742 C C . VAL B 1 133 ? -2.549 1.04 -19.734 1 98 133 VAL B C 1
ATOM 2744 O O . VAL B 1 133 ? -3.594 1.25 -19.109 1 98 133 VAL B O 1
ATOM 2747 N N . GLY B 1 134 ? -2.068 1.923 -20.516 1 97.44 134 GLY B N 1
ATOM 2748 C CA . GLY B 1 134 ? -2.834 3.057 -21.016 1 97.44 134 GLY B CA 1
ATOM 2749 C C . GLY B 1 134 ? -2.824 4.242 -20.062 1 97.44 134 GLY B C 1
ATOM 2750 O O . GLY B 1 134 ? -3.777 5.023 -20.031 1 97.44 134 GLY B O 1
ATOM 2751 N N . LEU B 1 135 ? -1.71 4.395 -19.266 1 97.88 135 LEU B N 1
ATOM 2752 C CA . LEU B 1 135 ? -1.726 5.441 -18.25 1 97.88 135 LEU B CA 1
ATOM 2753 C C . LEU B 1 135 ? -0.482 6.32 -18.359 1 97.88 135 LEU B C 1
ATOM 2755 O O . LEU B 1 135 ? -0.086 6.961 -17.391 1 97.88 135 LEU B O 1
ATOM 2759 N N . ALA B 1 136 ? 0.147 6.34 -19.516 1 96.31 136 ALA B N 1
ATOM 2760 C CA . ALA B 1 136 ? 1.32 7.191 -19.703 1 96.31 136 ALA B CA 1
ATOM 2761 C C . ALA B 1 136 ? 1.006 8.641 -19.359 1 96.31 136 ALA B C 1
ATOM 2763 O O . ALA B 1 136 ? 1.79 9.312 -18.672 1 96.31 136 ALA B O 1
ATOM 2764 N N . HIS B 1 137 ? -0.169 9.094 -19.734 1 95.19 137 HIS B N 1
ATOM 2765 C CA . HIS B 1 137 ? -0.571 10.484 -19.547 1 95.19 137 HIS B CA 1
ATOM 2766 C C . HIS B 1 137 ? -0.93 10.773 -18.094 1 95.19 137 HIS B C 1
ATOM 2768 O O . HIS B 1 137 ? -1.103 11.938 -17.719 1 95.19 137 HIS B O 1
ATOM 2774 N N . ARG B 1 138 ? -1.029 9.727 -17.25 1 95.06 138 ARG B N 1
ATOM 2775 C CA . ARG B 1 138 ? -1.396 9.867 -15.852 1 95.06 138 ARG B CA 1
ATOM 2776 C C . ARG B 1 138 ? -0.25 9.445 -14.938 1 95.06 138 ARG B C 1
ATOM 2778 O O . ARG B 1 138 ? -0.446 9.242 -13.742 1 95.06 138 ARG B O 1
ATOM 2785 N N . SER B 1 139 ? 0.925 9.367 -15.484 1 96.44 139 SER B N 1
ATOM 2786 C CA . SER B 1 139 ? 2.055 8.766 -14.781 1 96.44 139 SER B CA 1
ATOM 2787 C C . SER B 1 139 ? 2.432 9.57 -13.539 1 96.44 139 SER B C 1
ATOM 2789 O O . SER B 1 139 ? 2.869 9.008 -12.539 1 96.44 139 SER B O 1
ATOM 2791 N N . SER B 1 140 ? 2.189 10.875 -13.562 1 94.31 140 SE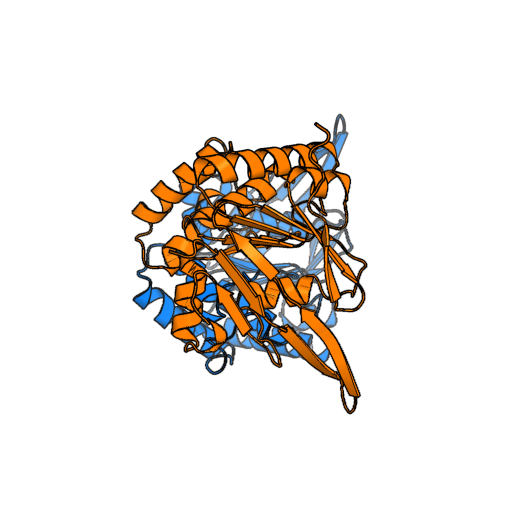R B N 1
ATOM 2792 C CA . SER B 1 140 ? 2.631 11.734 -12.469 1 94.31 140 SER B CA 1
ATOM 2793 C C . SER B 1 140 ? 1.515 11.961 -11.453 1 94.31 140 SER B C 1
ATOM 2795 O O . SER B 1 140 ? 1.725 12.609 -10.43 1 94.31 140 SER B O 1
ATOM 2797 N N . HIS B 1 141 ? 0.354 11.43 -11.695 1 94.06 141 HIS B N 1
ATOM 2798 C CA . HIS B 1 141 ? -0.783 11.625 -10.797 1 94.06 141 HIS B CA 1
ATOM 2799 C C . HIS B 1 141 ? -0.667 10.742 -9.562 1 94.06 141 HIS B C 1
ATOM 2801 O O . HIS B 1 141 ? -0.183 9.609 -9.641 1 94.06 141 HIS B O 1
ATOM 2807 N N . LYS B 1 142 ? -1.121 11.312 -8.516 1 94.19 142 LYS B N 1
ATOM 2808 C CA . LYS B 1 142 ? -1.271 10.516 -7.297 1 94.19 142 LYS B CA 1
ATOM 2809 C C . LYS B 1 142 ? -2.533 9.656 -7.355 1 94.19 142 LYS B C 1
ATOM 2811 O O . LYS B 1 142 ? -3.465 9.969 -8.102 1 94.19 142 LYS B O 1
ATOM 2816 N N . PRO B 1 143 ? -2.537 8.586 -6.547 1 95 143 PRO B N 1
ATOM 2817 C CA . PRO B 1 143 ? -3.691 7.684 -6.562 1 95 143 PRO B CA 1
ATOM 2818 C C . PRO B 1 143 ? -5.008 8.406 -6.293 1 95 143 PRO B C 1
ATOM 2820 O O . PRO B 1 143 ? -6.043 8.047 -6.867 1 95 143 PRO B O 1
ATOM 2823 N N . SER B 1 144 ? -5.023 9.453 -5.551 1 89.81 144 SER B N 1
ATOM 2824 C CA . SER B 1 144 ? -6.246 10.188 -5.23 1 89.81 144 SER B CA 1
ATOM 2825 C C . SER B 1 144 ? -6.816 10.875 -6.465 1 89.81 144 SER B C 1
ATOM 2827 O O . SER B 1 144 ? -7.996 11.234 -6.492 1 89.81 144 SER B O 1
ATOM 2829 N N . ALA B 1 145 ? -6.035 11.047 -7.414 1 91.25 145 ALA B N 1
ATOM 2830 C CA . ALA B 1 145 ? -6.453 11.734 -8.633 1 91.25 145 ALA B CA 1
ATOM 2831 C C . ALA B 1 145 ? -6.812 10.727 -9.727 1 91.25 145 ALA B C 1
ATOM 2833 O O . ALA B 1 145 ? -6.996 11.102 -10.883 1 91.25 145 ALA B O 1
ATOM 2834 N N . LEU B 1 146 ? -6.855 9.445 -9.398 1 94.44 146 LEU B N 1
ATOM 2835 C CA . LEU B 1 146 ? -7.141 8.383 -10.352 1 94.44 146 LEU B CA 1
ATOM 2836 C C . LEU B 1 146 ? -8.492 7.738 -10.055 1 94.44 146 LEU B C 1
ATOM 2838 O O . LEU B 1 146 ? -8.891 7.625 -8.898 1 94.44 146 LEU B O 1
ATOM 2842 N N . SER B 1 147 ? -9.148 7.336 -11.117 1 93.75 147 SER B N 1
ATOM 2843 C CA . SER B 1 147 ? -10.367 6.551 -10.93 1 93.75 147 SER B CA 1
ATOM 2844 C C . SER B 1 147 ? -10.047 5.152 -10.414 1 93.75 147 SER B C 1
ATOM 2846 O O . SER B 1 147 ? -8.883 4.738 -10.398 1 93.75 147 SER B O 1
ATOM 2848 N N . GLY B 1 148 ? -11.062 4.434 -9.961 1 93.62 148 GLY B N 1
ATOM 2849 C CA . GLY B 1 148 ? -10.883 3.064 -9.516 1 93.62 148 GLY B CA 1
ATOM 2850 C C . GLY B 1 148 ? -10.203 2.184 -10.547 1 93.62 148 GLY B C 1
ATOM 2851 O O . GLY B 1 148 ? -9.258 1.456 -10.234 1 93.62 148 GLY B O 1
ATOM 2852 N N . GLY B 1 149 ? -10.688 2.303 -11.758 1 95.19 149 GLY B N 1
ATOM 2853 C CA . GLY B 1 149 ? -10.109 1.547 -12.859 1 95.19 149 GLY B CA 1
ATOM 2854 C C . GLY B 1 149 ? -8.664 1.917 -13.133 1 95.19 149 GLY B C 1
ATOM 2855 O O . GLY B 1 149 ? -7.836 1.047 -13.422 1 95.19 149 GLY B O 1
ATOM 2856 N N . GLU B 1 150 ? -8.367 3.223 -13.031 1 96.94 150 GLU B N 1
ATOM 2857 C CA . GLU B 1 150 ? -7 3.684 -13.242 1 96.94 150 GLU B CA 1
ATOM 2858 C C . GLU B 1 150 ? -6.07 3.18 -12.148 1 96.94 150 GLU B C 1
ATOM 2860 O O . GLU B 1 150 ? -4.938 2.779 -12.422 1 96.94 150 GLU B O 1
ATOM 2865 N N . ARG B 1 151 ? -6.574 3.174 -10.93 1 97.31 151 ARG B N 1
ATOM 2866 C CA . ARG B 1 151 ? -5.773 2.656 -9.828 1 97.31 151 ARG B CA 1
ATOM 2867 C C . ARG B 1 151 ? -5.453 1.179 -10.031 1 97.31 151 ARG B C 1
ATOM 2869 O O . ARG B 1 151 ? -4.332 0.741 -9.766 1 97.31 151 ARG B O 1
ATOM 2876 N N . GLN B 1 152 ? -6.418 0.473 -10.477 1 97.56 152 GLN B N 1
ATOM 2877 C CA . GLN B 1 152 ? -6.195 -0.946 -10.734 1 97.56 152 GLN B CA 1
ATOM 2878 C C . GLN B 1 152 ? -5.164 -1.148 -11.836 1 97.56 152 GLN B C 1
ATOM 2880 O O . GLN B 1 152 ? -4.32 -2.045 -11.75 1 97.56 152 GLN B O 1
ATOM 2885 N N . ARG B 1 153 ? -5.23 -0.321 -12.836 1 98.12 153 ARG B N 1
ATOM 2886 C CA . ARG B 1 153 ? -4.258 -0.408 -13.922 1 98.12 153 ARG B CA 1
ATOM 2887 C C . ARG B 1 153 ? -2.852 -0.101 -13.422 1 98.12 153 ARG B C 1
ATOM 2889 O O . ARG B 1 153 ? -1.881 -0.723 -13.852 1 98.12 153 ARG B O 1
ATOM 2896 N N . VAL B 1 154 ? -2.746 0.846 -12.477 1 98.5 154 VAL B N 1
ATOM 2897 C CA . VAL B 1 154 ? -1.452 1.134 -11.867 1 98.5 154 VAL B CA 1
ATOM 2898 C C . VAL B 1 154 ? -0.96 -0.091 -11.094 1 98.5 154 VAL B C 1
ATOM 2900 O O . VAL B 1 154 ? 0.213 -0.46 -11.188 1 98.5 154 VAL B O 1
ATOM 2903 N N . ALA B 1 155 ? -1.852 -0.727 -10.391 1 98.25 155 ALA B N 1
ATOM 2904 C CA . ALA B 1 155 ? -1.5 -1.927 -9.633 1 98.25 155 ALA B CA 1
ATOM 2905 C C . ALA B 1 155 ? -1.05 -3.049 -10.57 1 98.25 155 ALA B C 1
ATOM 2907 O O . ALA B 1 155 ? -0.104 -3.777 -10.258 1 98.25 155 ALA B O 1
ATOM 2908 N N . ILE B 1 156 ? -1.694 -3.174 -11.656 1 98.44 156 ILE B N 1
ATOM 2909 C CA . ILE B 1 156 ? -1.331 -4.176 -12.656 1 98.44 156 ILE B CA 1
ATOM 2910 C C . ILE B 1 156 ? 0.052 -3.857 -13.219 1 98.44 156 ILE B C 1
ATOM 2912 O O . ILE B 1 156 ? 0.897 -4.746 -13.344 1 98.44 156 ILE B O 1
ATOM 2916 N N . ALA B 1 157 ? 0.265 -2.588 -13.508 1 98.75 157 ALA B N 1
ATOM 2917 C CA . ALA B 1 157 ? 1.573 -2.168 -14 1 98.75 157 ALA B CA 1
ATOM 2918 C C . ALA B 1 157 ? 2.672 -2.498 -13 1 98.75 157 ALA B C 1
ATOM 2920 O O . ALA B 1 157 ? 3.738 -2.992 -13.367 1 98.75 157 ALA B O 1
ATOM 2921 N N . ARG B 1 158 ? 2.385 -2.262 -11.766 1 98.62 158 ARG B N 1
ATOM 2922 C CA . ARG B 1 158 ? 3.365 -2.553 -10.727 1 98.62 158 ARG B CA 1
ATOM 2923 C C . ARG B 1 158 ? 3.67 -4.047 -10.664 1 98.62 158 ARG B C 1
ATOM 2925 O O . ARG B 1 158 ? 4.828 -4.441 -10.5 1 98.62 158 ARG B O 1
ATOM 2932 N N . ALA B 1 159 ? 2.676 -4.828 -10.828 1 98.5 159 ALA B N 1
ATOM 2933 C CA . ALA B 1 159 ? 2.824 -6.281 -10.766 1 98.5 159 ALA B CA 1
ATOM 2934 C C . ALA B 1 159 ? 3.662 -6.793 -11.938 1 98.5 159 ALA B C 1
ATOM 2936 O O . ALA B 1 159 ? 4.32 -7.832 -11.828 1 98.5 159 ALA B O 1
ATOM 2937 N N . LEU B 1 160 ? 3.709 -6.047 -13.023 1 98.56 160 LEU B N 1
ATOM 2938 C CA . LEU B 1 160 ? 4.273 -6.562 -14.266 1 98.56 160 LEU B CA 1
ATOM 2939 C C . LEU B 1 160 ? 5.613 -5.906 -14.57 1 98.56 160 LEU B C 1
ATOM 2941 O O . LEU B 1 160 ? 6.332 -6.336 -15.477 1 98.56 160 LEU B O 1
ATOM 2945 N N . VAL B 1 161 ? 5.957 -4.918 -13.797 1 98.5 161 VAL B N 1
ATOM 2946 C CA . VAL B 1 161 ? 7.059 -4.043 -14.18 1 98.5 161 VAL B CA 1
ATOM 2947 C C . VAL B 1 161 ? 8.367 -4.836 -14.195 1 98.5 161 VAL B C 1
ATOM 2949 O O . VAL B 1 161 ? 9.281 -4.512 -14.953 1 98.5 161 VAL B O 1
ATOM 2952 N N . THR B 1 162 ? 8.445 -5.906 -13.43 1 98 162 THR B N 1
ATOM 2953 C CA . THR B 1 162 ? 9.648 -6.738 -13.406 1 98 162 THR B CA 1
ATOM 2954 C C . THR B 1 162 ? 9.578 -7.812 -14.484 1 98 162 THR B C 1
ATOM 2956 O O . THR B 1 162 ? 10.484 -8.641 -14.602 1 98 162 THR B O 1
ATOM 2959 N N . LYS B 1 163 ? 8.461 -7.809 -15.258 1 97.38 163 LYS B N 1
ATOM 2960 C CA . LYS B 1 163 ? 8.219 -8.805 -16.297 1 97.38 163 LYS B CA 1
ATOM 2961 C C . LYS B 1 163 ? 8.273 -10.219 -15.727 1 97.38 163 LYS B C 1
ATOM 2963 O O . LYS B 1 163 ? 9.039 -11.055 -16.203 1 97.38 163 LYS B O 1
ATOM 2968 N N . PRO B 1 164 ? 7.441 -10.477 -14.758 1 98.19 164 PRO B N 1
ATOM 2969 C CA . PRO B 1 164 ? 7.465 -11.758 -14.047 1 98.19 164 PRO B CA 1
ATOM 2970 C C . PRO B 1 164 ? 6.969 -12.914 -14.914 1 98.19 164 PRO B C 1
ATOM 2972 O O . PRO B 1 164 ? 6.324 -12.695 -15.938 1 98.19 164 PRO B O 1
ATOM 2975 N N . ALA B 1 165 ? 7.32 -14.094 -14.453 1 97.69 165 ALA B N 1
ATOM 2976 C CA . ALA B 1 165 ? 6.828 -15.305 -15.117 1 97.69 165 ALA B CA 1
ATOM 2977 C C . ALA B 1 165 ? 5.367 -15.562 -14.773 1 97.69 165 ALA B C 1
ATOM 2979 O O . ALA B 1 165 ? 4.629 -16.141 -15.562 1 97.69 165 ALA B O 1
ATOM 2980 N N . LEU B 1 166 ? 4.98 -15.078 -13.586 1 98.38 166 LEU B N 1
ATOM 2981 C CA . LEU B 1 166 ? 3.66 -15.406 -13.062 1 98.38 166 LEU B CA 1
ATOM 2982 C C . LEU B 1 166 ? 3.1 -14.25 -12.242 1 98.38 166 LEU B C 1
ATOM 2984 O O . LEU B 1 166 ? 3.795 -13.688 -11.391 1 98.38 166 LEU B O 1
ATOM 2988 N N . VAL B 1 167 ? 1.89 -13.898 -12.555 1 98.62 167 VAL B N 1
ATOM 2989 C CA . VAL B 1 167 ? 1.157 -12.93 -11.75 1 98.62 167 VAL B CA 1
ATOM 2990 C C . VAL B 1 167 ? 0.02 -13.625 -11.008 1 98.62 167 VAL B C 1
ATOM 2992 O O . VAL B 1 167 ? -0.725 -14.414 -11.594 1 98.62 167 VAL B O 1
ATOM 2995 N N . LEU B 1 168 ? -0.026 -13.398 -9.742 1 98.44 168 LEU B N 1
ATOM 2996 C CA . LEU B 1 168 ? -1.082 -13.906 -8.867 1 98.44 168 LEU B CA 1
ATOM 2997 C C . LEU B 1 168 ? -2.035 -12.781 -8.461 1 98.44 168 LEU B C 1
ATOM 2999 O O . LEU B 1 168 ? -1.611 -11.781 -7.879 1 98.44 168 LEU B O 1
ATOM 3003 N N . ALA B 1 169 ? -3.283 -12.969 -8.773 1 98.06 169 ALA B N 1
ATOM 3004 C CA . ALA B 1 169 ? -4.262 -11.914 -8.523 1 98.06 169 ALA B CA 1
ATOM 3005 C C . ALA B 1 169 ? -5.387 -12.414 -7.621 1 98.06 169 ALA B C 1
ATOM 3007 O O . ALA B 1 169 ? -6.004 -13.438 -7.906 1 98.06 169 ALA B O 1
ATOM 3008 N N . ASP B 1 170 ? -5.656 -11.727 -6.547 1 96.25 170 ASP B N 1
ATOM 3009 C CA . ASP B 1 170 ? -6.734 -12.039 -5.617 1 96.25 170 ASP B CA 1
ATOM 3010 C C . ASP B 1 170 ? -7.895 -11.055 -5.766 1 96.25 170 ASP B C 1
ATOM 3012 O O . ASP B 1 170 ? -7.848 -9.953 -5.223 1 96.25 170 ASP B O 1
ATOM 3016 N N . GLU B 1 171 ? -8.844 -11.477 -6.488 1 95.56 171 GLU B N 1
ATOM 3017 C CA . GLU B 1 171 ? -10.031 -10.672 -6.766 1 95.56 171 GLU B CA 1
ATOM 3018 C C . GLU B 1 171 ? -9.656 -9.281 -7.266 1 95.56 171 GLU B C 1
ATOM 3020 O O . GLU B 1 171 ? -10.094 -8.273 -6.707 1 95.56 171 GLU B O 1
ATOM 3025 N N . PRO B 1 172 ? -9.016 -9.219 -8.422 1 96.06 172 PRO B N 1
ATOM 3026 C CA . PRO B 1 172 ? -8.422 -7.953 -8.859 1 96.06 172 PRO B CA 1
ATOM 3027 C C . PRO B 1 172 ? -9.477 -6.902 -9.211 1 96.06 172 PRO B C 1
ATOM 3029 O O . PRO B 1 172 ? -9.156 -5.711 -9.297 1 96.06 172 PRO B O 1
ATOM 3032 N N . THR B 1 173 ? -10.703 -7.289 -9.43 1 95.19 173 THR B N 1
ATOM 3033 C CA . THR B 1 173 ? -11.703 -6.309 -9.852 1 95.19 173 THR B CA 1
ATOM 3034 C C . THR B 1 173 ? -12.875 -6.285 -8.875 1 95.19 173 THR B C 1
ATOM 3036 O O . THR B 1 173 ? -13.977 -5.859 -9.234 1 95.19 173 THR B O 1
ATOM 3039 N N . GLY B 1 174 ? -12.656 -6.758 -7.676 1 91.19 174 GLY B N 1
ATOM 3040 C CA . GLY B 1 174 ? -13.727 -6.848 -6.699 1 91.19 174 GLY B CA 1
ATOM 3041 C C . GLY B 1 174 ? -14.328 -5.496 -6.352 1 91.19 174 GLY B C 1
ATOM 3042 O O . GLY B 1 174 ? -15.492 -5.418 -5.941 1 91.19 174 GLY B O 1
ATOM 3043 N N . ASN B 1 175 ? -13.633 -4.484 -6.531 1 89.75 175 ASN B N 1
ATOM 3044 C CA . ASN B 1 175 ? -14.094 -3.152 -6.141 1 89.75 175 ASN B CA 1
ATOM 3045 C C . ASN B 1 175 ? -14.516 -2.326 -7.352 1 89.75 175 ASN B C 1
ATOM 3047 O O . ASN B 1 175 ? -14.75 -1.123 -7.234 1 89.75 175 ASN B O 1
ATOM 3051 N N . LEU B 1 176 ? -14.617 -2.936 -8.492 1 93.75 176 LEU B N 1
ATOM 3052 C CA . LEU B 1 176 ? -14.93 -2.207 -9.719 1 93.75 176 LEU B CA 1
ATOM 3053 C C . LEU B 1 176 ? -16.328 -2.562 -10.219 1 93.75 176 LEU B C 1
ATOM 3055 O O . LEU B 1 176 ? -16.828 -3.65 -9.938 1 93.75 176 LEU B O 1
ATOM 3059 N N . ASP B 1 177 ? -16.891 -1.617 -10.953 1 93.44 177 ASP B N 1
ATOM 3060 C CA . ASP B 1 177 ? -18.141 -1.947 -11.641 1 93.44 177 ASP B CA 1
ATOM 3061 C C . ASP B 1 177 ? -17.891 -2.916 -12.789 1 93.44 177 ASP B C 1
ATOM 3063 O O . ASP B 1 177 ? -16.75 -3.148 -13.18 1 93.44 177 ASP B O 1
ATOM 3067 N N . LYS B 1 178 ? -18.969 -3.455 -13.297 1 93.44 178 LYS B N 1
ATOM 3068 C CA . LYS B 1 178 ? -18.891 -4.531 -14.281 1 93.44 178 LYS B CA 1
ATOM 3069 C C . LYS B 1 178 ? -18.141 -4.074 -15.531 1 93.44 178 LYS B C 1
ATOM 3071 O O . LYS B 1 178 ? -17.297 -4.797 -16.062 1 93.44 178 LYS B O 1
ATOM 3076 N N . GLN B 1 179 ? -18.453 -2.936 -15.984 1 94.69 179 GLN B N 1
ATOM 3077 C CA . GLN B 1 179 ? -17.844 -2.438 -17.203 1 94.69 179 GLN B CA 1
ATOM 3078 C C . GLN B 1 179 ? -16.328 -2.291 -17.047 1 94.69 179 GLN B C 1
ATOM 3080 O O . GLN B 1 179 ? -15.562 -2.732 -17.906 1 94.69 179 GLN B O 1
ATOM 3085 N N . ASN B 1 180 ? -15.891 -1.745 -15.984 1 94.62 180 ASN B N 1
ATOM 3086 C CA . ASN B 1 180 ? -14.469 -1.572 -15.719 1 94.62 180 ASN B CA 1
ATOM 3087 C C . ASN B 1 180 ? -13.773 -2.91 -15.469 1 94.62 180 ASN B C 1
ATOM 3089 O O . ASN B 1 180 ? -12.625 -3.102 -15.852 1 94.62 180 ASN B O 1
ATOM 3093 N N . ALA B 1 181 ? -14.516 -3.75 -14.836 1 96.31 181 ALA B N 1
ATOM 3094 C CA . ALA B 1 181 ? -13.969 -5.082 -14.594 1 96.31 181 ALA B CA 1
ATOM 3095 C C . ALA B 1 181 ? -13.656 -5.793 -15.906 1 96.31 181 ALA B C 1
ATOM 3097 O O . ALA B 1 181 ? -12.578 -6.363 -16.078 1 96.31 181 ALA B O 1
ATOM 3098 N N . ILE B 1 182 ? -14.539 -5.691 -16.797 1 96.06 182 ILE B N 1
ATOM 3099 C CA . ILE B 1 182 ? -14.359 -6.324 -18.109 1 96.06 182 ILE B CA 1
ATOM 3100 C C . ILE B 1 182 ? -13.141 -5.727 -18.812 1 96.06 182 ILE B C 1
ATOM 3102 O O . ILE B 1 182 ? -12.32 -6.457 -19.359 1 96.06 182 ILE B O 1
ATOM 3106 N N . LYS B 1 183 ? -13.031 -4.426 -18.719 1 96.56 183 LYS B N 1
ATOM 3107 C CA . LYS B 1 183 ? -11.891 -3.748 -19.328 1 96.56 183 LYS B CA 1
ATOM 3108 C C . LYS B 1 183 ? -10.578 -4.227 -18.719 1 96.56 183 LYS B C 1
ATOM 3110 O O . LYS B 1 183 ? -9.578 -4.371 -19.438 1 96.56 183 LYS B O 1
ATOM 3115 N N . ILE B 1 184 ? -10.602 -4.43 -17.484 1 96.94 184 ILE B N 1
ATOM 3116 C CA . ILE B 1 184 ? -9.398 -4.887 -16.797 1 96.94 184 ILE B CA 1
ATOM 3117 C C . ILE B 1 184 ? -9.039 -6.293 -17.266 1 96.94 184 ILE B C 1
ATOM 3119 O O . ILE B 1 184 ? -7.871 -6.578 -17.531 1 96.94 184 ILE B O 1
ATOM 3123 N N . TYR B 1 185 ? -9.953 -7.199 -17.391 1 97.12 185 TYR B N 1
ATOM 3124 C CA . TYR B 1 185 ? -9.68 -8.555 -17.859 1 97.12 185 TYR B CA 1
ATOM 3125 C C . TYR B 1 185 ? -9.227 -8.555 -19.312 1 97.12 185 TYR B C 1
ATOM 3127 O O . TYR B 1 185 ? -8.367 -9.344 -19.703 1 97.12 185 TYR B O 1
ATOM 3135 N N . ASP B 1 186 ? -9.797 -7.641 -20.094 1 97.19 186 ASP B N 1
ATOM 3136 C CA . ASP B 1 186 ? -9.312 -7.477 -21.469 1 97.19 186 ASP B CA 1
ATOM 3137 C C . ASP B 1 186 ? -7.852 -7.039 -21.484 1 97.19 186 ASP B C 1
ATOM 3139 O O . ASP B 1 186 ? -7.059 -7.539 -22.281 1 97.19 186 ASP B O 1
ATOM 3143 N N . LEU B 1 187 ? -7.594 -6.145 -20.609 1 97.56 187 LEU B N 1
ATOM 3144 C CA . LEU B 1 187 ? -6.219 -5.676 -20.484 1 97.56 187 LEU B CA 1
ATOM 3145 C C . LEU B 1 187 ? -5.289 -6.812 -20.062 1 97.56 187 LEU B C 1
ATOM 3147 O O . LEU B 1 187 ? -4.203 -6.969 -20.625 1 97.56 187 LEU B O 1
ATOM 3151 N N . ILE B 1 188 ? -5.703 -7.598 -19.141 1 97.56 188 ILE B N 1
ATOM 3152 C CA . ILE B 1 188 ? -4.918 -8.734 -18.672 1 97.56 188 ILE B CA 1
ATOM 3153 C C . ILE B 1 188 ? -4.645 -9.688 -19.828 1 97.56 188 ILE B C 1
ATOM 3155 O O . ILE B 1 188 ? -3.52 -10.156 -20 1 97.56 188 ILE B O 1
ATOM 3159 N N . ASN B 1 189 ? -5.617 -9.93 -20.609 1 96.62 189 ASN B N 1
ATOM 3160 C CA . ASN B 1 189 ? -5.469 -10.789 -21.766 1 96.62 189 ASN B CA 1
ATOM 3161 C C . ASN B 1 189 ? -4.438 -10.234 -22.75 1 96.62 189 ASN B C 1
ATOM 3163 O O . ASN B 1 189 ? -3.596 -10.977 -23.25 1 96.62 189 ASN B O 1
ATOM 3167 N N . GLU B 1 190 ? -4.543 -8.984 -22.969 1 97 190 GLU B N 1
ATOM 3168 C CA . GLU B 1 190 ? -3.605 -8.336 -23.875 1 97 190 GLU B CA 1
ATOM 3169 C C . GLU B 1 190 ? -2.176 -8.422 -23.344 1 97 190 GLU B C 1
ATOM 3171 O O . GLU B 1 190 ? -1.25 -8.734 -24.109 1 97 190 GLU B O 1
ATOM 3176 N N . LEU B 1 191 ? -2.025 -8.156 -22.094 1 97.44 191 LEU B N 1
ATOM 3177 C CA . LEU B 1 191 ? -0.703 -8.172 -21.469 1 97.44 191 LEU B CA 1
ATOM 3178 C C . LEU B 1 191 ? -0.133 -9.586 -21.453 1 97.44 191 LEU B C 1
ATOM 3180 O O . LEU B 1 191 ? 1.068 -9.781 -21.641 1 97.44 191 LEU B O 1
ATOM 3184 N N . ASN B 1 192 ? -0.99 -10.531 -21.188 1 97 192 ASN B N 1
ATOM 3185 C CA . ASN B 1 192 ? -0.587 -11.93 -21.25 1 97 192 ASN B CA 1
ATOM 3186 C C . ASN B 1 192 ? 0.028 -12.273 -22.609 1 97 192 ASN B C 1
ATOM 3188 O O . ASN B 1 192 ? 1.108 -12.867 -22.672 1 97 192 ASN B O 1
ATOM 3192 N N . LYS B 1 193 ? -0.584 -11.891 -23.656 1 94.31 193 LYS B N 1
ATOM 3193 C CA . LYS B 1 193 ? -0.144 -12.203 -25.016 1 94.31 193 LYS B CA 1
ATOM 3194 C C . LYS B 1 193 ? 1.156 -11.477 -25.359 1 94.31 193 LYS B C 1
ATOM 3196 O O . LYS B 1 193 ? 2.059 -12.062 -25.969 1 94.31 193 LYS B O 1
ATOM 3201 N N . SER B 1 194 ? 1.293 -10.281 -24.875 1 95.5 194 SER B N 1
ATOM 3202 C CA . SER B 1 194 ? 2.426 -9.453 -25.266 1 95.5 194 SER B CA 1
ATOM 3203 C C . SER B 1 194 ? 3.656 -9.758 -24.422 1 95.5 194 SER B C 1
ATOM 3205 O O . SER B 1 194 ? 4.789 -9.633 -24.891 1 95.5 194 SER B O 1
ATOM 3207 N N . LEU B 1 195 ? 3.506 -10.18 -23.156 1 95.06 195 LEU B N 1
ATOM 3208 C CA . LEU B 1 195 ? 4.637 -10.328 -22.234 1 95.06 195 LEU B CA 1
ATOM 3209 C C . LEU B 1 195 ? 4.922 -11.805 -21.969 1 95.06 195 LEU B C 1
ATOM 3211 O O . LEU B 1 195 ? 5.961 -12.141 -21.391 1 95.06 195 LEU B O 1
ATOM 3215 N N . ASN B 1 196 ? 4.062 -12.703 -22.328 1 94.06 196 ASN B N 1
ATOM 3216 C CA . ASN B 1 196 ? 4.16 -14.133 -22.062 1 94.06 196 ASN B CA 1
ATOM 3217 C C . ASN B 1 196 ? 4.129 -14.43 -20.562 1 94.06 196 ASN B C 1
ATOM 3219 O O . ASN B 1 196 ? 4.746 -15.391 -20.109 1 94.06 196 ASN B O 1
ATOM 3223 N N . THR B 1 197 ? 3.598 -13.539 -19.797 1 97.12 197 THR B N 1
ATOM 3224 C CA . THR B 1 197 ? 3.4 -13.711 -18.359 1 97.12 197 THR B CA 1
ATOM 3225 C C . THR B 1 197 ? 2.166 -14.562 -18.078 1 97.12 197 THR B C 1
ATOM 3227 O O . THR B 1 197 ? 1.129 -14.391 -18.719 1 97.12 197 THR B O 1
ATOM 3230 N N . SER B 1 198 ? 2.303 -15.531 -17.25 1 98.12 198 SER B N 1
ATOM 3231 C CA . SER B 1 198 ? 1.153 -16.312 -16.828 1 98.12 198 SER B CA 1
ATOM 3232 C C . SER B 1 198 ? 0.358 -15.594 -15.742 1 98.12 198 SER B C 1
ATOM 3234 O O . SER B 1 198 ? 0.909 -14.781 -15 1 98.12 198 SER B O 1
ATOM 3236 N N . PHE B 1 199 ? -0.958 -15.898 -15.703 1 98.38 199 PHE B N 1
ATOM 3237 C CA . PHE B 1 199 ? -1.821 -15.297 -14.695 1 98.38 199 PHE B CA 1
ATOM 3238 C C . PHE B 1 199 ? -2.631 -16.375 -13.977 1 98.38 199 PHE B C 1
ATOM 3240 O O . PHE B 1 199 ? -3.176 -17.281 -14.609 1 98.38 199 PHE B O 1
ATOM 3247 N N . VAL B 1 200 ? -2.643 -16.328 -12.68 1 98.31 200 VAL B N 1
ATOM 3248 C CA . VAL B 1 200 ? -3.615 -17.031 -11.852 1 98.31 200 VAL B CA 1
ATOM 3249 C C . VAL B 1 200 ? -4.496 -16.016 -11.117 1 98.31 200 VAL B C 1
ATOM 3251 O O . VAL B 1 200 ? -4 -15.203 -10.344 1 98.31 200 VAL B O 1
ATOM 3254 N N . VAL B 1 201 ? -5.793 -16.125 -11.391 1 98.06 201 VAL B N 1
ATOM 3255 C CA . VAL B 1 201 ? -6.723 -15.148 -10.836 1 98.06 201 VAL B CA 1
ATOM 3256 C C . VAL B 1 201 ? -7.789 -15.859 -10 1 98.06 201 VAL B C 1
ATOM 3258 O O . VAL B 1 201 ? -8.461 -16.766 -10.492 1 98.06 201 VAL B O 1
ATOM 3261 N N . VAL B 1 202 ? -7.812 -15.445 -8.766 1 96.94 202 VAL B N 1
ATOM 3262 C CA . VAL B 1 202 ? -8.914 -15.898 -7.922 1 96.94 202 VAL B CA 1
ATOM 3263 C C . VAL B 1 202 ? -10.094 -14.945 -8.062 1 96.94 202 VAL B C 1
ATOM 3265 O O . VAL B 1 202 ? -9.938 -13.727 -7.953 1 96.94 202 VAL B O 1
ATOM 3268 N N . THR B 1 203 ? -11.273 -15.516 -8.367 1 94.56 203 THR B N 1
ATOM 3269 C CA . THR B 1 203 ? -12.461 -14.672 -8.516 1 94.56 203 THR B CA 1
ATOM 3270 C C . THR B 1 203 ? -13.727 -15.477 -8.234 1 94.56 203 THR B C 1
ATOM 3272 O O . THR B 1 203 ? -13.742 -16.703 -8.406 1 94.56 203 THR B O 1
ATOM 3275 N N . HIS B 1 204 ? -14.648 -14.797 -7.781 1 91.25 204 HIS B N 1
ATOM 3276 C CA . HIS B 1 204 ? -15.953 -15.422 -7.609 1 91.25 204 HIS B CA 1
ATOM 3277 C C . HIS B 1 204 ? -16.844 -15.164 -8.812 1 91.25 204 HIS B C 1
ATOM 3279 O O . HIS B 1 204 ? -17.953 -15.703 -8.891 1 91.25 204 HIS B O 1
ATOM 3285 N N . ASP B 1 205 ? -16.453 -14.398 -9.742 1 91.56 205 ASP B N 1
ATOM 3286 C CA . ASP B 1 205 ? -17.219 -14.031 -10.922 1 91.56 205 ASP B CA 1
ATOM 3287 C C . ASP B 1 205 ? -16.938 -14.984 -12.086 1 91.56 205 ASP B C 1
ATOM 3289 O O . ASP B 1 205 ? -15.891 -14.891 -12.727 1 91.56 205 ASP B O 1
ATOM 3293 N N . LEU B 1 206 ? -17.891 -15.727 -12.453 1 91.75 206 LEU B N 1
ATOM 3294 C CA . LEU B 1 206 ? -17.703 -16.766 -13.453 1 91.75 206 LEU B CA 1
ATOM 3295 C C . LEU B 1 206 ? -17.562 -16.172 -14.852 1 91.75 206 LEU B C 1
ATOM 3297 O O . LEU B 1 206 ? -16.859 -16.703 -15.695 1 91.75 206 LEU B O 1
ATOM 3301 N N . GLU B 1 207 ? -18.25 -15.133 -15.07 1 92.81 207 GLU B N 1
ATOM 3302 C CA . GLU B 1 207 ? -18.156 -14.469 -16.359 1 92.81 207 GLU B CA 1
ATOM 3303 C C . GLU B 1 207 ? -16.734 -13.961 -16.609 1 92.81 207 GLU B C 1
ATOM 3305 O O . GLU B 1 207 ? -16.203 -14.125 -17.703 1 92.81 207 GLU B O 1
ATOM 3310 N N . LEU B 1 208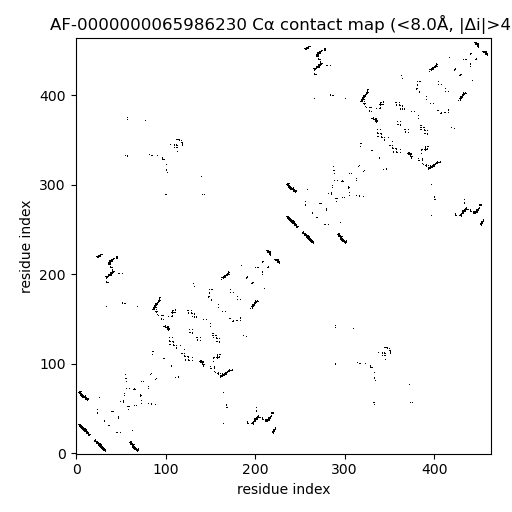 ? -16.188 -13.414 -15.609 1 94.06 208 LEU B N 1
ATOM 3311 C CA . LEU B 1 208 ? -14.82 -12.922 -15.727 1 94.06 208 LEU B CA 1
ATOM 3312 C C . LEU B 1 208 ? -13.836 -14.086 -15.797 1 94.06 208 LEU B C 1
ATOM 3314 O O . LEU B 1 208 ? -12.859 -14.031 -16.547 1 94.06 208 LEU B O 1
ATOM 3318 N N . ALA B 1 209 ? -14.102 -15.117 -15.062 1 94.62 209 ALA B N 1
ATOM 3319 C CA . ALA B 1 209 ? -13.258 -16.312 -15.07 1 94.62 209 ALA B CA 1
ATOM 3320 C C . ALA B 1 209 ? -13.18 -16.922 -16.469 1 94.62 209 ALA B C 1
ATOM 3322 O O . ALA B 1 209 ? -12.109 -17.359 -16.906 1 94.62 209 ALA B O 1
ATOM 3323 N N . ASP B 1 210 ? -14.234 -16.844 -17.172 1 92.5 210 ASP B N 1
ATOM 3324 C CA . ASP B 1 210 ? -14.336 -17.438 -18.5 1 92.5 210 ASP B CA 1
ATOM 3325 C C . ASP B 1 210 ? -13.398 -16.734 -19.484 1 92.5 210 ASP B C 1
ATOM 3327 O O . ASP B 1 210 ? -13 -17.328 -20.5 1 92.5 210 ASP B O 1
ATOM 3331 N N . LYS B 1 211 ? -13.023 -15.617 -19.172 1 92.69 211 LYS B N 1
ATOM 3332 C CA . LYS B 1 211 ? -12.172 -14.836 -20.062 1 92.69 211 LYS B CA 1
ATOM 3333 C C . LYS B 1 211 ? -10.727 -15.32 -20 1 92.69 211 LYS B C 1
ATOM 3335 O O . LYS B 1 211 ? -9.898 -14.938 -20.844 1 92.69 211 LYS B O 1
ATOM 3340 N N . LEU B 1 212 ? -10.375 -16.156 -19.078 1 94.31 212 LEU B N 1
ATOM 3341 C CA . LEU B 1 212 ? -8.984 -16.531 -18.859 1 94.31 212 LEU B CA 1
ATOM 3342 C C . LEU B 1 212 ? -8.664 -17.844 -19.547 1 94.31 212 LEU B C 1
ATOM 3344 O O . LEU B 1 212 ? -7.5 -18.25 -19.625 1 94.31 212 LEU B O 1
ATOM 3348 N N . GLY B 1 213 ? -9.516 -18.516 -20.062 1 89.12 213 GLY B N 1
ATOM 3349 C CA . GLY B 1 213 ? -9.281 -19.703 -20.859 1 89.12 213 GLY B CA 1
ATOM 3350 C C . GLY B 1 213 ? -9.359 -21 -20.062 1 89.12 213 GLY B C 1
ATOM 3351 O O . GLY B 1 213 ? -9.812 -22.016 -20.578 1 89.12 213 GLY B O 1
ATOM 3352 N N . LYS B 1 214 ? -8.797 -21.031 -18.891 1 94.19 214 LYS B N 1
ATOM 3353 C CA . LYS B 1 214 ? -8.867 -22.188 -18 1 94.19 214 LYS B CA 1
ATOM 3354 C C . LYS B 1 214 ? -9.5 -21.812 -16.656 1 94.19 214 LYS B C 1
ATOM 3356 O O . LYS B 1 214 ? -9.242 -20.719 -16.125 1 94.19 214 LYS B O 1
ATOM 3361 N N . ILE B 1 215 ? -10.281 -22.812 -16.172 1 95.88 215 ILE B N 1
ATOM 3362 C CA . ILE B 1 215 ? -10.93 -22.594 -14.883 1 95.88 215 ILE B CA 1
ATOM 3363 C C . ILE B 1 215 ? -10.703 -23.781 -13.969 1 95.88 215 ILE B C 1
ATOM 3365 O O . ILE B 1 215 ? -10.844 -24.938 -14.398 1 95.88 215 ILE B O 1
ATOM 3369 N N . ALA B 1 216 ? -10.32 -23.516 -12.789 1 96.56 216 ALA B N 1
ATOM 3370 C CA . ALA B 1 216 ? -10.25 -24.5 -11.727 1 96.56 216 ALA B CA 1
ATOM 3371 C C . ALA B 1 216 ? -11.227 -24.188 -10.602 1 96.56 216 ALA B C 1
ATOM 3373 O O . ALA B 1 216 ? -11.398 -23.016 -10.242 1 96.56 216 ALA B O 1
ATOM 3374 N N . TYR B 1 217 ? -11.852 -25.203 -10.086 1 96.12 217 TYR B N 1
ATOM 3375 C CA . TYR B 1 217 ? -12.789 -25.062 -8.977 1 96.12 217 TYR B CA 1
ATOM 3376 C C . TYR B 1 217 ? -12.188 -25.594 -7.68 1 96.12 217 TYR B C 1
ATOM 3378 O O . TYR B 1 217 ? -11.719 -26.719 -7.625 1 96.12 217 TYR B O 1
ATOM 3386 N N . LEU B 1 218 ? -12.125 -24.719 -6.734 1 96.19 218 LEU B N 1
ATOM 3387 C CA . LEU B 1 218 ? -11.664 -25.125 -5.41 1 96.19 218 LEU B CA 1
ATOM 3388 C C . LEU B 1 218 ? -12.836 -25.234 -4.441 1 96.19 218 LEU B C 1
ATOM 3390 O O . LEU B 1 218 ? -13.516 -24.25 -4.156 1 96.19 218 LEU B O 1
ATOM 3394 N N . ASP B 1 219 ? -13.055 -26.438 -3.988 1 93.88 219 ASP B N 1
ATOM 3395 C CA . ASP B 1 219 ? -14.148 -26.734 -3.074 1 93.88 219 ASP B CA 1
ATOM 3396 C C . ASP B 1 219 ? -13.664 -27.562 -1.886 1 93.88 219 ASP B C 1
ATOM 3398 O O . ASP B 1 219 ? -13.18 -28.688 -2.059 1 93.88 219 ASP B O 1
ATOM 3402 N N . ASP B 1 220 ? -13.805 -27 -0.741 1 94.19 220 ASP B N 1
ATOM 3403 C CA . ASP B 1 220 ? -13.414 -27.656 0.502 1 94.19 220 ASP B CA 1
ATOM 3404 C C . ASP B 1 220 ? -11.977 -28.172 0.419 1 94.19 220 ASP B C 1
ATOM 3406 O O . ASP B 1 220 ? -11.719 -29.344 0.702 1 94.19 220 ASP B O 1
ATOM 3410 N N . GLY B 1 221 ? -11.133 -27.375 -0.183 1 96 221 GLY B N 1
ATOM 3411 C CA . GLY B 1 221 ? -9.703 -27.672 -0.177 1 96 221 GLY B CA 1
ATOM 3412 C C . GLY B 1 221 ? -9.266 -28.547 -1.329 1 96 221 GLY B C 1
ATOM 3413 O O . GLY B 1 221 ? -8.078 -28.859 -1.464 1 96 221 GLY B O 1
ATOM 3414 N N . LYS B 1 222 ? -10.188 -28.938 -2.158 1 96.06 222 LYS B N 1
ATOM 3415 C CA . LYS B 1 222 ? -9.875 -29.781 -3.312 1 96.06 222 LYS B CA 1
ATOM 3416 C C . LYS B 1 222 ? -10.031 -29 -4.617 1 96.06 222 LYS B C 1
ATOM 3418 O O . LYS B 1 222 ? -10.969 -28.219 -4.77 1 96.06 222 LYS B O 1
ATOM 3423 N N . LEU B 1 223 ? -9.055 -29.188 -5.488 1 96.62 223 LEU B N 1
ATOM 3424 C CA . LEU B 1 223 ? -9.031 -28.438 -6.738 1 96.62 223 LEU B CA 1
ATOM 3425 C C . LEU B 1 223 ? -9.352 -29.344 -7.926 1 96.62 223 LEU B C 1
ATOM 3427 O O . LEU B 1 223 ? -8.781 -30.422 -8.055 1 96.62 223 LEU B O 1
ATOM 3431 N N . THR B 1 224 ? -10.297 -28.922 -8.734 1 94.81 224 THR B N 1
ATOM 3432 C CA . THR B 1 224 ? -10.633 -29.609 -9.984 1 94.81 224 THR B CA 1
ATOM 3433 C C . THR B 1 224 ? -10.523 -28.641 -11.164 1 94.81 224 THR B C 1
ATOM 3435 O O . THR B 1 224 ? -10.945 -27.484 -11.078 1 94.81 224 THR B O 1
ATOM 3438 N N . ILE B 1 225 ? -9.875 -29.078 -12.156 1 89.25 225 ILE B N 1
ATOM 3439 C CA . ILE B 1 225 ? -9.672 -28.219 -13.32 1 89.25 225 ILE B CA 1
ATOM 3440 C C . ILE B 1 225 ? -10.672 -28.594 -14.414 1 89.25 225 ILE B C 1
ATOM 3442 O O . ILE B 1 225 ? -10.828 -29.781 -14.742 1 89.25 225 ILE B O 1
ATOM 3446 N N . LYS B 1 226 ? -11.492 -27.609 -14.711 1 76.56 226 LYS B N 1
ATOM 3447 C CA . LYS B 1 226 ? -12.383 -27.797 -15.852 1 76.56 226 LYS B CA 1
ATOM 3448 C C . LYS B 1 226 ? -11.828 -27.125 -17.109 1 76.56 226 LYS B C 1
ATOM 3450 O O . LYS B 1 226 ? -11.336 -26 -17.047 1 76.56 226 LYS B O 1
ATOM 3455 N N . GLU B 1 227 ? -11.227 -27.859 -18.031 1 62.81 227 GLU B N 1
ATOM 3456 C CA . GLU B 1 227 ? -10.797 -27.219 -19.281 1 62.81 227 GLU B CA 1
ATOM 3457 C C . GLU B 1 227 ? -11.977 -26.578 -20 1 62.81 227 GLU B C 1
ATOM 3459 O O . GLU B 1 227 ? -13.102 -27.078 -19.938 1 62.81 227 GLU B O 1
ATOM 3464 N N . SER B 1 228 ? -12.133 -25.312 -19.922 1 55.31 228 SER B N 1
ATOM 3465 C CA . SER B 1 228 ? -13.18 -24.672 -20.703 1 55.31 228 SER B CA 1
ATOM 3466 C C . SER B 1 228 ? -13.297 -25.297 -22.094 1 55.31 228 SER B C 1
ATOM 3468 O O . SER B 1 228 ? -12.289 -25.609 -22.719 1 55.31 228 SER B O 1
ATOM 3470 N N . GLN B 1 229 ? -14.289 -26.109 -22.375 1 43.81 229 GLN B N 1
ATOM 3471 C CA . GLN B 1 229 ? -14.641 -26.547 -23.719 1 43.81 229 GLN B CA 1
ATOM 3472 C C . GLN B 1 229 ? -14.664 -25.359 -24.688 1 43.81 229 GLN B C 1
ATOM 3474 O O . GLN B 1 229 ? -15.32 -24.344 -24.422 1 43.81 229 GLN B O 1
ATOM 3479 N N . HIS B 1 230 ? -13.602 -24.844 -25.203 1 40.88 230 HIS B N 1
ATOM 3480 C CA . HIS B 1 230 ? -13.852 -24.016 -26.375 1 40.88 230 HIS B CA 1
ATOM 3481 C C . HIS B 1 230 ? -15.078 -24.5 -27.141 1 40.88 230 HIS B C 1
ATOM 3483 O O . HIS B 1 230 ? -15.18 -25.672 -27.484 1 40.88 230 HIS B O 1
ATOM 3489 N N . VAL B 1 231 ? -16.359 -24.047 -26.922 1 33.19 231 VAL B N 1
ATOM 3490 C CA . VAL B 1 231 ? -17.328 -24.312 -27.969 1 33.19 231 VAL B CA 1
ATOM 3491 C C . VAL B 1 231 ? -16.703 -24.109 -29.344 1 33.19 231 VAL B C 1
ATOM 3493 O O . VAL B 1 231 ? -16.25 -23 -29.656 1 33.19 231 VAL B O 1
ATOM 3496 N N . ALA B 1 232 ? -16.281 -25.234 -29.953 1 29.11 232 ALA B N 1
ATOM 3497 C CA . ALA B 1 232 ? -16.109 -25.156 -31.406 1 29.11 232 ALA B CA 1
ATOM 3498 C C . ALA B 1 232 ? -17.344 -24.562 -32.094 1 29.11 232 ALA B C 1
ATOM 3500 O O . ALA B 1 232 ? -18.469 -24.797 -31.641 1 29.11 232 ALA B O 1
#

Foldseek 3Di:
DQQWQKFWFQFWAWDDDPPDIATQAGTETDTHGQLAEEEEAEDPSLCLVVVLCCQLVVDHTPDTAMDGPNDGLVPDDPVVNLLLNLQAEFEAELPLPADQVFFLLVSLLVSVVVNPDDPVVSSVLSLVLCVLLPCNVRRRPGPVVDDPLSSLSSSVSSRCSSLHREYEYEARCVPDDPVSLQVVLVSVNVCSVVSSHYYYYYDNDVVSRVSRQWYWYRGNNYIDTDRPPPPD/DQQWQKFWFQFWAWDDDPPDIDTQAGTETDTDGQLAEEEEAEDPSLCLVVVLCCQLVVDHTPDTAMDGPNDGLVPDDPVSNLLLNLQAEFEAELPLPADQVFFLLVSLLVSVVVNPDDPVVSSVLSLVLCVLLPCNVRRRPGPVVDDPLSSLSSSVSSRCSSLHREYEYEARCVPDDPVSLQVVLVSVNVCSVVSSHYYYYYDNDVVSRVSRQWYWYRGNNYIDTDRPPPPD

InterPro domains:
  IPR003439 ABC transporter-like, ATP-binding domain [PF00005] (25-173)
  IPR003439 ABC transporter-like, ATP-binding domain [PS50893] (6-231)
  IPR003593 AAA+ ATPase domain [SM00382] (34-222)
  IPR011924 Lipoprotein releasing system, ATP-binding protein [TIGR02211] (5-224)
  IPR017871 ABC transporter-like, conserved site [PS00211] (146-160)
  IPR017911 MacB-like, ATP-binding domain [cd03255] (6-223)
  IPR027417 P-loop containing nucleoside triphosphate hydrolase [G3DSA:3.40.50.300] (1-229)
  IPR027417 P-loop containing nucleoside triphosphate hydrolase [SSF52540] (5-224)

Nearest PDB structures (foldseek):
  7v8i-assembly1_F  TM=8.954E-01  e=5.747E-30  Escherichia coli K-12
  5lj9-assembly3_C  TM=9.580E-01  e=3.135E-28  Escherichia coli K-12
  5lj7-assembly1_B  TM=8.711E-01  e=1.202E-26  Aggregatibacter actinomycetemcomitans
  5lil-assembly1_A  TM=8.703E-01  e=2.295E-26  Aggregatibacter actinomycetemcomitans
  5lil-assembly1_B  TM=8.713E-01  e=4.132E-26  Aggregatibacter actinomycetemcomitans

Solvent-accessible surface area (backbone atoms only — not comparable to full-atom values): 23703 Å² total; per-residue (Å²): 127,90,60,39,37,36,44,30,45,48,26,21,30,62,46,77,56,86,95,41,77,46,76,38,32,61,48,27,58,44,75,39,48,60,40,40,37,35,17,41,30,52,60,90,87,18,32,63,67,58,51,50,29,35,74,61,66,72,44,75,65,68,40,64,42,56,24,51,66,82,33,56,54,85,76,47,52,72,67,53,39,48,54,47,36,59,48,37,38,19,58,36,40,45,67,54,48,66,55,63,89,37,27,40,32,55,54,20,16,44,64,40,30,73,73,52,43,52,52,69,61,20,41,54,50,16,44,54,32,28,43,76,60,72,33,54,93,48,31,78,36,33,54,84,78,43,52,73,64,52,41,45,39,42,28,49,26,31,24,41,52,61,64,20,54,34,32,43,25,49,31,58,45,71,81,47,57,70,71,52,32,53,52,49,53,53,47,49,53,51,47,24,72,73,69,49,24,14,40,40,35,37,41,80,49,62,74,65,33,61,73,40,61,25,38,27,40,30,55,84,13,31,57,44,76,47,73,55,72,73,81,126,127,91,60,39,37,35,43,30,45,48,26,23,29,61,47,78,55,88,94,42,76,46,75,39,32,60,48,28,58,45,76,40,48,60,41,41,38,34,17,40,30,51,59,92,86,16,32,65,68,58,50,52,29,36,76,62,65,70,43,75,64,68,40,63,41,56,22,49,67,80,34,56,55,86,76,45,53,72,68,52,39,47,53,47,34,58,48,36,39,18,56,34,39,45,66,54,48,66,53,62,89,36,27,39,31,57,55,19,15,43,67,41,31,73,73,52,45,51,52,68,61,18,44,53,51,16,45,53,33,28,42,75,61,73,33,53,94,47,31,78,37,33,52,82,77,42,53,72,63,52,42,43,39,43,28,48,27,32,24,42,51,62,63,19,54,34,32,43,25,48,29,58,46,71,82,47,56,71,71,53,32,51,52,50,54,52,47,49,52,50,47,23,72,75,68,48,23,14,39,41,35,36,40,80,51,63,74,65,33,62,74,39,60,24,38,28,41,31,56,82,14,34,57,43,76,46,72,54,72,72,81,124